Protein AF-0000000085122441 (afdb_homodimer)

Radius of gyration: 23.48 Å; Cα contacts (8 Å, |Δi|>4): 442; chains: 2; bounding box: 76×60×47 Å

Sequence (404 aa):
MKKNRPLNEEKRKAILKAAITEFYEKGFEGSSMDTISNEANVSKATVYNHFKNKEELFMAISKILRDRLFESFKYTYKKDKPIEEQLYEIGKQELDFLSDEENITLIKIATIVMIQKNQIGLKVLDTVKDDCMLMVVQWFEDAKKDGKLEFESSAFVSKQFIGMIKSFVLYQQFYGAPVLPKEEHENLLNQAVEMIRVMYKKMKKNRPLNEEKRKAILKAAITEFYEKGFEGSSMDTISNEANVSKATVYNHFKNKEELFMAISKILRDRLFESFKYTYKKDKPIEEQLYEIGKQELDFLSDEENITLIKIATIVMIQKNQIGLKVLDTVKDDCMLMVVQWFEDAKKDGKLEFESSAFVSKQFIGMIKSFVLYQQFYGAPVLPKEEHENLLNQAVEMIRVMYKK

Structure (mmCIF, N/CA/C/O backbone):
data_AF-0000000085122441-model_v1
#
loop_
_entity.id
_entity.type
_entity.pdbx_description
1 polymer 'Transcriptional regulator, TetR family'
#
loop_
_atom_site.group_PDB
_atom_site.id
_atom_site.type_symbol
_atom_site.label_atom_id
_atom_site.label_alt_id
_atom_site.label_comp_id
_atom_site.label_asym_id
_atom_site.label_entity_id
_atom_site.label_seq_id
_atom_site.pdbx_PDB_ins_code
_atom_site.Cartn_x
_atom_site.Cartn_y
_atom_site.Cartn_z
_atom_site.occupancy
_atom_site.B_iso_or_equiv
_atom_site.auth_seq_id
_atom_site.auth_comp_id
_atom_site.auth_asym_id
_atom_site.auth_atom_id
_atom_site.pdbx_PDB_model_num
ATOM 1 N N . MET A 1 1 ? -39.781 -27.516 -4.719 1 30.42 1 MET A N 1
ATOM 2 C CA . MET A 1 1 ? -38.562 -26.969 -5.32 1 30.42 1 MET A CA 1
ATOM 3 C C . MET A 1 1 ? -38.125 -25.719 -4.562 1 30.42 1 MET A C 1
ATOM 5 O O . MET A 1 1 ? -37.188 -25.031 -4.996 1 30.42 1 MET A O 1
ATOM 9 N N . LYS A 1 2 ? -38.875 -25.172 -3.768 1 42.28 2 LYS A N 1
ATOM 10 C CA . LYS A 1 2 ? -38.719 -23.969 -2.959 1 42.28 2 LYS A CA 1
ATOM 11 C C . LYS A 1 2 ? -37.781 -24.219 -1.778 1 42.28 2 LYS A C 1
ATOM 13 O O . LYS A 1 2 ? -37.281 -23.281 -1.147 1 42.28 2 LYS A O 1
ATOM 18 N N . LYS A 1 3 ? -37.906 -25.141 -1.193 1 46.75 3 LYS A N 1
ATOM 19 C CA . LYS A 1 3 ? -37.469 -25.641 0.111 1 46.75 3 LYS A CA 1
ATOM 20 C C . LYS A 1 3 ? -35.969 -25.781 0.173 1 46.75 3 LYS A C 1
ATOM 22 O O . LYS A 1 3 ? -35.406 -26.016 1.244 1 46.75 3 LYS A O 1
ATOM 27 N N . ASN A 1 4 ? -35.094 -26 -0.957 1 51.22 4 ASN A N 1
ATOM 28 C CA . ASN A 1 4 ? -33.688 -26.391 -1.125 1 51.22 4 ASN A CA 1
ATOM 29 C C . ASN A 1 4 ? -32.781 -25.188 -1.273 1 51.22 4 ASN A C 1
ATOM 31 O O . ASN A 1 4 ? -31.641 -25.312 -1.727 1 51.22 4 ASN A O 1
ATOM 35 N N . ARG A 1 5 ? -33.281 -24.094 -1.209 1 56.84 5 ARG A N 1
ATOM 36 C CA . ARG A 1 5 ? -32.688 -22.766 -1.373 1 56.84 5 ARG A CA 1
ATOM 37 C C . ARG A 1 5 ? -31.688 -22.469 -0.271 1 56.84 5 ARG A C 1
ATOM 39 O O . ARG A 1 5 ? -30.578 -22.016 -0.549 1 56.84 5 ARG A O 1
ATOM 46 N N . PRO A 1 6 ? -32.25 -22.641 1.001 1 57.94 6 PRO A N 1
ATOM 47 C CA . PRO A 1 6 ? -31.312 -22.391 2.082 1 57.94 6 PRO A CA 1
ATOM 48 C C . PRO A 1 6 ? -30.031 -23.219 1.953 1 57.94 6 PRO A C 1
ATOM 50 O O . PRO A 1 6 ? -28.938 -22.719 2.209 1 57.94 6 PRO A O 1
ATOM 53 N N . LEU A 1 7 ? -30.156 -24.375 1.572 1 63.66 7 LEU A N 1
ATOM 54 C CA . LEU A 1 7 ? -29 -25.25 1.4 1 63.66 7 LEU A CA 1
ATOM 55 C C . LEU A 1 7 ? -28.094 -24.75 0.28 1 63.66 7 LEU A C 1
ATOM 57 O O . LEU A 1 7 ? -26.875 -24.797 0.394 1 63.66 7 LEU A O 1
ATOM 61 N N . ASN A 1 8 ? -28.812 -24.156 -0.564 1 80.56 8 ASN A N 1
ATOM 62 C CA . ASN A 1 8 ? -28.078 -23.609 -1.708 1 80.56 8 ASN A CA 1
ATOM 63 C C . ASN A 1 8 ? -27.266 -22.391 -1.323 1 80.56 8 ASN A C 1
ATOM 65 O O . ASN A 1 8 ? -26.109 -22.25 -1.732 1 80.56 8 ASN A O 1
ATOM 69 N N . GLU A 1 9 ? -27.906 -21.719 -0.361 1 87.5 9 GLU A N 1
ATOM 70 C CA . GLU A 1 9 ? -27.203 -20.5 0.068 1 87.5 9 GLU A CA 1
ATOM 71 C C . GLU A 1 9 ? -26.016 -20.844 0.976 1 87.5 9 GLU A C 1
ATOM 73 O O . GLU A 1 9 ? -24.969 -20.188 0.919 1 87.5 9 GLU A O 1
ATOM 78 N N . GLU A 1 10 ? -26.188 -21.828 1.741 1 90.88 10 GLU A N 1
ATOM 79 C CA . GLU A 1 10 ? -25.109 -22.266 2.621 1 90.88 10 GLU A CA 1
ATOM 80 C C . GLU A 1 10 ? -23.938 -22.828 1.818 1 90.88 10 GLU A C 1
ATOM 82 O O . GLU A 1 10 ? -22.781 -22.578 2.162 1 90.88 10 GLU A O 1
ATOM 87 N N . LYS A 1 11 ? -24.281 -23.531 0.834 1 93 11 LYS A N 1
ATOM 88 C CA . LYS A 1 11 ? -23.234 -24.078 -0.029 1 93 11 LYS A CA 1
ATOM 89 C C . LYS A 1 11 ? -22.5 -22.953 -0.764 1 93 11 LYS A C 1
ATOM 91 O O . LYS A 1 11 ? -21.281 -22.984 -0.888 1 93 11 LYS A O 1
ATOM 96 N N . ARG A 1 12 ? -23.25 -22.016 -1.176 1 94.56 12 ARG A N 1
ATOM 97 C CA . ARG A 1 12 ? -22.656 -20.859 -1.854 1 94.56 12 ARG A CA 1
ATOM 98 C C . ARG A 1 12 ? -21.688 -20.141 -0.938 1 94.56 12 ARG A C 1
ATOM 100 O O . ARG A 1 12 ? -20.578 -19.781 -1.353 1 94.56 12 ARG A O 1
ATOM 107 N N . LYS A 1 13 ? -22.109 -19.953 0.287 1 94.5 13 LYS A N 1
ATOM 108 C CA . LYS A 1 13 ? -21.266 -19.281 1.27 1 94.5 13 LYS A CA 1
ATOM 109 C C . LYS A 1 13 ? -20 -20.094 1.556 1 94.5 13 LYS A C 1
ATOM 111 O O . LYS A 1 13 ? -18.906 -19.531 1.692 1 94.5 13 LYS A O 1
ATOM 116 N N . ALA A 1 14 ? -20.172 -21.328 1.626 1 95.44 14 ALA A N 1
ATOM 117 C CA . ALA A 1 14 ? -19.031 -22.219 1.871 1 95.44 14 ALA A CA 1
ATOM 118 C C . ALA A 1 14 ? -18.031 -22.156 0.724 1 95.44 14 ALA A C 1
ATOM 120 O O . ALA A 1 14 ? -16.812 -22.141 0.951 1 95.44 14 ALA A O 1
ATOM 121 N N . ILE A 1 15 ? -18.562 -22.094 -0.441 1 96.56 15 ILE A N 1
ATOM 122 C CA . ILE A 1 15 ? -17.719 -22.016 -1.627 1 96.56 15 ILE A CA 1
ATOM 123 C C . ILE A 1 15 ? -16.953 -20.688 -1.625 1 96.56 15 ILE A C 1
ATOM 125 O O . ILE A 1 15 ? -15.75 -20.672 -1.871 1 96.56 15 ILE A O 1
ATOM 129 N N . LEU A 1 16 ? -17.672 -19.672 -1.277 1 96.12 16 LEU A N 1
ATOM 130 C CA . LEU A 1 16 ? -17.031 -18.359 -1.248 1 96.12 16 LEU A CA 1
ATOM 131 C C . LEU A 1 16 ? -15.953 -18.297 -0.171 1 96.12 16 LEU A C 1
ATOM 133 O O . LEU A 1 16 ? -14.867 -17.766 -0.406 1 96.12 16 LEU A O 1
ATOM 137 N N . LYS A 1 17 ? -16.219 -18.859 0.95 1 95.69 17 LYS A N 1
ATOM 138 C CA . LYS A 1 17 ? -15.242 -18.891 2.031 1 95.69 17 LYS A CA 1
ATOM 139 C C . LYS A 1 17 ? -14 -19.672 1.622 1 95.69 17 LYS A C 1
ATOM 141 O O . LYS A 1 17 ? -12.875 -19.234 1.86 1 95.69 17 LYS A O 1
ATOM 146 N N . ALA A 1 18 ? -14.203 -20.781 1.005 1 96.19 18 ALA A N 1
ATOM 147 C CA . ALA A 1 18 ? -13.102 -21.594 0.515 1 96.19 18 ALA A CA 1
ATOM 148 C C . ALA A 1 18 ? -12.297 -20.859 -0.554 1 96.19 18 ALA A C 1
ATOM 150 O O . ALA A 1 18 ? -11.07 -20.938 -0.584 1 96.19 18 ALA A O 1
ATOM 151 N N . ALA A 1 19 ? -13.039 -20.188 -1.404 1 95.75 19 ALA A N 1
ATOM 152 C CA . ALA A 1 19 ? -12.391 -19.422 -2.475 1 95.75 19 ALA A CA 1
ATOM 153 C C . ALA A 1 19 ? -11.523 -18.312 -1.91 1 95.75 19 ALA A C 1
ATOM 155 O O . ALA A 1 19 ? -10.4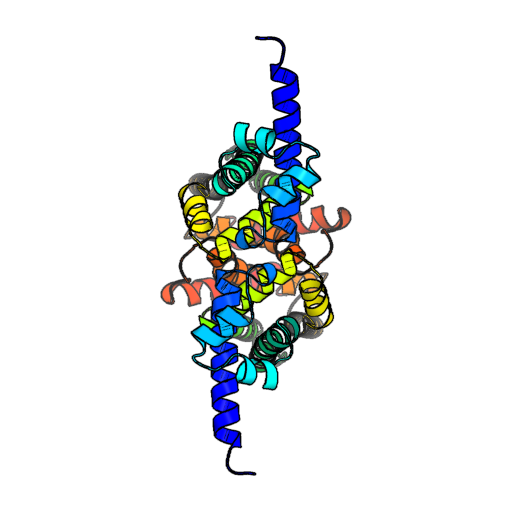14 -18.078 -2.389 1 95.75 19 ALA A O 1
ATOM 156 N N . ILE A 1 20 ? -12.039 -17.625 -0.897 1 94.31 20 ILE A N 1
ATOM 157 C CA . ILE A 1 20 ? -11.297 -16.547 -0.261 1 94.31 20 ILE A CA 1
ATOM 158 C C . ILE A 1 20 ? -9.977 -17.078 0.294 1 94.31 20 ILE A C 1
ATOM 160 O O . ILE A 1 20 ? -8.914 -16.5 0.055 1 94.31 20 ILE A O 1
ATOM 164 N N . THR A 1 21 ? -10.016 -18.172 0.921 1 91.81 21 THR A N 1
ATOM 165 C CA . THR A 1 21 ? -8.812 -18.781 1.48 1 91.81 21 THR A CA 1
ATOM 166 C C . THR A 1 21 ? -7.855 -19.203 0.371 1 91.81 21 THR A C 1
ATOM 168 O O . THR A 1 21 ? -6.656 -18.922 0.443 1 91.81 21 THR A O 1
ATOM 171 N N . GLU A 1 22 ? -8.391 -19.828 -0.613 1 92.06 22 GLU A N 1
ATOM 172 C CA . GLU A 1 22 ? -7.594 -20.328 -1.731 1 92.06 22 GLU A CA 1
ATOM 173 C C . GLU A 1 22 ? -6.926 -19.172 -2.486 1 92.06 22 GLU A C 1
ATOM 175 O O . GLU A 1 22 ? -5.73 -19.234 -2.777 1 92.06 22 GLU A O 1
ATOM 180 N N . PHE A 1 23 ? -7.707 -18.172 -2.789 1 90.12 23 PHE A N 1
ATOM 181 C CA . PHE A 1 23 ? -7.18 -17.016 -3.518 1 90.12 23 PHE A CA 1
ATOM 182 C C . PHE A 1 23 ? -6.141 -16.281 -2.684 1 90.12 23 PHE A C 1
ATOM 184 O O . PHE A 1 23 ? -5.176 -15.734 -3.223 1 90.12 23 PHE A O 1
ATOM 191 N N . TYR A 1 24 ? -6.348 -16.234 -1.44 1 88.19 24 TYR A N 1
ATOM 192 C CA . TYR A 1 24 ? -5.402 -15.57 -0.544 1 88.19 24 TYR A CA 1
ATOM 193 C C . TYR A 1 24 ? -4.074 -16.312 -0.504 1 88.19 24 TYR A C 1
ATOM 195 O O . TYR A 1 24 ? -3.01 -15.703 -0.601 1 88.19 24 TYR A O 1
ATOM 203 N N . GLU A 1 25 ? -4.09 -17.594 -0.476 1 84.56 25 GLU A N 1
ATOM 204 C CA . GLU A 1 25 ? -2.896 -18.406 -0.27 1 84.56 25 GLU A CA 1
ATOM 205 C C . GLU A 1 25 ? -2.164 -18.656 -1.584 1 84.56 25 GLU A C 1
ATOM 207 O O . GLU A 1 25 ? -0.932 -18.641 -1.628 1 84.56 25 GLU A O 1
ATOM 212 N N . LYS A 1 26 ? -2.955 -18.859 -2.65 1 85 26 LYS A N 1
ATOM 213 C CA . LYS A 1 26 ? -2.34 -19.359 -3.877 1 85 26 LYS A CA 1
ATOM 214 C C . LYS A 1 26 ? -2.377 -18.312 -4.98 1 85 26 LYS A C 1
ATOM 216 O O . LYS A 1 26 ? -1.73 -18.469 -6.016 1 85 26 LYS A O 1
ATOM 221 N N . GLY A 1 27 ? -3.084 -17.234 -4.688 1 84.62 27 GLY A N 1
ATOM 222 C CA . GLY A 1 27 ? -3.318 -16.297 -5.762 1 84.62 27 GLY A CA 1
ATOM 223 C C . GLY A 1 27 ? -4.352 -16.766 -6.766 1 84.62 27 GLY A C 1
ATOM 224 O O . GLY A 1 27 ? -4.773 -17.922 -6.727 1 84.62 27 GLY A O 1
ATOM 225 N N . PHE A 1 28 ? -4.766 -15.875 -7.652 1 86 28 PHE A N 1
ATOM 226 C CA . PHE A 1 28 ? -5.801 -16.188 -8.633 1 86 28 PHE A CA 1
ATOM 227 C C . PHE A 1 28 ? -5.309 -17.234 -9.625 1 86 28 PHE A C 1
ATOM 229 O O . PHE A 1 28 ? -6.012 -18.203 -9.898 1 86 28 PHE A O 1
ATOM 236 N N . GLU A 1 29 ? -4.102 -17.047 -10.117 1 83.75 29 GLU A N 1
ATOM 237 C CA . GLU A 1 29 ? -3.568 -17.938 -11.133 1 83.75 29 GLU A CA 1
ATOM 238 C C . GLU A 1 29 ? -3.254 -19.312 -10.539 1 83.75 29 GLU A C 1
ATOM 240 O O . GLU A 1 29 ? -3.447 -20.344 -11.195 1 83.75 29 GLU A O 1
ATOM 245 N N . GLY A 1 30 ? -2.852 -19.359 -9.344 1 84.19 30 GLY A N 1
ATOM 246 C CA . GLY A 1 30 ? -2.447 -20.609 -8.711 1 84.19 30 GLY A CA 1
ATOM 247 C C . GLY A 1 30 ? -3.607 -21.391 -8.117 1 84.19 30 GLY A C 1
ATOM 248 O O . GLY A 1 30 ? -3.447 -22.531 -7.703 1 84.19 30 GLY A O 1
ATOM 249 N N . SER A 1 31 ? -4.762 -20.781 -8.125 1 89.5 31 SER A N 1
ATOM 250 C CA . SER A 1 31 ? -5.938 -21.406 -7.535 1 89.5 31 SER A CA 1
ATOM 251 C C . SER A 1 31 ? -6.66 -22.281 -8.547 1 89.5 31 SER A C 1
ATOM 253 O O . SER A 1 31 ? -6.391 -22.219 -9.75 1 89.5 31 SER A O 1
ATOM 255 N N . SER A 1 32 ? -7.547 -23.203 -7.996 1 92.44 32 SER A N 1
ATOM 256 C CA . SER A 1 32 ? -8.336 -24.047 -8.875 1 92.44 32 SER A CA 1
ATOM 257 C C . SER A 1 32 ? -9.711 -24.328 -8.281 1 92.44 32 SER A C 1
ATOM 259 O O . SER A 1 32 ? -9.875 -24.359 -7.059 1 92.44 32 SER A O 1
ATOM 261 N N . MET A 1 33 ? -10.602 -24.609 -9.211 1 94.88 33 MET A N 1
ATOM 262 C CA . MET A 1 33 ? -11.961 -24.953 -8.805 1 94.88 33 MET A CA 1
ATOM 263 C C . MET A 1 33 ? -11.977 -26.266 -8.031 1 94.88 33 MET A C 1
ATOM 265 O O . MET A 1 33 ? -12.781 -26.438 -7.109 1 94.88 33 MET A O 1
ATOM 269 N N . ASP A 1 34 ? -11.047 -27.109 -8.352 1 95.31 34 ASP A N 1
ATOM 270 C CA . ASP A 1 34 ? -10.961 -28.391 -7.68 1 95.31 34 ASP A CA 1
ATOM 271 C C . ASP A 1 34 ? -10.57 -28.234 -6.215 1 95.31 34 ASP A C 1
ATOM 273 O O . ASP A 1 34 ? -11.203 -28.812 -5.328 1 95.31 34 ASP A O 1
ATOM 277 N N . THR A 1 35 ? -9.648 -27.5 -5.969 1 94.88 35 THR A N 1
ATOM 278 C CA . THR A 1 35 ? -9.203 -27.25 -4.602 1 94.88 35 THR A CA 1
ATOM 279 C C . THR A 1 35 ? -10.289 -26.562 -3.793 1 94.88 35 THR A C 1
ATOM 281 O O . THR A 1 35 ? -10.516 -26.891 -2.629 1 94.88 35 THR A O 1
ATOM 284 N N . ILE A 1 36 ? -10.938 -25.609 -4.41 1 96.56 36 ILE A N 1
ATOM 285 C CA . ILE A 1 36 ? -12 -24.859 -3.748 1 96.56 36 ILE A CA 1
ATOM 286 C C . ILE A 1 36 ? -13.141 -25.797 -3.373 1 96.56 36 ILE A C 1
ATOM 288 O O . ILE A 1 36 ? -13.68 -25.719 -2.268 1 96.56 36 ILE A O 1
ATOM 292 N N . SER A 1 37 ? -13.461 -26.703 -4.309 1 96.88 37 SER A N 1
ATOM 293 C CA . SER A 1 37 ? -14.516 -27.672 -4.023 1 96.88 37 SER A CA 1
ATOM 294 C C . SER A 1 37 ? -14.148 -28.531 -2.816 1 96.88 37 SER A C 1
ATOM 296 O O . SER A 1 37 ? -14.992 -28.766 -1.944 1 96.88 37 SER A O 1
ATOM 298 N N . ASN A 1 38 ? -12.953 -28.969 -2.793 1 96.62 38 ASN A N 1
ATOM 299 C CA . ASN A 1 38 ? -12.469 -29.812 -1.698 1 96.62 38 ASN A CA 1
ATOM 300 C C . ASN A 1 38 ? -12.508 -29.062 -0.367 1 96.62 38 ASN A C 1
ATOM 302 O O . ASN A 1 38 ? -13 -29.594 0.631 1 96.62 38 ASN A O 1
ATOM 306 N N . GLU A 1 39 ? -12.062 -27.891 -0.357 1 94.62 39 GLU A N 1
ATOM 307 C CA . GLU A 1 39 ? -12.008 -27.078 0.86 1 94.62 39 GLU A CA 1
ATOM 308 C C . GLU A 1 39 ? -13.406 -26.734 1.358 1 94.62 39 GLU A C 1
ATOM 310 O O . GLU A 1 39 ? -13.633 -26.625 2.566 1 94.62 39 GLU A O 1
ATOM 315 N N . ALA A 1 40 ? -14.281 -26.516 0.445 1 95.88 40 ALA A N 1
ATOM 316 C CA . ALA A 1 40 ? -15.664 -26.156 0.779 1 95.88 40 ALA A CA 1
ATOM 317 C C . ALA A 1 40 ? -16.469 -27.391 1.172 1 95.88 40 ALA A C 1
ATOM 319 O O . ALA A 1 40 ? -17.609 -27.281 1.629 1 95.88 40 ALA A O 1
ATOM 320 N N . ASN A 1 41 ? -15.883 -28.531 0.958 1 96.31 41 ASN A N 1
ATOM 321 C CA . ASN A 1 41 ? -16.531 -29.812 1.249 1 96.31 41 ASN A CA 1
ATOM 322 C C . ASN A 1 41 ? -17.828 -29.969 0.454 1 96.31 41 ASN A C 1
ATOM 324 O O . ASN A 1 41 ? -18.875 -30.297 1.018 1 96.31 41 ASN A O 1
ATOM 328 N N . VAL A 1 42 ? -17.781 -29.656 -0.796 1 96.06 42 VAL A N 1
ATOM 329 C CA . VAL A 1 42 ? -18.859 -29.875 -1.751 1 96.06 42 VAL A CA 1
ATOM 330 C C . VAL A 1 42 ? -18.312 -30.516 -3.021 1 96.06 42 VAL A C 1
ATOM 332 O O . VAL A 1 42 ? -17.109 -30.484 -3.271 1 96.06 42 VAL A O 1
ATOM 335 N N . SER A 1 43 ? -19.219 -31.094 -3.695 1 94.31 43 SER A N 1
ATOM 336 C CA . SER A 1 43 ? -18.781 -31.719 -4.941 1 94.31 43 SER A CA 1
ATOM 337 C C . SER A 1 43 ? -18.391 -30.672 -5.98 1 94.31 43 SER A C 1
ATOM 339 O O . SER A 1 43 ? -18.828 -29.516 -5.906 1 94.31 43 SER A O 1
ATOM 341 N N . LYS A 1 44 ? -17.578 -31.078 -6.938 1 94.69 44 LYS A N 1
ATOM 342 C CA . LYS A 1 44 ? -17.219 -30.219 -8.062 1 94.69 44 LYS A CA 1
ATOM 343 C C . LYS A 1 44 ? -18.469 -29.75 -8.805 1 94.69 44 LYS A C 1
ATOM 345 O O . LYS A 1 44 ? -18.562 -28.578 -9.18 1 94.69 44 LYS A O 1
ATOM 350 N N . ALA A 1 45 ? -19.375 -30.641 -8.984 1 94.5 45 ALA A N 1
ATOM 351 C CA . ALA A 1 45 ? -20.625 -30.297 -9.68 1 94.5 45 ALA A CA 1
ATOM 352 C C . ALA A 1 45 ? -21.375 -29.188 -8.961 1 94.5 45 ALA A C 1
ATOM 354 O O . ALA A 1 45 ? -21.922 -28.281 -9.594 1 94.5 45 ALA A O 1
ATOM 355 N N . THR A 1 46 ? -21.375 -29.297 -7.68 1 94.31 46 THR A N 1
ATOM 356 C CA . THR A 1 46 ? -22.047 -28.297 -6.875 1 94.31 46 THR A CA 1
ATOM 357 C C . THR A 1 46 ? -21.391 -26.922 -7.051 1 94.31 46 THR A C 1
ATOM 359 O O . THR A 1 46 ? -22.078 -25.906 -7.207 1 94.31 46 THR A O 1
ATOM 362 N N . VAL A 1 47 ? -20 -26.859 -7.004 1 95.62 47 VAL A N 1
ATOM 363 C CA . VAL A 1 47 ? -19.266 -25.609 -7.18 1 95.62 47 VAL A CA 1
ATOM 364 C C . VAL A 1 47 ? -19.609 -25 -8.547 1 95.62 47 VAL A C 1
ATOM 366 O O . VAL A 1 47 ? -19.938 -23.812 -8.641 1 95.62 47 VAL A O 1
ATOM 369 N N . TYR A 1 48 ? -19.672 -25.844 -9.539 1 94.62 48 TYR A N 1
ATOM 370 C CA . TYR A 1 48 ? -19.875 -25.375 -10.906 1 94.62 48 TYR A CA 1
ATOM 371 C C . TYR A 1 48 ? -21.312 -24.953 -11.141 1 94.62 48 TYR A C 1
ATOM 373 O O . TYR A 1 48 ? -21.594 -24.141 -12.023 1 94.62 48 TYR A O 1
ATOM 381 N N . ASN A 1 49 ? -22.203 -25.5 -10.383 1 94.62 49 ASN A N 1
ATOM 382 C CA . ASN A 1 49 ? -23.594 -25.078 -10.438 1 94.62 49 ASN A CA 1
ATOM 383 C C . ASN A 1 49 ? -23.75 -23.641 -9.93 1 94.62 49 ASN A C 1
ATOM 385 O O . ASN A 1 49 ? -24.625 -22.906 -10.398 1 94.62 49 ASN A O 1
ATOM 389 N N . HIS A 1 50 ? -22.922 -23.312 -9.047 1 95.19 50 HIS A N 1
ATOM 390 C CA . HIS A 1 50 ? -23 -21.984 -8.469 1 95.19 50 HIS A CA 1
ATOM 391 C C . HIS A 1 50 ? -22.125 -20.984 -9.227 1 95.19 50 HIS A C 1
ATOM 393 O O . HIS A 1 50 ? -22.516 -19.828 -9.414 1 95.19 50 HIS A O 1
ATOM 399 N N . PHE A 1 51 ? -20.906 -21.406 -9.57 1 96.06 51 PHE A N 1
ATOM 400 C CA . PHE A 1 51 ? -19.922 -20.562 -10.258 1 96.06 51 PHE A CA 1
ATOM 401 C C . PHE A 1 51 ? -19.281 -21.328 -11.414 1 96.06 51 PHE A C 1
ATOM 403 O O . PHE A 1 51 ? -18.578 -22.312 -11.195 1 96.06 51 PHE A O 1
ATOM 410 N N . LYS A 1 52 ? -19.344 -20.734 -12.555 1 94.69 52 LYS A N 1
ATOM 411 C CA . LYS A 1 52 ? -18.938 -21.438 -13.766 1 94.69 52 LYS A CA 1
ATOM 412 C C . LYS A 1 52 ? -17.406 -21.547 -13.844 1 94.69 52 LYS A C 1
ATOM 414 O O . LYS A 1 52 ? -16.875 -22.469 -14.461 1 94.69 52 LYS A O 1
ATOM 419 N N . ASN A 1 53 ? -16.766 -20.531 -13.273 1 92.81 53 ASN A N 1
ATOM 420 C CA . ASN A 1 53 ? -15.312 -20.5 -13.328 1 92.81 53 ASN A CA 1
ATOM 421 C C . ASN A 1 53 ? -14.734 -19.641 -12.219 1 92.81 53 ASN A C 1
ATOM 423 O O . ASN A 1 53 ? -15.477 -19.031 -11.445 1 92.81 53 ASN A O 1
ATOM 427 N N . LYS A 1 54 ? -13.445 -19.609 -12.133 1 90.94 54 LYS A N 1
ATOM 428 C CA . LYS A 1 54 ? -12.734 -18.844 -11.109 1 90.94 54 LYS A CA 1
ATOM 429 C C . LYS A 1 54 ? -13.016 -17.359 -11.227 1 90.94 54 LYS A C 1
ATOM 431 O O . LYS A 1 54 ? -13.086 -16.656 -10.219 1 90.94 54 LYS A O 1
ATOM 436 N N . GLU A 1 55 ? -13.211 -16.953 -12.469 1 89.94 55 GLU A N 1
ATOM 437 C CA . GLU A 1 55 ? -13.477 -15.539 -12.688 1 89.94 55 GLU A CA 1
ATOM 438 C C . GLU A 1 55 ? -14.789 -15.109 -12.039 1 89.94 55 GLU A C 1
ATOM 440 O O . GLU A 1 55 ? -14.852 -14.07 -11.383 1 89.94 55 GLU A O 1
ATOM 445 N N . GLU A 1 56 ? -15.758 -15.852 -12.219 1 91.75 56 GLU A N 1
ATOM 446 C CA . GLU A 1 56 ? -17.047 -15.555 -11.594 1 91.75 56 GLU A CA 1
ATOM 447 C C . GLU A 1 56 ? -16.938 -15.562 -10.07 1 91.75 56 GLU A C 1
ATOM 449 O O . GLU A 1 56 ? -17.562 -14.742 -9.398 1 91.75 56 GLU A O 1
ATOM 454 N N . LEU A 1 57 ? -16.234 -16.547 -9.617 1 92.62 57 LEU A N 1
ATOM 455 C CA . LEU A 1 57 ? -16.016 -16.625 -8.18 1 92.62 57 LEU A CA 1
ATOM 456 C C . LEU A 1 57 ? -15.305 -15.383 -7.664 1 92.62 57 LEU A C 1
ATOM 458 O O . LEU A 1 57 ? -15.711 -14.812 -6.648 1 92.62 57 LEU A O 1
ATOM 462 N N . PHE A 1 58 ? -14.336 -14.969 -8.32 1 90.62 58 PHE A N 1
ATOM 463 C CA . PHE A 1 58 ? -13.578 -13.797 -7.918 1 90.62 58 PHE A CA 1
ATOM 464 C C . PHE A 1 58 ? -14.445 -12.547 -7.965 1 90.62 58 PHE A C 1
ATOM 466 O O . PHE A 1 58 ? -14.375 -11.695 -7.074 1 90.62 58 PHE A O 1
ATOM 473 N N . MET A 1 59 ? -15.203 -12.43 -8.992 1 89.88 59 MET A N 1
ATOM 474 C CA . MET A 1 59 ? -16.094 -11.273 -9.117 1 89.88 59 MET A CA 1
ATOM 475 C C . MET A 1 59 ? -17.094 -11.242 -7.977 1 89.88 59 MET A C 1
ATOM 477 O O . MET A 1 59 ? -17.469 -10.164 -7.5 1 89.88 59 MET A O 1
ATOM 481 N N . ALA A 1 60 ? -17.531 -12.383 -7.586 1 92.19 60 ALA A N 1
ATOM 482 C CA . ALA A 1 60 ? -18.453 -12.453 -6.449 1 92.19 60 ALA A CA 1
ATOM 483 C C . ALA A 1 60 ? -17.766 -11.984 -5.168 1 92.19 60 ALA A C 1
ATOM 485 O O . ALA A 1 60 ? -18.359 -11.258 -4.367 1 92.19 60 ALA A O 1
ATOM 486 N N . ILE A 1 61 ? -16.562 -12.398 -4.961 1 92.56 61 ILE A N 1
ATOM 487 C CA . ILE A 1 61 ? -15.773 -11.984 -3.807 1 92.56 61 ILE A CA 1
ATOM 488 C C . ILE A 1 61 ? -15.516 -10.477 -3.863 1 92.56 61 ILE A C 1
ATOM 490 O O . ILE A 1 61 ? -15.641 -9.789 -2.852 1 92.56 61 ILE A O 1
ATOM 494 N N . SER A 1 62 ? -15.188 -9.977 -5.031 1 89.75 62 SER A N 1
ATOM 495 C CA . SER A 1 62 ? -14.984 -8.547 -5.23 1 89.75 62 SER A CA 1
ATOM 496 C C . SER A 1 62 ? -16.234 -7.754 -4.883 1 89.75 62 SER A C 1
ATOM 498 O O . SER A 1 62 ? -16.156 -6.664 -4.309 1 89.75 62 SER A O 1
ATOM 500 N N . LYS A 1 63 ? -17.328 -8.281 -5.254 1 89.44 63 LYS A N 1
ATOM 501 C CA . LYS A 1 63 ? -18.594 -7.629 -4.941 1 89.44 63 LYS A CA 1
ATOM 502 C C . LYS A 1 63 ? -18.828 -7.57 -3.436 1 89.44 63 LYS A C 1
ATOM 504 O O . LYS A 1 63 ? -19.344 -6.574 -2.922 1 89.44 63 LYS A O 1
ATOM 509 N N . ILE A 1 64 ? -18.484 -8.617 -2.746 1 90.69 64 ILE A N 1
ATOM 510 C CA . ILE A 1 64 ? -18.594 -8.625 -1.291 1 90.69 64 ILE A CA 1
ATOM 511 C C . ILE A 1 64 ? -17.797 -7.473 -0.7 1 90.69 64 ILE A C 1
ATOM 513 O O . ILE A 1 64 ? -18.297 -6.727 0.145 1 90.69 64 ILE A O 1
ATOM 517 N N . LEU A 1 65 ? -16.547 -7.324 -1.142 1 89.94 65 LEU A N 1
ATOM 518 C CA . LEU A 1 65 ? -15.695 -6.242 -0.663 1 89.94 65 LEU A CA 1
ATOM 519 C C . LEU A 1 65 ? -16.312 -4.883 -0.991 1 89.94 65 LEU A C 1
ATOM 521 O O . LEU A 1 65 ? -16.359 -4 -0.132 1 89.94 65 LEU A O 1
ATOM 525 N N . ARG A 1 66 ? -16.75 -4.723 -2.186 1 86.94 66 ARG A N 1
ATOM 526 C CA . ARG A 1 66 ? -17.344 -3.463 -2.617 1 86.94 66 ARG A CA 1
ATOM 527 C C . ARG A 1 66 ? -18.562 -3.111 -1.766 1 86.94 66 ARG A C 1
ATOM 529 O O . ARG A 1 66 ? -18.734 -1.957 -1.37 1 86.94 66 ARG A O 1
ATOM 536 N N . ASP A 1 67 ? -19.359 -4.109 -1.528 1 88.25 67 ASP A N 1
ATOM 537 C CA . ASP A 1 67 ? -20.547 -3.889 -0.719 1 88.25 67 ASP A CA 1
ATOM 538 C C . ASP A 1 67 ? -20.188 -3.475 0.703 1 88.25 67 ASP A C 1
ATOM 540 O O . ASP A 1 67 ? -20.797 -2.58 1.276 1 88.25 67 ASP A O 1
ATOM 544 N N . ARG A 1 68 ? -19.219 -4.113 1.24 1 89.25 68 ARG A N 1
ATOM 545 C CA . ARG A 1 68 ? -18.75 -3.766 2.582 1 89.25 68 ARG A CA 1
ATOM 546 C C . ARG A 1 68 ? -18.203 -2.346 2.621 1 89.25 68 ARG A C 1
ATOM 548 O O . ARG A 1 68 ? -18.453 -1.604 3.574 1 89.25 68 ARG A O 1
ATOM 555 N N . LEU A 1 69 ? -17.484 -1.969 1.58 1 86.44 69 LEU A N 1
ATOM 556 C CA . LEU A 1 69 ? -16.938 -0.618 1.478 1 86.44 69 LEU A CA 1
ATOM 557 C C . LEU A 1 69 ? -18.062 0.413 1.398 1 86.44 69 LEU A C 1
ATOM 559 O O . LEU A 1 69 ? -18.047 1.402 2.135 1 86.44 69 LEU A O 1
ATOM 563 N N . PHE A 1 70 ? -19 0.181 0.583 1 82.56 70 PHE A N 1
ATOM 564 C CA . PHE A 1 70 ? -20.109 1.102 0.355 1 82.56 70 PHE A CA 1
ATOM 565 C C . PHE A 1 70 ? -20.938 1.279 1.624 1 82.56 70 PHE A C 1
ATOM 567 O O . PHE A 1 70 ? -21.438 2.371 1.895 1 82.56 70 PHE A O 1
ATOM 574 N N . GLU A 1 71 ? -21.016 0.225 2.344 1 85.69 71 GLU A N 1
ATOM 575 C CA . GLU A 1 71 ? -21.828 0.256 3.561 1 85.69 71 GLU A CA 1
ATOM 576 C C . GLU A 1 71 ? -21.109 0.986 4.688 1 85.69 71 GLU A C 1
ATOM 578 O O . GLU A 1 71 ? -21.734 1.525 5.594 1 85.69 71 GLU A O 1
ATOM 583 N N . SER A 1 72 ? -19.859 1.015 4.566 1 84.75 72 SER A N 1
ATOM 584 C CA . SER A 1 72 ? -19.062 1.479 5.707 1 84.75 72 SER A CA 1
ATOM 585 C C . SER A 1 72 ? -18.766 2.973 5.605 1 84.75 72 SER A C 1
ATOM 587 O O . SER A 1 72 ? -18.562 3.641 6.617 1 84.75 72 SER A O 1
ATOM 589 N N . PHE A 1 73 ? -18.766 3.469 4.398 1 81 73 PHE A N 1
ATOM 590 C CA . PHE A 1 73 ? -18.297 4.84 4.223 1 81 73 PHE A CA 1
ATOM 591 C C . PHE A 1 73 ? -19.438 5.754 3.803 1 81 73 PHE A C 1
ATOM 593 O O . PHE A 1 73 ? -20.031 5.555 2.748 1 81 73 PHE A O 1
ATOM 600 N N . LYS A 1 74 ? -19.969 6.531 4.617 1 79.62 74 LYS A N 1
ATOM 601 C CA . LYS A 1 74 ? -20.938 7.59 4.352 1 79.62 74 LYS A CA 1
ATOM 602 C C . LYS A 1 74 ? -20.5 8.906 4.98 1 79.62 74 LYS A C 1
ATOM 604 O O . LYS A 1 74 ? -20.703 9.133 6.176 1 79.62 74 LYS A O 1
ATOM 609 N N . TYR A 1 75 ? -19.859 9.672 4.031 1 83.56 75 TYR A N 1
ATOM 610 C CA . TYR A 1 75 ? -19.375 10.938 4.566 1 83.56 75 TYR A CA 1
ATOM 611 C C . TYR A 1 75 ? -20.188 12.109 4.023 1 83.56 75 TYR A C 1
ATOM 613 O O . TYR A 1 75 ? -20.297 12.289 2.809 1 83.56 75 TYR A O 1
ATOM 621 N N . THR A 1 76 ? -20.922 12.734 4.871 1 90.44 76 THR A N 1
ATOM 622 C CA . THR A 1 76 ? -21.594 13.977 4.496 1 90.44 76 THR A CA 1
ATOM 623 C C . THR A 1 76 ? -21.109 15.133 5.371 1 90.44 76 THR A C 1
ATOM 625 O O . THR A 1 76 ? -21.141 15.039 6.598 1 90.44 76 THR A O 1
ATOM 628 N N . TYR A 1 77 ? -20.578 16.094 4.645 1 97 77 TYR A N 1
ATOM 629 C CA . TYR A 1 77 ? -20.094 17.266 5.359 1 97 77 TYR A CA 1
ATOM 630 C C . TYR A 1 77 ? -21.234 17.969 6.09 1 97 77 TYR A C 1
ATOM 632 O O . TYR A 1 77 ? -22.312 18.172 5.527 1 97 77 TYR A O 1
ATOM 640 N N . LYS A 1 78 ? -21.047 18.25 7.309 1 97.31 78 LYS A N 1
ATOM 641 C CA . LYS A 1 78 ? -22.016 18.969 8.133 1 97.31 78 LYS A CA 1
ATOM 642 C C . LYS A 1 78 ? -21.484 20.344 8.547 1 97.31 78 LYS A C 1
ATOM 644 O O . LYS A 1 78 ? -20.594 20.438 9.391 1 97.31 78 LYS A O 1
ATOM 649 N N . LYS A 1 79 ? -22.141 21.391 8.133 1 96.75 79 LYS A N 1
ATOM 650 C CA . LYS A 1 79 ? -21.688 22.75 8.359 1 96.75 79 LYS A CA 1
ATOM 651 C C . LYS A 1 79 ? -21.781 23.125 9.836 1 96.75 79 LYS A C 1
ATOM 653 O O . LYS A 1 79 ? -21.078 24.031 10.305 1 96.75 79 LYS A O 1
ATOM 658 N N . ASP A 1 80 ? -22.594 22.438 10.523 1 96.5 80 ASP A N 1
ATOM 659 C CA . ASP A 1 80 ? -22.891 22.812 11.906 1 96.5 80 ASP A CA 1
ATOM 660 C C . ASP A 1 80 ? -22 22.062 12.883 1 96.5 80 ASP A C 1
ATOM 662 O O . ASP A 1 80 ? -22.172 22.172 14.102 1 96.5 80 ASP A O 1
ATOM 666 N N . LYS A 1 81 ? -21 21.266 12.438 1 97.31 81 LYS A N 1
ATOM 667 C CA . LYS A 1 81 ? -20.078 20.531 13.281 1 97.31 81 LYS A CA 1
ATOM 668 C C . LYS A 1 81 ? -18.625 20.953 13.031 1 97.31 81 LYS A C 1
ATOM 670 O O . LYS A 1 81 ? -18.266 21.297 11.898 1 97.31 81 LYS A O 1
ATOM 675 N N . PRO A 1 82 ? -17.844 20.953 14.102 1 97.44 82 PRO A N 1
ATOM 676 C CA . PRO A 1 82 ? -16.438 21.266 13.898 1 97.44 82 PRO A CA 1
ATOM 677 C C . PRO A 1 82 ? -15.75 20.312 12.906 1 97.44 82 PRO A C 1
ATOM 679 O O . PRO A 1 82 ? -16.047 19.125 12.898 1 97.44 82 PRO A O 1
ATOM 682 N N . ILE A 1 83 ? -14.891 20.828 12.078 1 97 83 ILE A N 1
ATOM 683 C CA . ILE A 1 83 ? -14.227 20.047 11.039 1 97 83 ILE A CA 1
ATOM 684 C C . ILE A 1 83 ? -13.398 18.938 11.672 1 97 83 ILE A C 1
ATOM 686 O O . ILE A 1 83 ? -13.336 17.812 11.148 1 97 83 ILE A O 1
ATOM 690 N N . GLU A 1 84 ? -12.781 19.234 12.867 1 98 84 GLU A N 1
ATOM 691 C CA . GLU A 1 84 ? -11.938 18.25 13.539 1 98 84 GLU A CA 1
ATOM 692 C C . GLU A 1 84 ? -12.734 17.016 13.93 1 98 84 GLU A C 1
ATOM 694 O O . GLU A 1 84 ? -12.258 15.883 13.789 1 98 84 GLU A O 1
ATOM 699 N N . GLU A 1 85 ? -13.945 17.25 14.406 1 98 85 GLU A N 1
ATOM 700 C CA . GLU A 1 85 ? -14.812 16.141 14.797 1 98 85 GLU A CA 1
ATOM 701 C C . GLU A 1 85 ? -15.195 15.281 13.586 1 98 85 GLU A C 1
ATOM 703 O O . GLU A 1 85 ? -15.227 14.055 13.672 1 98 85 GLU A O 1
ATOM 708 N N . GLN A 1 86 ? -15.477 15.914 12.508 1 97.81 86 GLN A N 1
ATOM 709 C CA . GLN A 1 86 ? -15.883 15.203 11.305 1 97.81 86 GLN A CA 1
ATOM 710 C C . GLN A 1 86 ? -14.711 14.438 10.688 1 97.81 86 GLN A C 1
ATOM 712 O O . GLN A 1 86 ? -14.875 13.305 10.234 1 97.81 86 GLN A O 1
ATOM 717 N N . LEU A 1 87 ? -13.508 15.047 10.711 1 98.19 87 LEU A N 1
ATOM 718 C CA . LEU A 1 87 ? -12.305 14.367 10.242 1 98.19 87 LEU A CA 1
ATOM 719 C C . LEU A 1 87 ? -12.008 13.141 11.094 1 98.19 87 LEU A C 1
ATOM 721 O O . LEU A 1 87 ? -11.648 12.086 10.562 1 98.19 87 LEU A O 1
ATOM 725 N N . TYR A 1 88 ? -12.156 13.312 12.391 1 98.25 88 TYR A N 1
ATOM 726 C CA . TYR A 1 88 ? -11.953 12.188 13.297 1 98.25 88 TYR A CA 1
ATOM 727 C C . TYR A 1 88 ? -12.898 11.039 12.961 1 98.25 88 TYR A C 1
ATOM 729 O O . TYR A 1 88 ? -12.477 9.883 12.906 1 98.25 88 TYR A O 1
ATOM 737 N N . GLU A 1 89 ? -14.117 11.344 12.68 1 97.06 89 GLU A N 1
ATOM 738 C CA . GLU A 1 89 ? -15.109 10.328 12.367 1 97.06 89 GLU A CA 1
ATOM 739 C C . GLU A 1 89 ? -14.789 9.625 11.047 1 97.06 89 GLU A C 1
ATOM 741 O O . GLU A 1 89 ? -14.938 8.406 10.93 1 97.06 89 GLU A O 1
ATOM 746 N N . ILE A 1 90 ? -14.414 10.414 10.062 1 96.69 90 ILE A N 1
ATOM 747 C CA . ILE A 1 90 ? -14.008 9.828 8.789 1 96.69 90 ILE A CA 1
ATOM 748 C C . ILE A 1 90 ? -12.836 8.875 9.008 1 96.69 90 ILE A C 1
ATOM 750 O O . ILE A 1 90 ? -12.867 7.734 8.547 1 96.69 90 ILE A O 1
ATOM 754 N N . GLY A 1 91 ? -11.805 9.367 9.711 1 97.12 91 GLY A N 1
ATOM 755 C CA . GLY A 1 91 ? -10.648 8.539 10.016 1 97.12 91 GLY A CA 1
ATOM 756 C C . GLY A 1 91 ? -11 7.285 10.789 1 97.12 91 GLY A C 1
ATOM 757 O O . GLY A 1 91 ? -10.469 6.207 10.516 1 97.12 91 GLY A O 1
ATOM 758 N N . LYS A 1 92 ? -11.898 7.41 11.742 1 96.81 92 LYS A N 1
ATOM 759 C CA . LYS A 1 92 ? -12.312 6.281 12.57 1 96.81 92 LYS A CA 1
ATOM 760 C C . LYS A 1 92 ? -13.016 5.215 11.742 1 96.81 92 LYS A C 1
ATOM 762 O O . LYS A 1 92 ? -12.781 4.02 11.922 1 96.81 92 LYS A O 1
ATOM 767 N N . GLN A 1 93 ? -13.844 5.621 10.859 1 95.06 93 GLN A N 1
ATOM 768 C CA . GLN A 1 93 ? -14.516 4.676 9.977 1 95.06 93 GLN A CA 1
ATOM 769 C C . GLN A 1 93 ? -13.508 3.916 9.117 1 95.06 93 GLN A C 1
ATOM 771 O O . GLN A 1 93 ? -13.609 2.697 8.961 1 95.06 93 GLN A O 1
ATOM 776 N N . GLU A 1 94 ? -12.57 4.641 8.555 1 94.69 94 GLU A N 1
ATOM 777 C CA . GLU A 1 94 ? -11.5 4.016 7.773 1 94.69 94 GLU A CA 1
ATOM 778 C C . GLU A 1 94 ? -10.711 3.021 8.617 1 94.69 94 GLU A C 1
ATOM 780 O O . GLU A 1 94 ? -10.484 1.886 8.203 1 94.69 94 GLU A O 1
ATOM 785 N N . LEU A 1 95 ? -10.344 3.498 9.781 1 96.38 95 LEU A N 1
ATOM 786 C CA . LEU A 1 95 ? -9.555 2.682 10.695 1 96.38 95 LEU A CA 1
ATOM 787 C C . LEU A 1 95 ? -10.312 1.42 11.094 1 96.38 95 LEU A C 1
ATOM 789 O O . LEU A 1 95 ? -9.75 0.323 11.086 1 96.38 95 LEU A O 1
ATOM 793 N N . ASP A 1 96 ? -11.562 1.556 11.414 1 94.5 96 ASP A N 1
ATOM 794 C CA . ASP A 1 96 ? -12.383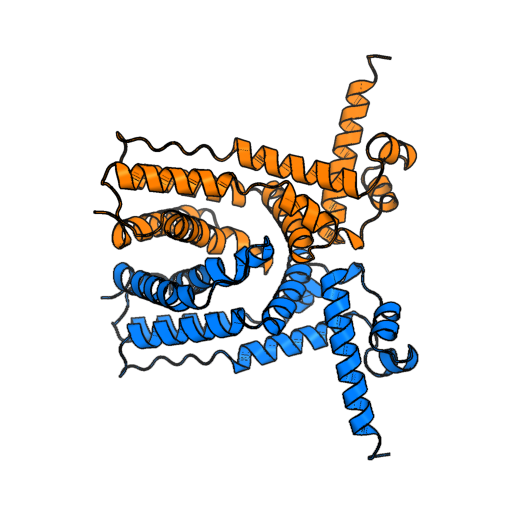 0.417 11.812 1 94.5 96 ASP A CA 1
ATOM 795 C C . ASP A 1 96 ? -12.516 -0.59 10.672 1 94.5 96 ASP A C 1
ATOM 797 O O . ASP A 1 96 ? -12.414 -1.8 10.891 1 94.5 96 ASP A O 1
ATOM 801 N N . PHE A 1 97 ? -12.734 -0.083 9.555 1 94.38 97 PHE A N 1
ATOM 802 C CA . PHE A 1 97 ? -12.852 -0.948 8.383 1 94.38 97 PHE A CA 1
ATOM 803 C C . PHE A 1 97 ? -11.562 -1.731 8.164 1 94.38 97 PHE A C 1
ATOM 805 O O . PHE A 1 97 ? -11.594 -2.943 7.941 1 94.38 97 PHE A O 1
ATOM 812 N N . LEU A 1 98 ? -10.438 -1.062 8.32 1 95.19 98 LEU A N 1
ATOM 813 C CA . LEU A 1 98 ? -9.133 -1.644 8.039 1 95.19 98 LEU A CA 1
ATOM 814 C C . LEU A 1 98 ? -8.641 -2.488 9.211 1 95.19 98 LEU A C 1
ATOM 816 O O . LEU A 1 98 ? -7.629 -3.184 9.102 1 95.19 98 LEU A O 1
ATOM 820 N N . SER A 1 99 ? -9.289 -2.434 10.312 1 93.88 99 SER A N 1
ATOM 821 C CA . SER A 1 99 ? -8.914 -3.232 11.477 1 93.88 99 SER A CA 1
ATOM 822 C C . SER A 1 99 ? -9.68 -4.551 11.516 1 93.88 99 SER A C 1
ATOM 824 O O . SER A 1 99 ? -9.438 -5.391 12.383 1 93.88 99 SER A O 1
ATOM 826 N N . ASP A 1 100 ? -10.625 -4.684 10.578 1 93.31 100 ASP A N 1
ATOM 827 C CA . ASP A 1 100 ? -11.375 -5.93 10.445 1 93.31 100 ASP A CA 1
ATOM 828 C C . ASP A 1 100 ? -10.594 -6.957 9.625 1 93.31 100 ASP A C 1
ATOM 830 O O . ASP A 1 100 ? -10.242 -6.699 8.469 1 93.31 100 ASP A O 1
ATOM 834 N N . GLU A 1 101 ? -10.414 -8.102 10.195 1 91.69 101 GLU A N 1
ATOM 835 C CA . GLU A 1 101 ? -9.555 -9.109 9.594 1 91.69 101 GLU A CA 1
ATOM 836 C C . GLU A 1 101 ? -10.125 -9.602 8.266 1 91.69 101 GLU A C 1
ATOM 838 O O . GLU A 1 101 ? -9.383 -9.852 7.316 1 91.69 101 GLU A O 1
ATOM 843 N N . GLU A 1 102 ? -11.375 -9.828 8.227 1 92.44 102 GLU A N 1
ATOM 844 C CA . GLU A 1 102 ? -12 -10.281 6.988 1 92.44 102 GLU A CA 1
ATOM 845 C C . GLU A 1 102 ? -11.852 -9.234 5.883 1 92.44 102 GLU A C 1
ATOM 847 O O . GLU A 1 102 ? -11.562 -9.578 4.734 1 92.44 102 GLU A O 1
ATOM 852 N N . ASN A 1 103 ? -12.07 -7.98 6.246 1 93.44 103 ASN A N 1
ATOM 853 C CA . ASN A 1 103 ? -11.922 -6.91 5.266 1 93.44 103 ASN A CA 1
ATOM 854 C C . ASN A 1 103 ? -10.492 -6.844 4.73 1 93.44 103 ASN A C 1
ATOM 856 O O . ASN A 1 103 ? -10.281 -6.719 3.521 1 93.44 103 ASN A O 1
ATOM 860 N N . ILE A 1 104 ? -9.539 -6.992 5.594 1 93.75 104 ILE A N 1
ATOM 861 C CA . ILE A 1 104 ? -8.141 -6.898 5.195 1 93.75 104 ILE A CA 1
ATOM 862 C C . ILE A 1 104 ? -7.789 -8.062 4.27 1 93.75 104 ILE A C 1
ATOM 864 O O . ILE A 1 104 ? -7.074 -7.879 3.281 1 93.75 104 ILE A O 1
ATOM 868 N N . THR A 1 105 ? -8.32 -9.203 4.613 1 93.06 105 THR A N 1
ATOM 869 C CA . THR A 1 105 ? -8.078 -10.367 3.768 1 93.06 105 THR A CA 1
ATOM 870 C C . THR A 1 105 ? -8.609 -10.125 2.355 1 93.06 105 THR A C 1
ATOM 872 O O . THR A 1 105 ? -7.914 -10.391 1.373 1 93.06 105 THR A O 1
ATOM 875 N N . LEU A 1 106 ? -9.789 -9.625 2.295 1 92.75 106 LEU A N 1
ATOM 876 C CA . LEU A 1 106 ? -10.383 -9.336 0.995 1 92.75 106 LEU A CA 1
ATOM 877 C C . LEU A 1 106 ? -9.578 -8.281 0.248 1 92.75 106 LEU A C 1
ATOM 879 O O . LEU A 1 106 ? -9.359 -8.398 -0.96 1 92.75 106 LEU A O 1
ATOM 883 N N . ILE A 1 107 ? -9.102 -7.277 0.939 1 92.56 107 ILE A N 1
ATOM 884 C CA . ILE A 1 107 ? -8.305 -6.215 0.332 1 92.56 107 ILE A CA 1
ATOM 885 C C . ILE A 1 107 ? -6.984 -6.781 -0.176 1 92.56 107 ILE A C 1
ATOM 887 O O . ILE A 1 107 ? -6.531 -6.434 -1.268 1 92.56 107 ILE A O 1
ATOM 891 N N . LYS A 1 108 ? -6.379 -7.594 0.609 1 92.62 108 LYS A N 1
ATOM 892 C CA . LYS A 1 108 ? -5.125 -8.234 0.215 1 92.62 108 LYS A CA 1
ATOM 893 C C . LYS A 1 108 ? -5.297 -9.031 -1.074 1 92.62 108 LYS A C 1
ATOM 895 O O . LYS A 1 108 ? -4.488 -8.906 -1.998 1 92.62 108 LYS A O 1
ATOM 900 N N . ILE A 1 109 ? -6.348 -9.805 -1.182 1 90.94 109 ILE A N 1
ATOM 901 C CA . ILE A 1 109 ? -6.637 -10.594 -2.377 1 90.94 109 ILE A CA 1
ATOM 902 C C . ILE A 1 109 ? -6.828 -9.664 -3.572 1 90.94 109 ILE A C 1
ATOM 904 O O . ILE A 1 109 ? -6.25 -9.883 -4.641 1 90.94 109 ILE A O 1
ATOM 908 N N . ALA A 1 110 ? -7.645 -8.656 -3.336 1 89.44 110 ALA A N 1
ATOM 909 C CA . ALA A 1 110 ? -7.906 -7.695 -4.406 1 89.44 110 ALA A CA 1
ATOM 910 C C . ALA A 1 110 ? -6.625 -6.996 -4.84 1 89.44 110 ALA A C 1
ATOM 912 O O . ALA A 1 110 ? -6.402 -6.777 -6.035 1 89.44 110 ALA A O 1
ATOM 913 N N . THR A 1 111 ? -5.785 -6.637 -3.896 1 90.94 111 THR A N 1
ATOM 914 C CA . THR A 1 111 ? -4.535 -5.945 -4.18 1 90.94 111 THR A CA 1
ATOM 915 C C . THR A 1 111 ? -3.627 -6.805 -5.055 1 90.94 111 THR A C 1
ATOM 917 O O . THR A 1 111 ? -3.055 -6.32 -6.031 1 90.94 111 THR A O 1
ATOM 920 N N . ILE A 1 112 ? -3.584 -8.039 -4.781 1 89.44 112 ILE A N 1
ATOM 921 C CA . ILE A 1 112 ? -2.738 -8.953 -5.543 1 89.44 112 ILE A CA 1
ATOM 922 C C . ILE A 1 112 ? -3.174 -8.961 -7.008 1 89.44 112 ILE A C 1
ATOM 924 O O . ILE A 1 112 ? -2.35 -8.797 -7.906 1 89.44 112 ILE A O 1
ATOM 928 N N . VAL A 1 113 ? -4.441 -9.086 -7.238 1 86.19 113 VAL A N 1
ATOM 929 C CA . VAL A 1 113 ? -4.934 -9.219 -8.602 1 86.19 113 VAL A CA 1
ATOM 930 C C . VAL A 1 113 ? -4.785 -7.887 -9.336 1 86.19 113 VAL A C 1
ATOM 932 O O . VAL A 1 113 ? -4.527 -7.859 -10.539 1 86.19 113 VAL A O 1
ATOM 935 N N . MET A 1 114 ? -4.934 -6.848 -8.594 1 86.5 114 MET A N 1
ATOM 936 C CA . MET A 1 114 ? -4.812 -5.527 -9.195 1 86.5 114 MET A CA 1
ATOM 937 C C . MET A 1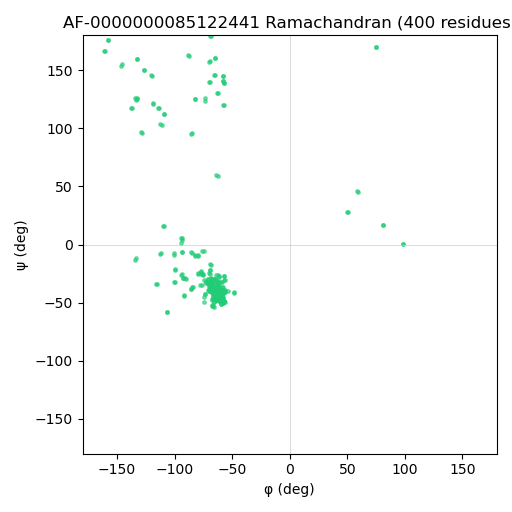 114 ? -3.365 -5.23 -9.578 1 86.5 114 MET A C 1
ATOM 939 O O . MET A 1 114 ? -3.105 -4.582 -10.594 1 86.5 114 MET A O 1
ATOM 943 N N . ILE A 1 115 ? -2.463 -5.672 -8.773 1 88.62 115 ILE A N 1
ATOM 944 C CA . ILE A 1 115 ? -1.047 -5.5 -9.078 1 88.62 115 ILE A CA 1
ATOM 945 C C . ILE A 1 115 ? -0.693 -6.285 -10.336 1 88.62 115 ILE A C 1
ATOM 947 O O . ILE A 1 115 ? 0.006 -5.777 -11.219 1 88.62 115 ILE A O 1
ATOM 951 N N . GLN A 1 116 ? -1.128 -7.438 -10.453 1 83.38 116 GLN A N 1
ATOM 952 C CA . GLN A 1 116 ? -0.776 -8.312 -11.57 1 83.38 116 GLN A CA 1
ATOM 953 C C . GLN A 1 116 ? -1.407 -7.832 -12.867 1 83.38 116 GLN A C 1
ATOM 955 O O . GLN A 1 116 ? -0.87 -8.078 -13.953 1 83.38 116 GLN A O 1
ATOM 960 N N . LYS A 1 117 ? -2.529 -7.07 -12.766 1 75.56 117 LYS A N 1
ATOM 961 C CA . LYS A 1 117 ? -3.232 -6.48 -13.898 1 75.56 117 LYS A CA 1
ATOM 962 C C . LYS A 1 117 ? -3.488 -7.516 -14.992 1 75.56 117 LYS A C 1
ATOM 964 O O . LYS A 1 117 ? -3.361 -7.219 -16.172 1 75.56 117 LYS A O 1
ATOM 969 N N . ASN A 1 118 ? -3.584 -8.656 -14.609 1 73.81 118 ASN A N 1
ATOM 970 C CA . ASN A 1 118 ? -4.047 -9.664 -15.555 1 73.81 118 ASN A CA 1
ATOM 971 C C . ASN A 1 118 ? -5.516 -9.461 -15.914 1 73.81 118 ASN A C 1
ATOM 973 O O . ASN A 1 118 ? -6.113 -8.445 -15.562 1 73.81 118 ASN A O 1
ATOM 977 N N . GLN A 1 119 ? -6.051 -10.234 -16.719 1 76.44 119 GLN A N 1
ATOM 978 C CA . GLN A 1 119 ? -7.406 -10.047 -17.234 1 76.44 119 GLN A CA 1
ATOM 979 C C . GLN A 1 119 ? -8.383 -9.766 -16.094 1 76.44 119 GLN A C 1
ATOM 981 O O . GLN A 1 119 ? -9.219 -8.867 -16.188 1 76.44 119 GLN A O 1
ATOM 986 N N . ILE A 1 120 ? -8.25 -10.461 -15 1 78.38 120 ILE A N 1
ATOM 987 C CA . ILE A 1 120 ? -9.164 -10.289 -13.875 1 78.38 120 ILE A CA 1
ATOM 988 C C . ILE A 1 120 ? -8.867 -8.969 -13.172 1 78.38 120 ILE A C 1
ATOM 990 O O . ILE A 1 120 ? -9.789 -8.258 -12.758 1 78.38 120 ILE A O 1
ATOM 994 N N . GLY A 1 121 ? -7.582 -8.695 -13 1 78.5 121 GLY A N 1
ATOM 995 C CA . GLY A 1 121 ? -7.195 -7.426 -12.406 1 78.5 121 GLY A CA 1
ATOM 996 C C . GLY A 1 121 ? -7.746 -6.227 -13.148 1 78.5 121 GLY A C 1
ATOM 997 O O . GLY A 1 121 ? -8.258 -5.285 -12.539 1 78.5 121 GLY A O 1
ATOM 998 N N . LEU A 1 122 ? -7.707 -6.332 -14.391 1 77.62 122 LEU A N 1
ATOM 999 C CA . LEU A 1 122 ? -8.219 -5.258 -15.234 1 77.62 122 LEU A CA 1
ATOM 1000 C C . LEU A 1 122 ? -9.734 -5.152 -15.125 1 77.62 122 LEU A C 1
ATOM 1002 O O . LEU A 1 122 ? -10.281 -4.047 -15.117 1 77.62 122 LEU A O 1
ATOM 1006 N N . LYS A 1 123 ? -10.336 -6.211 -15 1 78.5 123 LYS A N 1
ATOM 1007 C CA . LYS A 1 123 ? -11.789 -6.223 -14.836 1 78.5 123 LYS A CA 1
ATOM 1008 C C . LYS A 1 123 ? -12.195 -5.59 -13.508 1 78.5 123 LYS A C 1
ATOM 1010 O O . LYS A 1 123 ? -13.164 -4.828 -13.445 1 78.5 123 LYS A O 1
ATOM 1015 N N . VAL A 1 124 ? -11.469 -5.945 -12.508 1 76.88 124 VAL A N 1
ATOM 1016 C CA . VAL A 1 124 ? -11.734 -5.375 -11.188 1 76.88 124 VAL A CA 1
ATOM 1017 C C . VAL A 1 124 ? -11.508 -3.865 -11.219 1 76.88 124 VAL A C 1
ATOM 1019 O O . VAL A 1 124 ? -12.328 -3.096 -10.719 1 76.88 124 VAL A O 1
ATOM 1022 N N . LEU A 1 125 ? -10.461 -3.516 -11.836 1 73.06 125 LEU A N 1
ATOM 1023 C CA . LEU A 1 125 ? -10.141 -2.098 -11.961 1 73.06 125 LEU A CA 1
ATOM 1024 C C . LEU A 1 125 ? -11.25 -1.35 -12.688 1 73.06 125 LEU A C 1
ATOM 1026 O O . LEU A 1 125 ? -11.562 -0.204 -12.344 1 73.06 125 LEU A O 1
ATOM 1030 N N . ASP A 1 126 ? -11.867 -1.974 -13.539 1 72.62 126 ASP A N 1
ATOM 1031 C CA . ASP A 1 126 ? -12.922 -1.366 -14.352 1 72.62 126 ASP A CA 1
ATOM 1032 C C . ASP A 1 126 ? -14.234 -1.287 -13.578 1 72.62 126 ASP A C 1
ATOM 1034 O O . ASP A 1 126 ? -15.094 -0.452 -13.875 1 72.62 126 ASP A O 1
ATOM 1038 N N . THR A 1 127 ? -14.336 -2.168 -12.648 1 69.19 127 THR A N 1
ATOM 1039 C CA . THR A 1 127 ? -15.617 -2.277 -11.961 1 69.19 127 THR A CA 1
ATOM 1040 C C . THR A 1 127 ? -15.578 -1.548 -10.625 1 69.19 127 THR A C 1
ATOM 1042 O O . THR A 1 127 ? -16.625 -1.15 -10.094 1 69.19 127 THR A O 1
ATOM 1045 N N . VAL A 1 128 ? -14.43 -1.568 -10.062 1 62.5 128 VAL A N 1
ATOM 1046 C CA . VAL A 1 128 ? -14.312 -0.945 -8.75 1 62.5 128 VAL A CA 1
ATOM 1047 C C . VAL A 1 128 ? -14.07 0.555 -8.906 1 62.5 128 VAL A C 1
ATOM 1049 O O . VAL A 1 128 ? -13.07 0.971 -9.5 1 62.5 128 VAL A O 1
ATOM 1052 N N . LYS A 1 129 ? -15.133 1.286 -8.82 1 60.34 129 LYS A N 1
ATOM 1053 C CA . LYS A 1 129 ? -15.016 2.738 -8.734 1 60.34 129 LYS A CA 1
ATOM 1054 C C . LYS A 1 129 ? -14.523 3.174 -7.359 1 60.34 129 LYS A C 1
ATOM 1056 O O . LYS A 1 129 ? -14.891 2.57 -6.348 1 60.34 129 LYS A O 1
ATOM 1061 N N . ASP A 1 130 ? -13.43 3.91 -7.375 1 63.28 130 ASP A N 1
ATOM 1062 C CA . ASP A 1 130 ? -12.961 4.422 -6.09 1 63.28 130 ASP A CA 1
ATOM 1063 C C . ASP A 1 130 ? -14 5.348 -5.457 1 63.28 130 ASP A C 1
ATOM 1065 O O . ASP A 1 130 ? -13.719 6.516 -5.188 1 63.28 130 ASP A O 1
ATOM 1069 N N . ASP A 1 131 ? -15.125 4.832 -5.246 1 68.31 131 ASP A N 1
ATOM 1070 C CA . ASP A 1 131 ? -16.25 5.605 -4.727 1 68.31 131 ASP A CA 1
ATOM 1071 C C . ASP A 1 131 ? -15.945 6.129 -3.324 1 68.31 131 ASP A C 1
ATOM 1073 O O . ASP A 1 131 ? -16.328 7.246 -2.979 1 68.31 131 ASP A O 1
ATOM 1077 N N . CYS A 1 132 ? -15.164 5.367 -2.623 1 76.81 132 CYS A N 1
ATOM 1078 C CA . CYS A 1 132 ? -14.867 5.82 -1.268 1 76.81 132 CYS A CA 1
ATOM 1079 C C . CYS A 1 132 ? -14.008 7.074 -1.287 1 76.81 132 CYS A C 1
ATOM 1081 O O . CYS A 1 132 ? -14.297 8.039 -0.577 1 76.81 132 CYS A O 1
ATOM 1083 N N . MET A 1 133 ? -13.102 7.078 -2.145 1 84.5 133 MET A N 1
ATOM 1084 C CA . MET A 1 133 ? -12.227 8.25 -2.244 1 84.5 133 MET A CA 1
ATOM 1085 C C . MET A 1 133 ? -13 9.453 -2.766 1 84.5 133 MET A C 1
ATOM 1087 O O . MET A 1 133 ? -12.781 10.578 -2.309 1 84.5 133 MET A O 1
ATOM 1091 N N . LEU A 1 134 ? -13.938 9.203 -3.578 1 87.88 134 LEU A N 1
ATOM 1092 C CA . LEU A 1 134 ? -14.734 10.289 -4.129 1 87.88 134 LEU A CA 1
ATOM 1093 C C . LEU A 1 134 ? -15.586 10.945 -3.045 1 87.88 134 LEU A C 1
ATOM 1095 O O . LEU A 1 134 ? -15.789 12.164 -3.062 1 87.88 134 LEU A O 1
ATOM 1099 N N . MET A 1 135 ? -16.016 10.164 -2.146 1 90.06 135 MET A N 1
ATOM 1100 C CA . MET A 1 135 ? -16.797 10.711 -1.038 1 90.06 135 MET A CA 1
ATOM 1101 C C . MET A 1 135 ? -15.938 11.609 -0.157 1 90.06 135 MET A C 1
ATOM 1103 O O . MET A 1 135 ? -16.391 12.672 0.278 1 90.06 135 MET A O 1
ATOM 1107 N N . VAL A 1 136 ? -14.727 11.219 0.067 1 94.38 136 VAL A N 1
ATOM 1108 C CA . VAL A 1 136 ? -13.812 12.016 0.88 1 94.38 136 VAL A CA 1
ATOM 1109 C C . VAL A 1 136 ? -13.453 13.297 0.141 1 94.38 136 VAL A C 1
ATOM 1111 O O . VAL A 1 136 ? -13.43 14.383 0.737 1 94.38 136 VAL A O 1
ATOM 1114 N N . VAL A 1 137 ? -13.266 13.188 -1.128 1 95.5 137 VAL A N 1
ATOM 1115 C CA . VAL A 1 137 ? -12.953 14.352 -1.956 1 95.5 137 VAL A CA 1
ATOM 1116 C C . VAL A 1 137 ? -14.094 15.359 -1.884 1 95.5 137 VAL A C 1
ATOM 1118 O O . VAL A 1 137 ? -13.859 16.562 -1.678 1 95.5 137 VAL A O 1
ATOM 1121 N N . GLN A 1 138 ? -15.273 14.828 -2.002 1 95.62 138 GLN A N 1
ATOM 1122 C CA . GLN A 1 138 ? -16.438 15.711 -1.941 1 95.62 138 GLN A CA 1
ATOM 1123 C C . GLN A 1 138 ? -16.562 16.359 -0.568 1 95.62 138 GLN A C 1
ATOM 1125 O O . GLN A 1 138 ? -16.906 17.547 -0.464 1 95.62 138 GLN A O 1
ATOM 1130 N N . TRP A 1 139 ? -16.266 15.594 0.442 1 97 139 TRP A N 1
ATOM 1131 C CA . TRP A 1 139 ? -16.297 16.141 1.794 1 97 139 TRP A CA 1
ATOM 1132 C C . TRP A 1 139 ? -15.344 17.312 1.927 1 97 139 TRP A C 1
ATOM 1134 O O . TRP A 1 139 ? -15.719 18.375 2.443 1 97 139 TRP A O 1
ATOM 1144 N N . PHE A 1 140 ? -14.141 17.203 1.411 1 97.88 140 PHE A N 1
ATOM 1145 C CA . PHE A 1 140 ? -13.133 18.266 1.487 1 97.88 140 PHE A CA 1
ATOM 1146 C C . PHE A 1 140 ? -13.547 19.453 0.636 1 97.88 140 PHE A C 1
ATOM 1148 O O . PHE A 1 140 ? -13.312 20.609 1.017 1 97.88 140 PHE A O 1
ATOM 1155 N N . GLU A 1 141 ? -14.164 19.188 -0.507 1 97.81 141 GLU A N 1
ATOM 1156 C CA . GLU A 1 141 ? -14.664 20.266 -1.343 1 97.81 141 GLU A CA 1
ATOM 1157 C C . GLU A 1 141 ? -15.719 21.094 -0.603 1 97.81 141 GLU A C 1
ATOM 1159 O O . GLU A 1 141 ? -15.695 22.328 -0.646 1 97.81 141 GLU A O 1
ATOM 1164 N N . ASP A 1 142 ? -16.594 20.406 0.055 1 98 142 ASP A N 1
ATOM 1165 C CA . ASP A 1 142 ? -17.656 21.078 0.804 1 98 142 ASP A CA 1
ATOM 1166 C C . ASP A 1 142 ? -17.078 21.891 1.969 1 98 142 ASP A C 1
ATOM 1168 O O . ASP A 1 142 ? -17.531 23 2.25 1 98 142 ASP A O 1
ATOM 1172 N N . ALA A 1 143 ? -16.125 21.297 2.662 1 98.12 143 ALA A N 1
ATOM 1173 C CA . ALA A 1 143 ? -15.461 22 3.762 1 98.12 143 ALA A CA 1
ATOM 1174 C C . ALA A 1 143 ? -14.773 23.266 3.273 1 98.12 143 ALA A C 1
ATOM 1176 O O . ALA A 1 143 ? -14.781 24.281 3.963 1 98.12 143 ALA A O 1
ATOM 1177 N N . LYS A 1 144 ? -14.141 23.234 2.092 1 98.19 144 LYS A N 1
ATOM 1178 C CA . LYS A 1 144 ? -13.508 24.406 1.483 1 98.19 144 LYS A CA 1
ATOM 1179 C C . LYS A 1 144 ? -14.547 25.469 1.108 1 98.19 144 LYS A C 1
ATOM 1181 O O . LYS A 1 144 ? -14.367 26.641 1.389 1 98.19 144 LYS A O 1
ATOM 1186 N N . LYS A 1 145 ? -15.602 25.016 0.482 1 97.75 145 LYS A N 1
ATOM 1187 C CA . LYS A 1 145 ? -16.688 25.906 0.099 1 97.75 145 LYS A CA 1
ATOM 1188 C C . LYS A 1 145 ? -17.266 26.625 1.317 1 97.75 145 LYS A C 1
ATOM 1190 O O . LYS A 1 145 ? -17.656 27.797 1.228 1 97.75 145 LYS A O 1
ATOM 1195 N N . ASP A 1 146 ? -17.312 25.891 2.418 1 97.69 146 ASP A N 1
ATOM 1196 C CA . ASP A 1 146 ? -17.812 26.438 3.672 1 97.69 146 ASP A CA 1
ATOM 1197 C C . ASP A 1 146 ? -16.781 27.359 4.316 1 97.69 146 ASP A C 1
ATOM 1199 O O . ASP A 1 146 ? -17 27.875 5.414 1 97.69 146 ASP A O 1
ATOM 1203 N N . GLY A 1 147 ? -15.602 27.484 3.811 1 97.56 147 GLY A N 1
ATOM 1204 C CA . GLY A 1 147 ? -14.57 28.406 4.262 1 97.56 147 GLY A CA 1
ATOM 1205 C C . GLY A 1 147 ? -13.797 27.906 5.465 1 97.56 147 GLY A C 1
ATOM 1206 O O . GLY A 1 147 ? -13.117 28.672 6.145 1 97.56 147 GLY A O 1
ATOM 1207 N N . LYS A 1 148 ? -13.875 26.594 5.773 1 97.88 148 LYS A N 1
ATOM 1208 C CA . LYS A 1 148 ? -13.227 26.047 6.961 1 97.88 148 LYS A CA 1
ATOM 1209 C C . LYS A 1 148 ? -11.82 25.531 6.637 1 97.88 148 LYS A C 1
ATOM 1211 O O . LYS A 1 148 ? -10.961 25.484 7.516 1 97.88 148 LYS A O 1
ATOM 1216 N N . LEU A 1 149 ? -11.648 25.094 5.387 1 98.19 149 LEU A N 1
ATOM 1217 C CA . LEU A 1 149 ? -10.359 24.609 4.91 1 98.19 149 LEU A CA 1
ATOM 1218 C C . LEU A 1 149 ? -9.938 25.344 3.637 1 98.19 149 LEU A C 1
ATOM 1220 O O . LEU A 1 149 ? -10.789 25.812 2.877 1 98.19 149 LEU A O 1
ATOM 1224 N N . GLU A 1 150 ? -8.664 25.484 3.43 1 98.25 150 GLU A N 1
ATOM 1225 C CA . GLU A 1 150 ? -8.102 26.078 2.221 1 98.25 150 GLU A CA 1
ATOM 1226 C C . GLU A 1 150 ? -6.977 25.219 1.655 1 98.25 150 GLU A C 1
ATOM 1228 O O . GLU A 1 150 ? -6.027 24.875 2.367 1 98.25 150 GLU A O 1
ATOM 1233 N N . PHE A 1 151 ? -7.074 24.859 0.473 1 97.38 151 PHE A N 1
ATOM 1234 C CA . PHE A 1 151 ? -6.102 24.047 -0.246 1 97.38 151 PHE A CA 1
ATOM 1235 C C . PHE A 1 151 ? -6.281 24.188 -1.752 1 97.38 151 PHE A C 1
ATOM 1237 O O . PHE A 1 151 ? -7.297 24.719 -2.213 1 97.38 151 PHE A O 1
ATOM 1244 N N . GLU A 1 152 ? -5.332 23.75 -2.475 1 96.31 152 GLU A N 1
ATOM 1245 C CA . GLU A 1 152 ? -5.383 23.875 -3.928 1 96.31 152 GLU A CA 1
ATOM 1246 C C . GLU A 1 152 ? -6.168 22.734 -4.551 1 96.31 152 GLU A C 1
ATOM 1248 O O . GLU A 1 152 ? -6.93 22.938 -5.5 1 96.31 152 GLU A O 1
ATOM 1253 N N . SER A 1 153 ? -6.086 21.484 -4.02 1 97 153 SER A N 1
ATOM 1254 C CA . SER A 1 153 ? -6.691 20.297 -4.613 1 97 153 SER A CA 1
ATOM 1255 C C . SER A 1 153 ? -7.348 19.438 -3.547 1 97 153 SER A C 1
ATOM 1257 O O . SER A 1 153 ? -6.664 18.859 -2.693 1 97 153 SER A O 1
ATOM 1259 N N . SER A 1 154 ? -8.688 19.281 -3.664 1 97.38 154 SER A N 1
ATOM 1260 C CA . SER A 1 154 ? -9.406 18.406 -2.74 1 97.38 154 SER A CA 1
ATOM 1261 C C . SER A 1 154 ? -8.977 16.953 -2.906 1 97.38 154 SER A C 1
ATOM 1263 O O . SER A 1 154 ? -8.938 16.203 -1.933 1 97.38 154 SER A O 1
ATOM 1265 N N . ALA A 1 155 ? -8.602 16.594 -4.113 1 94.94 155 ALA A N 1
ATOM 1266 C CA . ALA A 1 155 ? -8.109 15.242 -4.375 1 94.94 155 ALA A CA 1
ATOM 1267 C C . ALA A 1 155 ? -6.801 14.977 -3.641 1 94.94 155 ALA A C 1
ATOM 1269 O O . ALA A 1 155 ? -6.621 13.922 -3.033 1 94.94 155 ALA A O 1
ATOM 1270 N N . PHE A 1 156 ? -5.93 15.984 -3.66 1 96.31 156 PHE A N 1
ATOM 1271 C CA . PHE A 1 156 ? -4.637 15.844 -3.002 1 96.31 156 PHE A CA 1
ATOM 1272 C C . PHE A 1 156 ? -4.809 15.711 -1.493 1 96.31 156 PHE A C 1
ATOM 1274 O O . PHE A 1 156 ? -4.273 14.781 -0.882 1 96.31 156 PHE A O 1
ATOM 1281 N N . VAL A 1 157 ? -5.578 16.594 -0.903 1 97.62 157 VAL A N 1
ATOM 1282 C CA . VAL A 1 157 ? -5.715 16.625 0.549 1 97.62 157 VAL A CA 1
ATOM 1283 C C . VAL A 1 157 ? -6.441 15.367 1.028 1 97.62 157 VAL A C 1
ATOM 1285 O O . VAL A 1 157 ? -6.129 14.836 2.096 1 97.62 157 VAL A O 1
ATOM 1288 N N . SER A 1 158 ? -7.434 14.883 0.229 1 96.44 158 SER A N 1
ATOM 1289 C CA . SER A 1 158 ? -8.133 13.648 0.559 1 96.44 158 SER A CA 1
ATOM 1290 C C . SER A 1 158 ? -7.18 12.461 0.584 1 96.44 158 SER A C 1
ATOM 1292 O O . SER A 1 158 ? -7.184 11.672 1.531 1 96.44 158 SER A O 1
ATOM 1294 N N . LYS A 1 159 ? -6.355 12.383 -0.428 1 95.12 159 LYS A N 1
ATOM 1295 C CA . LYS A 1 159 ? -5.371 11.312 -0.52 1 95.12 159 LYS A CA 1
ATOM 1296 C C . LYS A 1 159 ? -4.348 11.398 0.609 1 95.12 159 LYS A C 1
ATOM 1298 O O . LYS A 1 159 ? -3.938 10.383 1.165 1 95.12 159 LYS A O 1
ATOM 1303 N N . GLN A 1 160 ? -3.945 12.57 0.902 1 96.81 160 GLN A N 1
ATOM 1304 C CA . GLN A 1 160 ? -3.008 12.789 1.998 1 96.81 160 GLN A CA 1
ATOM 1305 C C . GLN A 1 160 ? -3.58 12.289 3.32 1 96.81 160 GLN A C 1
ATOM 1307 O O . GLN A 1 160 ? -2.904 11.57 4.062 1 96.81 160 GLN A O 1
ATOM 1312 N N . PHE A 1 161 ? -4.844 12.633 3.588 1 97.75 161 PHE A N 1
ATOM 1313 C CA . PHE A 1 161 ? -5.512 12.281 4.836 1 97.75 161 PHE A CA 1
ATOM 1314 C C . PHE A 1 161 ? -5.727 10.781 4.938 1 97.75 161 PHE A C 1
ATOM 1316 O O . PHE A 1 161 ? -5.262 10.141 5.887 1 97.75 161 PHE A O 1
ATOM 1323 N N . ILE A 1 162 ? -6.305 10.219 3.963 1 96.06 162 ILE A N 1
ATOM 1324 C CA . ILE A 1 162 ? -6.605 8.789 3.957 1 96.06 162 ILE A CA 1
ATOM 1325 C C . ILE A 1 162 ? -5.312 7.988 3.826 1 96.06 162 ILE A C 1
ATOM 1327 O O . ILE A 1 162 ? -5.152 6.945 4.465 1 96.06 162 ILE A O 1
ATOM 1331 N N . GLY A 1 163 ? -4.41 8.508 2.961 1 96 163 GLY A N 1
ATOM 1332 C CA . GLY A 1 163 ? -3.123 7.852 2.773 1 96 163 GLY A CA 1
ATOM 1333 C C . GLY A 1 163 ? -2.328 7.719 4.059 1 96 163 GLY A C 1
ATOM 1334 O O . GLY A 1 163 ? -1.668 6.703 4.281 1 96 163 GLY A O 1
ATOM 1335 N N . MET A 1 164 ? -2.391 8.734 4.867 1 96.44 164 MET A N 1
ATOM 1336 C CA . MET A 1 164 ? -1.704 8.656 6.152 1 96.44 164 MET A CA 1
ATOM 1337 C C . MET A 1 164 ? -2.268 7.516 6.996 1 96.44 164 MET A C 1
ATOM 1339 O O . MET A 1 164 ? -1.514 6.707 7.535 1 96.44 164 MET A O 1
ATOM 1343 N N . ILE A 1 165 ? -3.535 7.426 7.09 1 97 165 ILE A N 1
ATOM 1344 C CA . ILE A 1 165 ? -4.168 6.391 7.891 1 97 165 ILE A CA 1
ATOM 1345 C C . ILE A 1 165 ? -3.809 5.012 7.336 1 97 165 ILE A C 1
ATOM 1347 O O . ILE A 1 165 ? -3.395 4.125 8.086 1 97 165 ILE A O 1
ATOM 1351 N N . LYS A 1 166 ? -3.854 4.867 6.059 1 96.44 166 LYS A N 1
ATOM 1352 C CA . LYS A 1 166 ? -3.559 3.584 5.426 1 96.44 166 LYS A CA 1
ATOM 1353 C C . LYS A 1 166 ? -2.09 3.207 5.605 1 96.44 166 LYS A C 1
ATOM 1355 O O . LYS A 1 166 ? -1.757 2.027 5.715 1 96.44 166 LYS A O 1
ATOM 1360 N N . SER A 1 167 ? -1.26 4.16 5.648 1 95.5 167 SER A N 1
ATOM 1361 C CA . SER A 1 167 ? 0.163 3.896 5.836 1 95.5 167 SER A CA 1
ATOM 1362 C C . SER A 1 167 ? 0.424 3.195 7.168 1 95.5 167 SER A C 1
ATOM 1364 O O . SER A 1 167 ? 1.354 2.395 7.281 1 95.5 167 SER A O 1
ATOM 1366 N N . PHE A 1 168 ? -0.422 3.404 8.164 1 96.12 168 PHE A N 1
ATOM 1367 C CA . PHE A 1 168 ? -0.195 2.848 9.492 1 96.12 168 PHE A CA 1
ATOM 1368 C C . PHE A 1 168 ? -1.027 1.587 9.703 1 96.12 168 PHE A C 1
ATOM 1370 O O . PHE A 1 168 ? -0.689 0.745 10.531 1 96.12 168 PHE A O 1
ATOM 1377 N N . VAL A 1 169 ? -2.064 1.457 8.938 1 96.19 169 VAL A N 1
ATOM 1378 C CA . VAL A 1 169 ? -3.018 0.418 9.312 1 96.19 169 VAL A CA 1
ATOM 1379 C C . VAL A 1 169 ? -3.057 -0.662 8.234 1 96.19 169 VAL A C 1
ATOM 1381 O O . VAL A 1 169 ? -3.195 -1.849 8.539 1 96.19 169 VAL A O 1
ATOM 1384 N N . LEU A 1 170 ? -2.875 -0.258 6.945 1 96 170 LEU A N 1
ATOM 1385 C CA . LEU A 1 170 ? -3.078 -1.2 5.852 1 96 170 LEU A CA 1
ATOM 1386 C C . LEU A 1 170 ? -1.744 -1.63 5.25 1 96 170 LEU A C 1
ATOM 1388 O O . LEU A 1 170 ? -1.37 -2.803 5.332 1 96 170 LEU A O 1
ATOM 1392 N N . TYR A 1 171 ? -0.962 -0.696 4.777 1 93.62 171 TYR A N 1
ATOM 1393 C CA . TYR A 1 171 ? 0.165 -1.009 3.906 1 93.62 171 TYR A CA 1
ATOM 1394 C C . TYR A 1 171 ? 1.279 -1.699 4.684 1 93.62 171 TYR A C 1
ATOM 1396 O O . TYR A 1 171 ? 1.981 -2.559 4.145 1 93.62 171 TYR A O 1
ATOM 1404 N N . GLN A 1 172 ? 1.36 -1.381 5.93 1 88.44 172 GLN A N 1
ATOM 1405 C CA . GLN A 1 172 ? 2.381 -2.045 6.734 1 88.44 172 GLN A CA 1
ATOM 1406 C C . GLN A 1 172 ? 2.057 -3.523 6.926 1 88.44 172 GLN A C 1
ATOM 1408 O O . GLN A 1 172 ? 2.963 -4.348 7.07 1 88.44 172 GLN A O 1
ATOM 1413 N N . GLN A 1 173 ? 0.854 -3.865 6.938 1 89.88 173 GLN A N 1
ATOM 1414 C CA . GLN A 1 173 ? 0.452 -5.258 7.094 1 89.88 173 GLN A CA 1
ATOM 1415 C C . GLN A 1 173 ? 0.842 -6.086 5.871 1 89.88 173 GLN A C 1
ATOM 1417 O O . GLN A 1 173 ? 1.089 -7.289 5.98 1 89.88 173 GLN A O 1
ATOM 1422 N N . PHE A 1 174 ? 0.881 -5.41 4.707 1 90.56 174 PHE A N 1
ATOM 1423 C CA . PHE A 1 174 ? 1.338 -6.105 3.508 1 90.56 174 PHE A CA 1
ATOM 1424 C C . PHE A 1 174 ? 2.74 -6.668 3.707 1 90.56 174 PHE A C 1
ATOM 1426 O O . PHE A 1 174 ? 3.092 -7.695 3.127 1 90.56 174 PHE A O 1
ATOM 1433 N N . TYR A 1 175 ? 3.412 -5.98 4.57 1 86.69 175 TYR A N 1
ATOM 1434 C CA . TYR A 1 175 ? 4.824 -6.312 4.711 1 86.69 175 TYR A CA 1
ATOM 1435 C C . TYR A 1 175 ? 5.094 -6.992 6.047 1 86.69 175 TYR A C 1
ATOM 1437 O O . TYR A 1 175 ? 6.23 -7 6.531 1 86.69 175 TYR A O 1
ATOM 1445 N N . GLY A 1 176 ? 4.066 -7.477 6.723 1 83.38 176 GLY A N 1
ATOM 1446 C CA . GLY A 1 176 ? 4.215 -8.375 7.855 1 83.38 176 GLY A CA 1
ATOM 1447 C C . GLY A 1 176 ? 4.125 -7.672 9.195 1 83.38 176 GLY A C 1
ATOM 1448 O O . GLY A 1 176 ? 4.277 -8.297 10.242 1 83.38 176 GLY A O 1
ATOM 1449 N N . ALA A 1 177 ? 3.92 -6.352 9.141 1 84.69 177 ALA A N 1
ATOM 1450 C CA . ALA A 1 177 ? 3.758 -5.66 10.414 1 84.69 177 ALA A CA 1
ATOM 1451 C C . ALA A 1 177 ? 2.496 -6.125 11.133 1 84.69 177 ALA A C 1
ATOM 1453 O O . ALA A 1 177 ? 1.508 -6.496 10.492 1 84.69 177 ALA A O 1
ATOM 1454 N N . PRO A 1 178 ? 2.605 -6.145 12.461 1 87.69 178 PRO A N 1
ATOM 1455 C CA . PRO A 1 178 ? 1.382 -6.457 13.203 1 87.69 178 PRO A CA 1
ATOM 1456 C C . PRO A 1 178 ? 0.295 -5.398 13.031 1 87.69 178 PRO A C 1
ATOM 1458 O O . PRO A 1 178 ? 0.576 -4.293 12.562 1 87.69 178 PRO A O 1
ATOM 1461 N N . VAL A 1 179 ? -0.959 -5.863 13.352 1 92.06 179 VAL A N 1
ATOM 1462 C CA . VAL A 1 179 ? -2.068 -4.914 13.383 1 92.06 179 VAL A CA 1
ATOM 1463 C C . VAL A 1 179 ? -1.762 -3.787 14.359 1 92.06 179 VAL A C 1
ATOM 1465 O O . VAL A 1 179 ? -1.178 -4.02 15.422 1 92.06 179 VAL A O 1
ATOM 1468 N N . LEU A 1 180 ? -2.102 -2.582 13.969 1 94.75 180 LEU A N 1
ATOM 1469 C CA . LEU A 1 180 ? -1.91 -1.453 14.875 1 94.75 180 LEU A CA 1
ATOM 1470 C C . LEU A 1 180 ? -2.66 -1.674 16.188 1 94.75 180 LEU A C 1
ATOM 1472 O O . LEU A 1 180 ? -3.881 -1.847 16.188 1 94.75 180 LEU A O 1
ATOM 1476 N N . PRO A 1 181 ? -1.913 -1.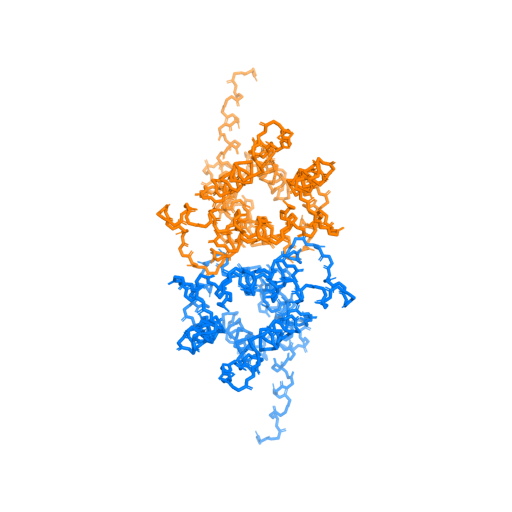689 17.266 1 94.25 181 PRO A N 1
ATOM 1477 C CA . PRO A 1 181 ? -2.59 -1.894 18.547 1 94.25 181 PRO A CA 1
ATOM 1478 C C . PRO A 1 181 ? -3.656 -0.838 18.828 1 94.25 181 PRO A C 1
ATOM 1480 O O . PRO A 1 181 ? -3.477 0.333 18.484 1 94.25 181 PRO A O 1
ATOM 1483 N N . LYS A 1 182 ? -4.75 -1.294 19.5 1 94.38 182 LYS A N 1
ATOM 1484 C CA . LYS A 1 182 ? -5.891 -0.423 19.766 1 94.38 182 LYS A CA 1
ATOM 1485 C C . LYS A 1 182 ? -5.461 0.824 20.531 1 94.38 182 LYS A C 1
ATOM 1487 O O . LYS A 1 182 ? -6.012 1.907 20.328 1 94.38 182 LYS A O 1
ATOM 1492 N N . GLU A 1 183 ? -4.426 0.683 21.344 1 94.31 183 GLU A N 1
ATOM 1493 C CA . GLU A 1 183 ? -3.947 1.786 22.172 1 94.31 183 GLU A CA 1
ATOM 1494 C C . GLU A 1 183 ? -3.334 2.893 21.312 1 94.31 183 GLU A C 1
ATOM 1496 O O . GLU A 1 183 ? -3.213 4.035 21.766 1 94.31 183 GLU A O 1
ATOM 1501 N N . GLU A 1 184 ? -3.006 2.572 20.078 1 96.12 184 GLU A N 1
ATOM 1502 C CA . GLU A 1 184 ? -2.361 3.543 19.203 1 96.12 184 GLU A CA 1
ATOM 1503 C C . GLU A 1 184 ? -3.365 4.168 18.234 1 96.12 184 GLU A C 1
ATOM 1505 O O . GLU A 1 184 ? -3.035 5.109 17.5 1 96.12 184 GLU A O 1
ATOM 1510 N N . HIS A 1 185 ? -4.621 3.633 18.219 1 97.62 185 HIS A N 1
ATOM 1511 C CA . HIS A 1 185 ? -5.633 4.105 17.281 1 97.62 185 HIS A CA 1
ATOM 1512 C C . HIS A 1 185 ? -5.93 5.586 17.484 1 97.62 185 HIS A C 1
ATOM 1514 O O . HIS A 1 185 ? -5.945 6.359 16.531 1 97.62 185 HIS A O 1
ATOM 1520 N N . GLU A 1 186 ? -6.09 5.93 18.734 1 97.75 186 GLU A N 1
ATOM 1521 C CA . GLU A 1 186 ? -6.445 7.305 19.062 1 97.75 186 GLU A CA 1
ATOM 1522 C C . GLU A 1 186 ? -5.332 8.273 18.672 1 97.75 186 GLU A C 1
ATOM 1524 O O . GLU A 1 186 ? -5.602 9.336 18.109 1 97.75 186 GLU A O 1
ATOM 1529 N N . ASN A 1 187 ? -4.156 7.906 19 1 97.38 187 ASN A N 1
ATOM 1530 C CA . ASN A 1 187 ? -3.023 8.75 18.625 1 97.38 187 ASN A CA 1
ATOM 1531 C C . ASN A 1 187 ? -2.945 8.945 17.109 1 97.38 187 ASN A C 1
ATOM 1533 O O . ASN A 1 187 ? -2.74 10.07 16.641 1 97.38 187 ASN A O 1
ATOM 1537 N N . LEU A 1 188 ? -3.092 7.898 16.344 1 98.06 188 LEU A N 1
ATOM 1538 C CA . LEU A 1 188 ? -3.062 7.984 14.883 1 98.06 188 LEU A CA 1
ATOM 1539 C C . LEU A 1 188 ? -4.133 8.938 14.367 1 98.06 188 LEU A C 1
ATOM 1541 O O . LEU A 1 188 ? -3.842 9.836 13.57 1 98.06 188 LEU A O 1
ATOM 1545 N N . LEU A 1 189 ? -5.359 8.734 14.859 1 98.5 189 LEU A N 1
ATOM 1546 C CA . LEU A 1 189 ? -6.477 9.547 14.398 1 98.5 189 LEU A CA 1
ATOM 1547 C C . LEU A 1 189 ? -6.262 11.016 14.758 1 98.5 189 LEU A C 1
ATOM 1549 O O . LEU A 1 189 ? -6.5 11.898 13.938 1 98.5 189 LEU A O 1
ATOM 1553 N N . ASN A 1 190 ? -5.773 11.281 15.969 1 98.19 190 ASN A N 1
ATOM 1554 C CA . ASN A 1 190 ? -5.5 12.656 16.391 1 98.19 190 ASN A CA 1
ATOM 1555 C C . ASN A 1 190 ? -4.414 13.297 15.539 1 98.19 190 ASN A C 1
ATOM 1557 O O . ASN A 1 190 ? -4.52 14.469 15.172 1 98.19 190 ASN A O 1
ATOM 1561 N N . GLN A 1 191 ? -3.43 12.516 15.227 1 97.38 191 GLN A N 1
ATOM 1562 C CA . GLN A 1 191 ? -2.342 13.039 14.398 1 97.38 191 GLN A CA 1
ATOM 1563 C C . GLN A 1 191 ? -2.816 13.32 12.977 1 97.38 191 GLN A C 1
ATOM 1565 O O . GLN A 1 191 ? -2.396 14.297 12.359 1 97.38 191 GLN A O 1
ATOM 1570 N N . ALA A 1 192 ? -3.672 12.43 12.445 1 98.31 192 ALA A N 1
ATOM 1571 C CA . ALA A 1 192 ? -4.227 12.648 11.109 1 98.31 192 ALA A CA 1
ATOM 1572 C C . ALA A 1 192 ? -5.066 13.922 11.07 1 98.31 192 ALA A C 1
ATOM 1574 O O . ALA A 1 192 ? -4.949 14.727 10.141 1 98.31 192 ALA A O 1
ATOM 1575 N N . VAL A 1 193 ? -5.879 14.094 12.07 1 98.5 193 VAL A N 1
ATOM 1576 C CA . VAL A 1 193 ? -6.723 15.281 12.164 1 98.5 193 VAL A CA 1
ATOM 1577 C C . VAL A 1 193 ? -5.852 16.531 12.32 1 98.5 193 VAL A C 1
ATOM 1579 O O . VAL A 1 193 ? -6.074 17.531 11.648 1 98.5 193 VAL A O 1
ATOM 1582 N N . GLU A 1 194 ? -4.859 16.453 13.203 1 97.94 194 GLU A N 1
ATOM 1583 C CA . GLU A 1 194 ? -3.957 17.578 13.445 1 97.94 194 GLU A CA 1
ATOM 1584 C C . GLU A 1 194 ? -3.221 17.984 12.172 1 97.94 194 GLU A C 1
ATOM 1586 O O . GLU A 1 194 ? -3.023 19.172 11.914 1 97.94 194 GLU A O 1
ATOM 1591 N N . MET A 1 195 ? -2.824 17 11.391 1 97.88 195 MET A N 1
ATOM 1592 C CA . MET A 1 195 ? -2.154 17.297 10.125 1 97.88 195 MET A CA 1
ATOM 1593 C C . MET A 1 195 ? -3.02 18.172 9.242 1 97.88 195 MET A C 1
ATOM 1595 O O . MET A 1 195 ? -2.555 19.203 8.734 1 97.88 195 MET A O 1
ATOM 1599 N N . ILE A 1 196 ? -4.281 17.812 9.07 1 98.44 196 ILE A N 1
ATOM 1600 C CA . ILE A 1 196 ? -5.188 18.578 8.227 1 98.44 196 ILE A CA 1
ATOM 1601 C C . ILE A 1 196 ? -5.406 19.969 8.836 1 98.44 196 ILE A C 1
ATOM 1603 O O . ILE A 1 196 ? -5.41 20.969 8.125 1 98.44 196 ILE A O 1
ATOM 1607 N N . ARG A 1 197 ? -5.566 19.984 10.148 1 97.56 197 ARG A N 1
ATOM 1608 C CA . ARG A 1 197 ? -5.828 21.234 10.844 1 97.56 197 ARG A CA 1
ATOM 1609 C C . ARG A 1 197 ? -4.688 22.234 10.633 1 97.56 197 ARG A C 1
ATOM 1611 O O . ARG A 1 197 ? -4.918 23.359 10.211 1 97.56 197 ARG A O 1
ATOM 1618 N N . VAL A 1 198 ? -3.453 21.859 10.867 1 96.44 198 VAL A N 1
ATOM 1619 C CA . VAL A 1 198 ? -2.32 22.781 10.867 1 96.44 198 VAL A CA 1
ATOM 1620 C C . VAL A 1 198 ? -1.943 23.156 9.438 1 96.44 198 VAL A C 1
ATOM 1622 O O . VAL A 1 198 ? -1.444 24.25 9.18 1 96.44 198 VAL A O 1
ATOM 1625 N N . MET A 1 199 ? -2.246 22.266 8.5 1 96.62 199 MET A N 1
ATOM 1626 C CA . MET A 1 199 ? -1.816 22.531 7.129 1 96.62 199 MET A CA 1
ATOM 1627 C C . MET A 1 199 ? -2.879 23.297 6.355 1 96.62 199 MET A C 1
ATOM 1629 O O . MET A 1 199 ? -2.557 24.078 5.461 1 96.62 199 MET A O 1
ATOM 1633 N N . TYR A 1 200 ? -4.16 23.062 6.77 1 97.25 200 TYR A N 1
ATOM 1634 C CA . TYR A 1 200 ? -5.148 23.516 5.789 1 97.25 200 TYR A CA 1
ATOM 1635 C C . TYR A 1 200 ? -6.266 24.297 6.461 1 97.25 200 TYR A C 1
ATOM 1637 O O . TYR A 1 200 ? -7.098 24.906 5.781 1 97.25 200 TYR A O 1
ATOM 1645 N N . LYS A 1 201 ? -6.332 24.25 7.773 1 93.5 201 LYS A N 1
ATOM 1646 C CA . LYS A 1 201 ? -7.426 24.969 8.414 1 93.5 201 LYS A CA 1
ATOM 1647 C C . LYS A 1 201 ? -7.23 26.484 8.289 1 93.5 201 LYS A C 1
ATOM 1649 O O . LYS A 1 201 ? -6.113 26.984 8.453 1 93.5 201 LYS A O 1
ATOM 1654 N N . LYS A 1 202 ? -8.211 27.188 8.047 1 87 202 LYS A N 1
ATOM 1655 C CA . LYS A 1 202 ? -8.219 28.641 7.973 1 87 202 LYS A CA 1
ATOM 1656 C C . LYS A 1 202 ? -8.383 29.266 9.359 1 87 202 LYS A C 1
ATOM 1658 O O . LYS A 1 202 ? -9.07 28.703 10.219 1 87 202 LYS A O 1
ATOM 1663 N N . MET B 1 1 ? 38.594 -23.375 -19.516 1 30.64 1 MET B N 1
ATOM 1664 C CA . MET B 1 1 ? 37.344 -23.391 -18.781 1 30.64 1 MET B CA 1
ATOM 1665 C C . MET B 1 1 ? 37 -22 -18.266 1 30.64 1 MET B C 1
ATOM 1667 O O . MET B 1 1 ? 36.094 -21.844 -17.438 1 30.64 1 MET B O 1
ATOM 1671 N N . LYS B 1 2 ? 37.844 -21.078 -18.359 1 43.31 2 LYS B N 1
ATOM 1672 C CA . LYS B 1 2 ? 37.812 -19.703 -17.891 1 43.31 2 LYS B CA 1
ATOM 1673 C C . LYS B 1 2 ? 36.906 -18.859 -18.75 1 43.31 2 LYS B C 1
ATOM 1675 O O . LYS B 1 2 ? 36.469 -17.781 -18.344 1 43.31 2 LYS B O 1
ATOM 1680 N N . LYS B 1 3 ? 37 -18.891 -19.812 1 47.06 3 LYS B N 1
ATOM 1681 C CA . LYS B 1 3 ? 36.594 -18.109 -20.969 1 47.06 3 LYS B CA 1
ATOM 1682 C C . LYS B 1 3 ? 35.062 -18.047 -21.094 1 47.06 3 LYS B C 1
ATOM 1684 O O . LYS B 1 3 ? 34.531 -17.344 -21.953 1 47.06 3 LYS B O 1
ATOM 1689 N N . ASN B 1 4 ? 34.188 -19.016 -20.594 1 51.31 4 ASN B N 1
ATOM 1690 C CA . ASN B 1 4 ? 32.781 -19.281 -20.812 1 51.31 4 ASN B CA 1
ATOM 1691 C C . ASN B 1 4 ? 31.906 -18.594 -19.766 1 51.31 4 ASN B C 1
ATOM 1693 O O . ASN B 1 4 ? 30.734 -18.938 -19.594 1 51.31 4 ASN B O 1
ATOM 1697 N N . ARG B 1 5 ? 32.375 -17.891 -18.969 1 57.25 5 ARG B N 1
ATOM 1698 C CA . ARG B 1 5 ? 31.875 -17.156 -17.812 1 57.25 5 ARG B CA 1
ATOM 1699 C C . ARG B 1 5 ? 30.906 -16.047 -18.25 1 57.25 5 ARG B C 1
ATOM 1701 O O . ARG B 1 5 ? 29.812 -15.93 -17.703 1 57.25 5 ARG B O 1
ATOM 1708 N N . PRO B 1 6 ? 31.484 -15.227 -19.219 1 58.25 6 PRO B N 1
ATOM 1709 C CA . PRO B 1 6 ? 30.562 -14.172 -19.672 1 58.25 6 PRO B CA 1
ATOM 1710 C C . PRO B 1 6 ? 29.25 -14.727 -20.203 1 58.25 6 PRO B C 1
ATOM 1712 O O . PRO B 1 6 ? 28.188 -14.148 -19.953 1 58.25 6 PRO B O 1
ATOM 1715 N N . LEU B 1 7 ? 29.281 -15.75 -20.875 1 63.47 7 LEU B N 1
ATOM 1716 C CA . LEU B 1 7 ? 28.078 -16.375 -21.406 1 63.47 7 LEU B CA 1
ATOM 1717 C C . LEU B 1 7 ? 27.188 -16.875 -20.281 1 63.47 7 LEU B C 1
ATOM 1719 O O . LEU B 1 7 ? 25.953 -16.75 -20.359 1 63.47 7 LEU B O 1
ATOM 1723 N N . ASN B 1 8 ? 27.906 -17.188 -19.312 1 80.56 8 ASN B N 1
ATOM 1724 C CA . ASN B 1 8 ? 27.172 -17.688 -18.141 1 80.56 8 ASN B CA 1
ATOM 1725 C C . ASN B 1 8 ? 26.438 -16.578 -17.422 1 80.56 8 ASN B C 1
ATOM 1727 O O . ASN B 1 8 ? 25.281 -16.75 -17.031 1 80.56 8 ASN B O 1
ATOM 1731 N N . GLU B 1 9 ? 27.125 -15.438 -17.531 1 87.5 9 GLU B N 1
ATOM 1732 C CA . GLU B 1 9 ? 26.5 -14.305 -16.844 1 87.5 9 GLU B CA 1
ATOM 1733 C C . GLU B 1 9 ? 25.344 -13.75 -17.656 1 87.5 9 GLU B C 1
ATOM 1735 O O . GLU B 1 9 ? 24.328 -13.32 -17.078 1 87.5 9 GLU B O 1
ATOM 1740 N N . GLU B 1 10 ? 25.484 -13.789 -18.891 1 90.75 10 GLU B N 1
ATOM 1741 C CA . GLU B 1 10 ? 24.406 -13.32 -19.766 1 90.75 10 GLU B CA 1
ATOM 1742 C C . GLU B 1 10 ? 23.172 -14.219 -19.672 1 90.75 10 GLU B C 1
ATOM 1744 O O . GLU B 1 10 ? 22.047 -13.734 -19.672 1 90.75 10 GLU B O 1
ATOM 1749 N N . LYS B 1 11 ? 23.453 -15.453 -19.609 1 92.94 11 LYS B N 1
ATOM 1750 C CA . LYS B 1 11 ? 22.359 -16.391 -19.453 1 92.94 11 LYS B CA 1
ATOM 1751 C C . LYS B 1 11 ? 21.656 -16.219 -18.109 1 92.94 11 LYS B C 1
ATOM 1753 O O . LYS B 1 11 ? 20.438 -16.266 -18.016 1 92.94 11 LYS B O 1
ATOM 1758 N N . ARG B 1 12 ? 22.453 -15.992 -17.125 1 94.5 12 ARG B N 1
ATOM 1759 C CA . ARG B 1 12 ? 21.906 -15.758 -15.789 1 94.5 12 ARG B CA 1
ATOM 1760 C C . ARG B 1 12 ? 21 -14.531 -15.781 1 94.5 12 ARG B C 1
ATOM 1762 O O . ARG B 1 12 ? 19.891 -14.57 -15.219 1 94.5 12 ARG B O 1
ATOM 1769 N N . LYS B 1 13 ? 21.453 -13.5 -16.422 1 94.44 13 LYS B N 1
ATOM 1770 C CA . LYS B 1 13 ? 20.688 -12.266 -16.5 1 94.44 13 LYS B CA 1
ATOM 1771 C C . LYS B 1 13 ? 19.391 -12.484 -17.281 1 94.44 13 LYS B C 1
ATOM 1773 O O . LYS B 1 13 ? 18.328 -11.961 -16.906 1 94.44 13 LYS B O 1
ATOM 1778 N N . ALA B 1 14 ? 19.5 -13.211 -18.297 1 95.38 14 ALA B N 1
ATOM 1779 C CA . ALA B 1 14 ? 18.328 -13.516 -19.109 1 95.38 14 ALA B CA 1
ATOM 1780 C C . ALA B 1 14 ? 17.297 -14.305 -18.312 1 95.38 14 ALA B C 1
ATOM 1782 O O . ALA B 1 14 ? 16.094 -14.047 -18.422 1 95.38 14 ALA B O 1
ATOM 1783 N N . ILE B 1 15 ? 17.797 -15.195 -17.562 1 96.5 15 ILE B N 1
ATOM 1784 C CA . ILE B 1 15 ? 16.922 -16.016 -16.719 1 96.5 15 ILE B CA 1
ATOM 1785 C C . ILE B 1 15 ? 16.234 -15.141 -15.68 1 96.5 15 ILE B C 1
ATOM 1787 O O . ILE B 1 15 ? 15.023 -15.242 -15.469 1 96.5 15 ILE B O 1
ATOM 1791 N N . LEU B 1 16 ? 17 -14.273 -15.125 1 96.06 16 LEU B N 1
ATOM 1792 C CA . LEU B 1 16 ? 16.453 -13.391 -14.109 1 96.06 16 LEU B CA 1
ATOM 1793 C C . LEU B 1 16 ? 15.406 -12.453 -14.711 1 96.06 16 LEU B C 1
ATOM 1795 O O . LEU B 1 16 ? 14.344 -12.242 -14.125 1 96.06 16 LEU B O 1
ATOM 1799 N N . LYS B 1 17 ? 15.672 -11.953 -15.852 1 95.69 17 LYS B N 1
ATOM 1800 C CA . LYS B 1 17 ? 14.727 -11.078 -16.531 1 95.69 17 LYS B CA 1
ATOM 1801 C C . LYS B 1 17 ? 13.43 -11.82 -16.859 1 95.69 17 LYS B C 1
ATOM 1803 O O . LYS B 1 17 ? 12.336 -11.297 -16.641 1 95.69 17 LYS B O 1
ATOM 1808 N N . ALA B 1 18 ? 13.555 -13 -17.328 1 96.19 18 ALA B N 1
ATOM 1809 C CA . ALA B 1 18 ? 12.391 -13.828 -17.625 1 96.19 18 ALA B CA 1
ATOM 1810 C C . ALA B 1 18 ? 11.602 -14.148 -16.359 1 96.19 18 ALA B C 1
ATOM 1812 O O . ALA B 1 18 ? 10.375 -14.148 -16.375 1 96.19 18 ALA B O 1
ATOM 1813 N N . ALA B 1 19 ? 12.352 -14.422 -15.328 1 95.75 19 ALA B N 1
ATOM 1814 C CA . ALA B 1 19 ? 11.719 -14.742 -14.047 1 95.75 19 ALA B CA 1
ATOM 1815 C C . ALA B 1 19 ? 10.93 -13.547 -13.516 1 95.75 19 ALA B C 1
ATOM 1817 O O . ALA B 1 19 ? 9.82 -13.711 -13.008 1 95.75 19 ALA B O 1
ATOM 1818 N N . ILE B 1 20 ? 11.508 -12.367 -13.641 1 94.25 20 ILE B N 1
ATOM 1819 C CA . ILE B 1 20 ? 10.852 -11.148 -13.18 1 94.25 20 ILE B CA 1
ATOM 1820 C C . ILE B 1 20 ? 9.516 -10.977 -13.914 1 94.25 20 ILE B C 1
ATOM 1822 O O . ILE B 1 20 ? 8.484 -10.734 -13.281 1 94.25 20 ILE B O 1
ATOM 1826 N N . THR B 1 21 ? 9.508 -11.188 -15.156 1 91.69 21 THR B N 1
ATOM 1827 C CA . THR B 1 21 ? 8.297 -11.07 -15.953 1 91.69 21 THR B CA 1
ATOM 1828 C C . THR B 1 21 ? 7.281 -12.141 -15.555 1 91.69 21 THR B C 1
ATOM 1830 O O . THR B 1 21 ? 6.102 -11.836 -15.352 1 91.69 21 THR B O 1
ATOM 1833 N N . GLU B 1 22 ? 7.758 -13.32 -15.43 1 91.88 22 GLU B N 1
ATOM 1834 C CA . GLU B 1 22 ? 6.902 -14.453 -15.094 1 91.88 22 GLU B CA 1
ATOM 1835 C C . GLU B 1 22 ? 6.277 -14.281 -13.711 1 91.88 22 GLU B C 1
ATOM 1837 O O . GLU B 1 22 ? 5.07 -14.469 -13.539 1 91.88 22 GLU B O 1
ATOM 1842 N N . PHE B 1 23 ? 7.098 -13.922 -12.758 1 90.06 23 PHE B N 1
ATOM 1843 C CA . PHE B 1 23 ? 6.613 -13.734 -11.391 1 90.06 23 PHE B CA 1
ATOM 1844 C C . PHE B 1 23 ? 5.645 -12.555 -11.32 1 90.06 23 PHE B C 1
ATOM 1846 O O . PHE B 1 23 ? 4.691 -12.578 -10.539 1 90.06 23 PHE B O 1
ATOM 1853 N N . TYR B 1 24 ? 5.891 -11.57 -12.07 1 88 24 TYR B N 1
ATOM 1854 C CA . TYR B 1 24 ? 5.016 -10.406 -12.094 1 88 24 TYR B CA 1
ATOM 1855 C C . TYR B 1 24 ? 3.645 -10.766 -12.664 1 88 24 TYR B C 1
ATOM 1857 O O . TYR B 1 24 ? 2.615 -10.398 -12.094 1 88 24 TYR B O 1
ATOM 1865 N N . GLU B 1 25 ? 3.59 -11.562 -13.672 1 84.31 25 GLU B N 1
ATOM 1866 C CA . GLU B 1 25 ? 2.355 -11.844 -14.398 1 84.31 25 GLU B CA 1
ATOM 1867 C C . GLU B 1 25 ? 1.573 -12.977 -13.742 1 84.31 25 GLU B C 1
ATOM 1869 O O . GLU B 1 25 ? 0.345 -12.922 -13.656 1 84.31 25 GLU B O 1
ATOM 1874 N N . LYS B 1 26 ? 2.328 -13.984 -13.258 1 84.94 26 LYS B N 1
ATOM 1875 C CA . LYS B 1 26 ? 1.65 -15.211 -12.852 1 84.94 26 LYS B CA 1
ATOM 1876 C C . LYS B 1 26 ? 1.719 -15.406 -11.344 1 84.94 26 LYS B C 1
ATOM 1878 O O . LYS B 1 26 ? 1.039 -16.281 -10.789 1 84.94 26 LYS B O 1
ATOM 1883 N N . GLY B 1 27 ? 2.482 -14.555 -10.719 1 84.31 27 GLY B N 1
ATOM 1884 C CA . GLY B 1 27 ? 2.742 -14.805 -9.312 1 84.31 27 GLY B CA 1
ATOM 1885 C C . GLY B 1 27 ? 3.721 -15.945 -9.078 1 84.31 27 GLY B C 1
ATOM 1886 O O . GLY B 1 27 ? 4.086 -16.656 -10.016 1 84.31 27 GLY B O 1
ATOM 1887 N N . PHE B 1 28 ? 4.156 -16.094 -7.836 1 86.06 28 PHE B N 1
ATOM 1888 C CA . PHE B 1 28 ? 5.141 -17.109 -7.484 1 86.06 28 PHE B CA 1
ATOM 1889 C C . PHE B 1 28 ? 4.566 -18.5 -7.664 1 86.06 28 PHE B C 1
ATOM 1891 O O . PHE B 1 28 ? 5.207 -19.375 -8.266 1 86.06 28 PHE B O 1
ATOM 1898 N N . GLU B 1 29 ? 3.363 -18.688 -7.168 1 83.69 29 GLU B N 1
ATOM 1899 C CA . GLU B 1 29 ? 2.75 -20.016 -7.215 1 83.69 29 GLU B CA 1
ATOM 1900 C C . GLU B 1 29 ? 2.371 -20.406 -8.648 1 83.69 29 GLU B C 1
ATOM 1902 O O . GLU B 1 29 ? 2.482 -21.562 -9.031 1 83.69 29 GLU B O 1
ATOM 1907 N N . GLY B 1 30 ? 2.004 -19.484 -9.43 1 84.19 30 GLY B N 1
ATOM 1908 C CA . GLY B 1 30 ? 1.544 -19.75 -10.781 1 84.19 30 GLY B CA 1
ATOM 1909 C C . GLY B 1 30 ? 2.676 -19.844 -11.789 1 84.19 30 GLY B C 1
ATOM 1910 O O . GLY B 1 30 ? 2.457 -20.219 -12.945 1 84.19 30 GLY B O 1
ATOM 1911 N N . SER B 1 31 ? 3.861 -19.547 -11.344 1 89.56 31 SER B N 1
ATOM 1912 C CA . SER B 1 31 ? 5.02 -19.547 -12.227 1 89.56 31 SER B CA 1
ATOM 1913 C C . SER B 1 31 ? 5.66 -20.938 -12.289 1 89.56 31 SER B C 1
ATOM 1915 O O . SER B 1 31 ? 5.359 -21.797 -11.469 1 89.56 31 SER B O 1
ATOM 1917 N N . SER B 1 32 ? 6.512 -21.125 -13.367 1 92.44 32 SER B N 1
ATOM 1918 C CA . SER B 1 32 ? 7.227 -22.391 -13.5 1 92.44 32 SER B CA 1
ATOM 1919 C C . SER B 1 32 ? 8.602 -22.188 -14.125 1 92.44 32 SER B C 1
ATOM 1921 O O . SER B 1 32 ? 8.797 -21.266 -14.914 1 92.44 32 SER B O 1
ATOM 1923 N N . MET B 1 33 ? 9.445 -23.125 -13.773 1 94.81 33 MET B N 1
ATOM 1924 C CA . MET B 1 33 ? 10.789 -23.109 -14.328 1 94.81 33 MET B CA 1
ATOM 1925 C C . MET B 1 33 ? 10.766 -23.328 -15.836 1 94.81 33 MET B C 1
ATOM 1927 O O . MET B 1 33 ? 11.578 -22.781 -16.562 1 94.81 33 MET B O 1
ATOM 1931 N N . ASP B 1 34 ? 9.773 -24.047 -16.266 1 95.25 34 ASP B N 1
ATOM 1932 C CA . ASP B 1 34 ? 9.633 -24.344 -17.688 1 95.25 34 ASP B CA 1
ATOM 1933 C C . ASP B 1 34 ? 9.305 -23.078 -18.469 1 95.25 34 ASP B C 1
ATOM 1935 O O . ASP B 1 34 ? 9.922 -22.797 -19.5 1 95.25 34 ASP B O 1
ATOM 1939 N N . THR B 1 35 ? 8.422 -22.375 -18.031 1 94.81 35 THR B N 1
ATOM 1940 C CA . THR B 1 35 ? 8.031 -21.141 -18.688 1 94.81 35 THR B CA 1
ATOM 1941 C C . THR B 1 35 ? 9.18 -20.141 -18.688 1 94.81 35 THR B C 1
ATOM 1943 O O . THR B 1 35 ? 9.422 -19.453 -19.688 1 94.81 35 THR B O 1
ATOM 1946 N N . ILE B 1 36 ? 9.867 -20.062 -17.578 1 96.5 36 ILE B N 1
ATOM 1947 C CA . ILE B 1 36 ? 10.984 -19.141 -17.438 1 96.5 36 ILE B CA 1
ATOM 1948 C C . ILE B 1 36 ? 12.078 -19.5 -18.438 1 96.5 36 ILE B C 1
ATOM 1950 O O . ILE B 1 36 ? 12.664 -18.625 -19.078 1 96.5 36 ILE B O 1
ATOM 1954 N N . SER B 1 37 ? 12.328 -20.812 -18.547 1 96.81 37 SER B N 1
ATOM 1955 C CA . SER B 1 37 ? 13.328 -21.266 -19.516 1 96.81 37 SER B CA 1
ATOM 1956 C C . SER B 1 37 ? 12.953 -20.844 -20.938 1 96.81 37 SER B C 1
ATOM 1958 O O . SER B 1 37 ? 13.805 -20.375 -21.688 1 96.81 37 SER B O 1
ATOM 1960 N N . ASN B 1 38 ? 11.727 -21.031 -21.266 1 96.56 38 ASN B N 1
ATOM 1961 C CA . ASN B 1 38 ? 11.227 -20.672 -22.594 1 96.56 38 ASN B CA 1
ATOM 1962 C C . ASN B 1 38 ? 11.352 -19.172 -22.844 1 96.56 38 ASN B C 1
ATOM 1964 O O . ASN B 1 38 ? 11.836 -18.766 -23.906 1 96.56 38 ASN B O 1
ATOM 1968 N N . GLU B 1 39 ? 10.977 -18.406 -21.922 1 94.56 39 GLU B N 1
ATOM 1969 C CA . GLU B 1 39 ? 11 -16.953 -22.062 1 94.56 39 GLU B CA 1
ATOM 1970 C C . GLU B 1 39 ? 12.43 -16.422 -22.141 1 94.56 39 GLU B C 1
ATOM 1972 O O . GLU B 1 39 ? 12.695 -15.438 -22.828 1 94.56 39 GLU B O 1
ATOM 1977 N N . ALA B 1 40 ? 13.289 -17.047 -21.422 1 95.81 40 ALA B N 1
ATOM 1978 C CA . ALA B 1 40 ? 14.695 -16.641 -21.406 1 95.81 40 ALA B CA 1
ATOM 1979 C C . ALA B 1 40 ? 15.438 -17.172 -22.625 1 95.81 40 ALA B C 1
ATOM 1981 O O . ALA B 1 40 ? 16.594 -16.812 -22.859 1 95.81 40 ALA B O 1
ATOM 1982 N N . ASN B 1 41 ? 14.781 -18.016 -23.359 1 96.25 41 ASN B N 1
ATOM 1983 C CA . ASN B 1 41 ? 15.367 -18.641 -24.547 1 96.25 41 ASN B CA 1
ATOM 1984 C C . ASN B 1 41 ? 16.625 -19.422 -24.203 1 96.25 41 ASN B C 1
ATOM 1986 O O . ASN B 1 41 ? 17.672 -19.25 -24.844 1 96.25 41 ASN B O 1
ATOM 1990 N N . VAL B 1 42 ? 16.562 -20.188 -23.172 1 96 42 VAL B N 1
ATOM 1991 C CA . VAL B 1 42 ? 17.609 -21.125 -22.75 1 96 42 VAL B CA 1
ATOM 1992 C C . VAL B 1 42 ? 16.984 -22.484 -22.438 1 96 42 VAL B C 1
ATOM 1994 O O . VAL B 1 42 ? 15.773 -22.594 -22.21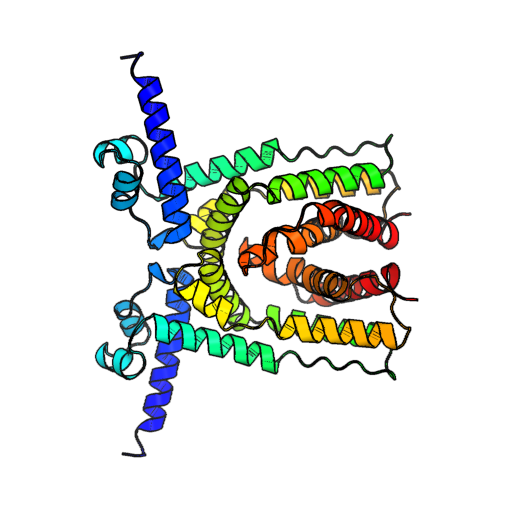9 1 96 42 VAL B O 1
ATOM 1997 N N . SER B 1 43 ? 17.844 -23.422 -22.469 1 94.31 43 SER B N 1
ATOM 1998 C CA . SER B 1 43 ? 17.344 -24.75 -22.156 1 94.31 43 SER B CA 1
ATOM 1999 C C . SER B 1 43 ? 16.984 -24.875 -20.688 1 94.31 43 SER B C 1
ATOM 2001 O O . SER B 1 43 ? 17.484 -24.125 -19.859 1 94.31 43 SER B O 1
ATOM 2003 N N . LYS B 1 44 ? 16.094 -25.844 -20.391 1 94.62 44 LYS B N 1
ATOM 2004 C CA . LYS B 1 44 ? 15.758 -26.141 -19 1 94.62 44 LYS B CA 1
ATOM 2005 C C . LYS B 1 44 ? 17 -26.5 -18.203 1 94.62 44 LYS B C 1
ATOM 2007 O O . LYS B 1 44 ? 17.156 -26.062 -17.062 1 94.62 44 LYS B O 1
ATOM 2012 N N . ALA B 1 45 ? 17.875 -27.234 -18.797 1 94.44 45 ALA B N 1
ATOM 2013 C CA . ALA B 1 45 ? 19.109 -27.641 -18.125 1 94.44 45 ALA B CA 1
ATOM 2014 C C . ALA B 1 45 ? 19.938 -26.438 -17.734 1 94.44 45 ALA B C 1
ATOM 2016 O O . ALA B 1 45 ? 20.5 -26.391 -16.641 1 94.44 45 ALA B O 1
ATOM 2017 N N . THR B 1 46 ? 19.984 -25.516 -18.625 1 94.25 46 THR B N 1
ATOM 2018 C CA . THR B 1 46 ? 20.734 -24.281 -18.375 1 94.25 46 THR B CA 1
ATOM 2019 C C . THR B 1 46 ? 20.141 -23.531 -17.188 1 94.25 46 THR B C 1
ATOM 2021 O O . THR B 1 46 ? 20.875 -23.047 -16.328 1 94.25 46 THR B O 1
ATOM 2024 N N . VAL B 1 47 ? 18.766 -23.375 -17.141 1 95.62 47 VAL B N 1
ATOM 2025 C CA . VAL B 1 47 ? 18.094 -22.672 -16.031 1 95.62 47 VAL B CA 1
ATOM 2026 C C . VAL B 1 47 ? 18.422 -23.375 -14.719 1 95.62 47 VAL B C 1
ATOM 2028 O O . VAL B 1 47 ? 18.812 -22.719 -13.742 1 95.62 47 VAL B O 1
ATOM 2031 N N . TYR B 1 48 ? 18.422 -24.672 -14.75 1 94.62 48 TYR B N 1
ATOM 2032 C CA . TYR B 1 48 ? 18.594 -25.453 -13.523 1 94.62 48 TYR B CA 1
ATOM 2033 C C . TYR B 1 48 ? 20.047 -25.453 -13.078 1 94.62 48 TYR B C 1
ATOM 2035 O O . TYR B 1 48 ? 20.344 -25.641 -11.898 1 94.62 48 TYR B O 1
ATOM 2043 N N . ASN B 1 49 ? 20.938 -25.266 -14.008 1 94.62 49 ASN B N 1
ATOM 2044 C CA . ASN B 1 49 ? 22.344 -25.109 -13.672 1 94.62 49 ASN B CA 1
ATOM 2045 C C . ASN B 1 49 ? 22.609 -23.828 -12.883 1 94.62 49 ASN B C 1
ATOM 2047 O O . ASN B 1 49 ? 23.5 -23.781 -12.039 1 94.62 49 ASN B O 1
ATOM 2051 N N . HIS B 1 50 ? 21.812 -22.891 -13.164 1 95 50 HIS B N 1
ATOM 2052 C CA . HIS B 1 50 ? 21.984 -21.609 -12.5 1 95 50 HIS B CA 1
ATOM 2053 C C . HIS B 1 50 ? 21.156 -21.531 -11.227 1 95 50 HIS B C 1
ATOM 2055 O O . HIS B 1 50 ? 21.594 -20.969 -10.227 1 95 50 HIS B O 1
ATOM 2061 N N . PHE B 1 51 ? 19.891 -21.984 -11.312 1 96 51 PHE B N 1
ATOM 2062 C CA . PHE B 1 51 ? 18.938 -21.922 -10.203 1 96 51 PHE B CA 1
ATOM 2063 C C . PHE B 1 51 ? 18.219 -23.25 -10.047 1 96 51 PHE B C 1
ATOM 2065 O O . PHE B 1 51 ? 17.469 -23.672 -10.938 1 96 51 PHE B O 1
ATOM 2072 N N . LYS B 1 52 ? 18.297 -23.781 -8.883 1 94.62 52 LYS B N 1
ATOM 2073 C CA . LYS B 1 52 ? 17.797 -25.141 -8.648 1 94.62 52 LYS B CA 1
ATOM 2074 C C . LYS B 1 52 ? 16.266 -25.188 -8.648 1 94.62 52 LYS B C 1
ATOM 2076 O O . LYS B 1 52 ? 15.672 -26.219 -8.953 1 94.62 52 LYS B O 1
ATOM 2081 N N . ASN B 1 53 ? 15.711 -24.062 -8.203 1 92.81 53 ASN B N 1
ATOM 2082 C CA . ASN B 1 53 ? 14.25 -24 -8.109 1 92.81 53 ASN B CA 1
ATOM 2083 C C . ASN B 1 53 ? 13.758 -22.562 -8.117 1 92.81 53 ASN B C 1
ATOM 2085 O O . ASN B 1 53 ? 14.555 -21.625 -8.156 1 92.81 53 ASN B O 1
ATOM 2089 N N . LYS B 1 54 ? 12.477 -22.406 -8.125 1 90.94 54 LYS B N 1
ATOM 2090 C CA . LYS B 1 54 ? 11.844 -21.094 -8.172 1 90.94 54 LYS B CA 1
ATOM 2091 C C . LYS B 1 54 ? 12.203 -20.266 -6.941 1 90.94 54 LYS B C 1
ATOM 2093 O O . LYS B 1 54 ? 12.344 -19.031 -7.031 1 90.94 54 LYS B O 1
ATOM 2098 N N . GLU B 1 55 ? 12.391 -20.969 -5.852 1 89.94 55 GLU B N 1
ATOM 2099 C CA . GLU B 1 55 ? 12.719 -20.266 -4.621 1 89.94 55 GLU B CA 1
ATOM 2100 C C . GLU B 1 55 ? 14.078 -19.578 -4.73 1 89.94 55 GLU B C 1
ATOM 2102 O O . GLU B 1 55 ? 14.219 -18.406 -4.344 1 89.94 55 GLU B O 1
ATOM 2107 N N . GLU B 1 56 ? 14.992 -20.234 -5.223 1 91.75 56 GLU B N 1
ATOM 2108 C CA . GLU B 1 56 ? 16.312 -19.641 -5.414 1 91.75 56 GLU B CA 1
ATOM 2109 C C . GLU B 1 56 ? 16.25 -18.453 -6.379 1 91.75 56 GLU B C 1
ATOM 2111 O O . GLU B 1 56 ? 16.938 -17.453 -6.188 1 91.75 56 GLU B O 1
ATOM 2116 N N . LEU B 1 57 ? 15.492 -18.672 -7.418 1 92.69 57 LEU B N 1
ATOM 2117 C CA . LEU B 1 57 ? 15.305 -17.594 -8.383 1 92.69 57 LEU B CA 1
ATOM 2118 C C . LEU B 1 57 ? 14.688 -16.359 -7.719 1 92.69 57 LEU B C 1
ATOM 2120 O O . LEU B 1 57 ? 15.156 -15.242 -7.926 1 92.69 57 LEU B O 1
ATOM 2124 N N . PHE B 1 58 ? 13.742 -16.562 -6.961 1 90.62 58 PHE B N 1
ATOM 2125 C CA . PHE B 1 58 ? 13.062 -15.469 -6.277 1 90.62 58 PHE B CA 1
ATOM 2126 C C . PHE B 1 58 ? 14 -14.773 -5.301 1 90.62 58 PHE B C 1
ATOM 2128 O O . PHE B 1 58 ? 14 -13.547 -5.199 1 90.62 58 PHE B O 1
ATOM 2135 N N . MET B 1 59 ? 14.734 -15.539 -4.586 1 89.81 59 MET B N 1
ATOM 2136 C CA . MET B 1 59 ? 15.688 -14.969 -3.635 1 89.81 59 MET B CA 1
ATOM 2137 C C . MET B 1 59 ? 16.734 -14.117 -4.355 1 89.81 59 MET B C 1
ATOM 2139 O O . MET B 1 59 ? 17.172 -13.094 -3.832 1 89.81 59 MET B O 1
ATOM 2143 N N . ALA B 1 60 ? 17.094 -14.562 -5.496 1 92.19 60 ALA B N 1
ATOM 2144 C CA . ALA B 1 60 ? 18.031 -13.781 -6.297 1 92.19 60 ALA B CA 1
ATOM 2145 C C . ALA B 1 60 ? 17.422 -12.453 -6.723 1 92.19 60 ALA B C 1
ATOM 2147 O O . ALA B 1 60 ? 18.078 -11.406 -6.68 1 92.19 60 ALA B O 1
ATOM 2148 N N . ILE B 1 61 ? 16.188 -12.484 -7.137 1 92.5 61 ILE B N 1
ATOM 2149 C CA . ILE B 1 61 ? 15.461 -11.289 -7.523 1 92.5 61 ILE B CA 1
ATOM 2150 C C . ILE B 1 61 ? 15.289 -10.367 -6.316 1 92.5 61 ILE B C 1
ATOM 2152 O O . ILE B 1 61 ? 15.484 -9.156 -6.422 1 92.5 61 ILE B O 1
ATOM 2156 N N . SER B 1 62 ? 14.969 -10.93 -5.18 1 89.75 62 SER B N 1
ATOM 2157 C CA . SER B 1 62 ? 14.836 -10.172 -3.941 1 89.75 62 SER B CA 1
ATOM 2158 C C . SER B 1 62 ? 16.141 -9.477 -3.58 1 89.75 62 SER B C 1
ATOM 2160 O O . SER B 1 62 ? 16.141 -8.344 -3.096 1 89.75 62 SER B O 1
ATOM 2162 N N . LYS B 1 63 ? 17.188 -10.156 -3.791 1 89.5 63 LYS B N 1
ATOM 2163 C CA . LYS B 1 63 ? 18.5 -9.578 -3.518 1 89.5 63 LYS B CA 1
ATOM 2164 C C . LYS B 1 63 ? 18.766 -8.391 -4.426 1 89.5 63 LYS B C 1
ATOM 2166 O O . LYS B 1 63 ? 19.359 -7.395 -3.992 1 89.5 63 LYS B O 1
ATOM 2171 N N . ILE B 1 64 ? 18.391 -8.492 -5.664 1 90.69 64 ILE B N 1
ATOM 2172 C CA . ILE B 1 64 ? 18.547 -7.379 -6.59 1 90.69 64 ILE B CA 1
ATOM 2173 C C . ILE B 1 64 ? 17.828 -6.148 -6.047 1 90.69 64 ILE B C 1
ATOM 2175 O O . ILE B 1 64 ? 18.391 -5.051 -6.012 1 90.69 64 ILE B O 1
ATOM 2179 N N . LEU B 1 65 ? 16.578 -6.328 -5.617 1 89.94 65 LEU B N 1
ATOM 2180 C CA . LEU B 1 65 ? 15.805 -5.227 -5.055 1 89.94 65 LEU B CA 1
ATOM 2181 C C . LEU B 1 65 ? 16.484 -4.664 -3.811 1 89.94 65 LEU B C 1
ATOM 2183 O O . LEU B 1 65 ? 16.625 -3.447 -3.668 1 89.94 65 LEU B O 1
ATOM 2187 N N . ARG B 1 66 ? 16.891 -5.516 -2.951 1 86.88 66 ARG B N 1
ATOM 2188 C CA . ARG B 1 66 ? 17.547 -5.098 -1.717 1 86.88 66 ARG B CA 1
ATOM 2189 C C . ARG B 1 66 ? 18.812 -4.281 -2.012 1 86.88 66 ARG B C 1
ATOM 2191 O O . ARG B 1 66 ? 19.062 -3.262 -1.369 1 86.88 66 ARG B O 1
ATOM 2198 N N . ASP B 1 67 ? 19.547 -4.77 -2.955 1 88.25 67 ASP B N 1
ATOM 2199 C CA . ASP B 1 67 ? 20.781 -4.074 -3.324 1 88.25 67 ASP B CA 1
ATOM 2200 C C . ASP B 1 67 ? 20.484 -2.688 -3.887 1 88.25 67 ASP B C 1
ATOM 2202 O O . ASP B 1 67 ? 21.172 -1.717 -3.566 1 88.25 67 ASP B O 1
ATOM 2206 N N . ARG B 1 68 ? 19.484 -2.617 -4.691 1 89.19 68 ARG B N 1
ATOM 2207 C CA . ARG B 1 68 ? 19.094 -1.332 -5.254 1 89.19 68 ARG B CA 1
ATOM 2208 C C . ARG B 1 68 ? 18.625 -0.378 -4.16 1 89.19 68 ARG B C 1
ATOM 2210 O O . ARG B 1 68 ? 18.938 0.812 -4.191 1 89.19 68 ARG B O 1
ATOM 2217 N N . LEU B 1 69 ? 17.891 -0.911 -3.199 1 86.31 69 LEU B N 1
ATOM 2218 C CA . LEU B 1 69 ? 17.422 -0.112 -2.072 1 86.31 69 LEU B CA 1
ATOM 2219 C C . LEU B 1 69 ? 18.594 0.411 -1.252 1 86.31 69 LEU B C 1
ATOM 2221 O O . LEU B 1 69 ? 18.656 1.604 -0.947 1 86.31 69 LEU B O 1
ATOM 2225 N N . PHE B 1 70 ? 19.5 -0.417 -0.94 1 82.25 70 PHE B N 1
ATOM 2226 C CA . PHE B 1 70 ? 20.656 -0.079 -0.111 1 82.25 70 PHE B CA 1
ATOM 2227 C C . PHE B 1 70 ? 21.516 0.971 -0.792 1 82.25 70 PHE B C 1
ATOM 2229 O O . PHE B 1 70 ? 22.094 1.835 -0.128 1 82.25 70 PHE B O 1
ATOM 2236 N N . GLU B 1 71 ? 21.562 0.859 -2.07 1 85.56 71 GLU B N 1
ATOM 2237 C CA . GLU B 1 71 ? 22.406 1.777 -2.832 1 85.56 71 GLU B CA 1
ATOM 2238 C C . GLU B 1 71 ? 21.75 3.15 -2.957 1 85.56 71 GLU B C 1
ATOM 2240 O O . GLU B 1 71 ? 22.438 4.16 -3.131 1 85.56 71 GLU B O 1
ATOM 2245 N N . SER B 1 72 ? 20.5 3.154 -2.822 1 84.56 72 SER B N 1
ATOM 2246 C CA . SER B 1 72 ? 19.781 4.375 -3.16 1 84.56 72 SER B CA 1
ATOM 2247 C C . SER B 1 72 ? 19.562 5.25 -1.929 1 84.56 72 SER B C 1
ATOM 2249 O O . SER B 1 72 ? 19.422 6.469 -2.043 1 84.56 72 SER B O 1
ATOM 2251 N N . PHE B 1 73 ? 19.531 4.621 -0.781 1 81 73 PHE B N 1
ATOM 2252 C CA . PHE B 1 73 ? 19.141 5.371 0.403 1 81 73 PHE B CA 1
ATOM 2253 C C . PHE B 1 73 ? 20.312 5.562 1.349 1 81 73 PHE B C 1
ATOM 2255 O O . PHE B 1 73 ? 20.875 4.586 1.855 1 81 73 PHE B O 1
ATOM 2262 N N . LYS B 1 74 ? 20.922 6.656 1.415 1 79.62 74 LYS B N 1
ATOM 2263 C CA . LYS B 1 74 ? 21.938 7.059 2.375 1 79.62 74 LYS B CA 1
ATOM 2264 C C . LYS B 1 74 ? 21.594 8.398 3.02 1 79.62 74 LYS B C 1
ATOM 2266 O O . LYS B 1 74 ? 21.859 9.461 2.445 1 79.62 74 LYS B O 1
ATOM 2271 N N . TYR B 1 75 ? 20.969 8.18 4.219 1 83.5 75 TYR B N 1
ATOM 2272 C CA . TYR B 1 75 ? 20.562 9.414 4.883 1 83.5 75 TYR B CA 1
ATOM 2273 C C . TYR B 1 75 ? 21.422 9.672 6.113 1 83.5 75 TYR B C 1
ATOM 2275 O O . TYR B 1 75 ? 21.5 8.836 7.012 1 83.5 75 TYR B O 1
ATOM 2283 N N . THR B 1 76 ? 22.219 10.695 6.051 1 90.56 76 THR B N 1
ATOM 2284 C CA . THR B 1 76 ? 22.938 11.141 7.234 1 90.56 76 THR B CA 1
ATOM 2285 C C . THR B 1 76 ? 22.547 12.57 7.598 1 90.56 76 THR B C 1
ATOM 2287 O O . THR B 1 76 ? 22.594 13.469 6.754 1 90.56 76 THR B O 1
ATOM 2290 N N . TYR B 1 77 ? 22.062 12.633 8.82 1 97 77 TYR B N 1
ATOM 2291 C CA . TYR B 1 77 ? 21.656 13.945 9.297 1 97 77 TYR B CA 1
ATOM 2292 C C . TYR B 1 77 ? 22.859 14.898 9.359 1 97 77 TYR B C 1
ATOM 2294 O O . TYR B 1 77 ? 23.922 14.523 9.836 1 97 77 TYR B O 1
ATOM 2302 N N . LYS B 1 78 ? 22.719 16.047 8.82 1 97.38 78 LYS B N 1
ATOM 2303 C CA . LYS B 1 78 ? 23.75 17.078 8.828 1 97.38 78 LYS B CA 1
ATOM 2304 C C . LYS B 1 78 ? 23.312 18.281 9.648 1 97.38 78 LYS B C 1
ATOM 2306 O O . LYS B 1 78 ? 22.438 19.047 9.219 1 97.38 78 LYS B O 1
ATOM 2311 N N . LYS B 1 79 ? 24 18.594 10.711 1 96.81 79 LYS B N 1
ATOM 2312 C CA . LYS B 1 79 ? 23.625 19.656 11.641 1 96.81 79 LYS B CA 1
ATOM 2313 C C . LYS B 1 79 ? 23.781 21.031 11 1 96.81 79 LYS B C 1
ATOM 2315 O O . LYS B 1 79 ? 23.141 22 11.414 1 96.81 79 LYS B O 1
ATOM 2320 N N . ASP B 1 80 ? 24.594 21.078 10 1 96.56 80 ASP B N 1
ATOM 2321 C CA . ASP B 1 80 ? 24.953 22.359 9.414 1 96.56 80 ASP B CA 1
ATOM 2322 C C . ASP B 1 80 ? 24.031 22.703 8.234 1 96.56 80 ASP B C 1
ATOM 2324 O O . ASP B 1 80 ? 24.25 23.703 7.543 1 96.56 80 ASP B O 1
ATOM 2328 N N . LYS B 1 81 ? 22.984 21.922 7.938 1 97.38 81 LYS B N 1
ATOM 2329 C CA . LYS B 1 81 ? 22.047 22.156 6.852 1 97.38 81 LYS B CA 1
ATOM 2330 C C . LYS B 1 81 ? 20.625 22.312 7.383 1 97.38 81 LYS B C 1
ATOM 2332 O O . LYS B 1 81 ? 20.234 21.672 8.359 1 97.38 81 LYS B O 1
ATOM 2337 N N . PRO B 1 82 ? 19.875 23.172 6.711 1 97.44 82 PRO B N 1
ATOM 2338 C CA . PRO B 1 82 ? 18.469 23.297 7.113 1 97.44 82 PRO B CA 1
ATOM 2339 C C . PRO B 1 82 ? 17.719 21.969 7.023 1 97.44 82 PRO B C 1
ATOM 2341 O O . PRO B 1 82 ? 17.938 21.188 6.094 1 97.44 82 PRO B O 1
ATOM 2344 N N . ILE B 1 83 ? 16.859 21.703 7.961 1 97 83 ILE B N 1
ATOM 2345 C CA . ILE B 1 83 ? 16.125 20.438 8.031 1 97 83 ILE B CA 1
ATOM 2346 C C . ILE B 1 83 ? 15.25 20.281 6.785 1 97 83 ILE B C 1
ATOM 2348 O O . ILE B 1 83 ? 15.117 19.172 6.254 1 97 83 ILE B O 1
ATOM 2352 N N . GLU B 1 84 ? 14.688 21.422 6.277 1 98 84 GLU B N 1
ATOM 2353 C CA . GLU B 1 84 ? 13.812 21.375 5.113 1 98 84 GLU B CA 1
ATOM 2354 C C . GLU B 1 84 ? 14.555 20.859 3.883 1 98 84 GLU B C 1
ATOM 2356 O O . GLU B 1 84 ? 14.008 20.062 3.113 1 98 84 GLU B O 1
ATOM 2361 N N . GLU B 1 85 ? 15.781 21.297 3.732 1 98 85 GLU B N 1
ATOM 2362 C CA . GLU B 1 85 ? 16.594 20.859 2.609 1 98 85 GLU B CA 1
ATOM 2363 C C . GLU B 1 85 ? 16.891 19.359 2.699 1 98 85 GLU B C 1
ATOM 2365 O O . GLU B 1 85 ? 16.859 18.656 1.689 1 98 85 GLU B O 1
ATOM 2370 N N . GLN B 1 86 ? 17.188 18.906 3.863 1 97.88 86 GLN B N 1
ATOM 2371 C CA . GLN B 1 86 ? 17.516 17.5 4.062 1 97.88 86 GLN B CA 1
ATOM 2372 C C . GLN B 1 86 ? 16.297 16.609 3.885 1 97.88 86 GLN B C 1
ATOM 2374 O O . GLN B 1 86 ? 16.375 15.531 3.289 1 97.88 86 GLN B O 1
ATOM 2379 N N . LEU B 1 87 ? 15.117 17.078 4.375 1 98.19 87 LEU B N 1
ATOM 2380 C CA . LEU B 1 87 ? 13.867 16.359 4.176 1 98.19 87 LEU B CA 1
ATOM 2381 C C . LEU B 1 87 ? 13.523 16.266 2.693 1 98.19 87 LEU B C 1
ATOM 2383 O O . LEU B 1 87 ? 13.102 15.203 2.217 1 98.19 87 LEU B O 1
ATOM 2387 N N . TYR B 1 88 ? 13.727 17.375 2.004 1 98.25 88 TYR B N 1
ATOM 2388 C CA . TYR B 1 88 ? 13.492 17.375 0.565 1 98.25 88 TYR B CA 1
ATOM 2389 C C . TYR B 1 88 ? 14.359 16.328 -0.135 1 98.25 88 TYR B C 1
ATOM 2391 O O . TYR B 1 88 ? 13.875 15.586 -0.986 1 98.25 88 TYR B O 1
ATOM 2399 N N . GLU B 1 89 ? 15.578 16.25 0.249 1 97.06 89 GLU B N 1
ATOM 2400 C CA . GLU B 1 89 ? 16.516 15.305 -0.369 1 97.06 89 GLU B CA 1
ATOM 2401 C C . GLU B 1 89 ? 16.109 13.859 -0.071 1 97.06 89 GLU B C 1
ATOM 2403 O O . GLU B 1 89 ? 16.188 13 -0.948 1 97.06 89 GLU B O 1
ATOM 2408 N N . ILE B 1 90 ? 15.75 13.609 1.17 1 96.69 90 ILE B N 1
ATOM 2409 C CA . ILE B 1 90 ? 15.273 12.281 1.532 1 96.69 90 ILE B CA 1
ATOM 2410 C C . ILE B 1 90 ? 14.062 11.914 0.685 1 96.69 90 ILE B C 1
ATOM 2412 O O . ILE B 1 90 ? 14.008 10.844 0.084 1 96.69 90 ILE B O 1
ATOM 2416 N N . GLY B 1 91 ? 13.078 12.836 0.646 1 97.12 91 GLY B N 1
ATOM 2417 C CA . GLY B 1 91 ? 11.883 12.609 -0.156 1 97.12 91 GLY B CA 1
ATOM 2418 C C . GLY B 1 91 ? 12.188 12.406 -1.629 1 97.12 91 GLY B C 1
ATOM 2419 O O . GLY B 1 91 ? 11.586 11.547 -2.277 1 97.12 91 GLY B O 1
ATOM 2420 N N . LYS B 1 92 ? 13.117 13.172 -2.162 1 96.81 92 LYS B N 1
ATOM 2421 C CA . LYS B 1 92 ? 13.492 13.086 -3.57 1 96.81 92 LYS B CA 1
ATOM 2422 C C . LYS B 1 92 ? 14.109 11.727 -3.893 1 96.81 92 LYS B C 1
ATOM 2424 O O . LYS B 1 92 ? 13.812 11.133 -4.93 1 96.81 92 LYS B O 1
ATOM 2429 N N . GLN B 1 93 ? 14.938 11.258 -3.049 1 95.06 93 GLN B N 1
ATOM 2430 C CA . GLN B 1 93 ? 15.523 9.938 -3.242 1 95.06 93 GLN B CA 1
ATOM 2431 C C . GLN B 1 93 ? 14.453 8.852 -3.266 1 95.06 93 GLN B C 1
ATOM 2433 O O . GLN B 1 93 ? 14.484 7.961 -4.113 1 95.06 93 GLN B O 1
ATOM 2438 N N . GLU B 1 94 ? 13.547 8.93 -2.322 1 94.62 94 GLU B N 1
ATOM 2439 C CA .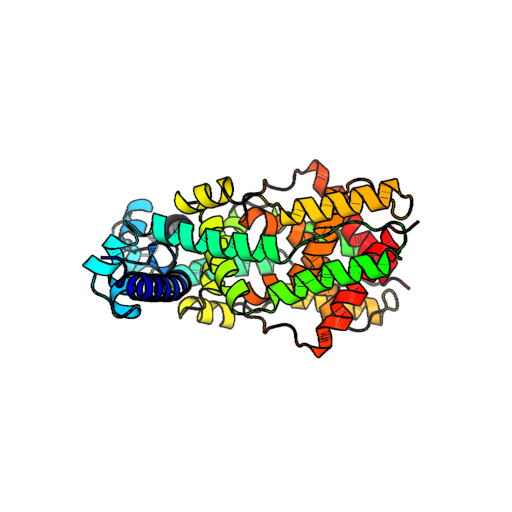 GLU B 1 94 ? 12.422 7.988 -2.289 1 94.62 94 GLU B CA 1
ATOM 2440 C C . GLU B 1 94 ? 11.602 8.062 -3.572 1 94.62 94 GLU B C 1
ATOM 2442 O O . GLU B 1 94 ? 11.305 7.035 -4.184 1 94.62 94 GLU B O 1
ATOM 2447 N N . LEU B 1 95 ? 11.289 9.289 -3.926 1 96.38 95 LEU B N 1
ATOM 2448 C CA . LEU B 1 95 ? 10.484 9.531 -5.113 1 96.38 95 LEU B CA 1
ATOM 2449 C C . LEU B 1 95 ? 11.18 9.008 -6.363 1 96.38 95 LEU B C 1
ATOM 2451 O O . LEU B 1 95 ? 10.562 8.344 -7.195 1 96.38 95 LEU B O 1
ATOM 2455 N N . ASP B 1 96 ? 12.445 9.258 -6.492 1 94.5 96 ASP B N 1
ATOM 2456 C CA . ASP B 1 96 ? 13.219 8.805 -7.648 1 94.5 96 ASP B CA 1
ATOM 2457 C C . ASP B 1 96 ? 13.258 7.281 -7.715 1 94.5 96 ASP B C 1
ATOM 2459 O O . ASP B 1 96 ? 13.102 6.699 -8.789 1 94.5 96 ASP B O 1
ATOM 2463 N N . PHE B 1 97 ? 13.484 6.73 -6.629 1 94.31 97 PHE B N 1
ATOM 2464 C CA . PHE B 1 97 ? 13.516 5.273 -6.566 1 94.31 97 PHE B CA 1
ATOM 2465 C C . PHE B 1 97 ? 12.18 4.684 -7.004 1 94.31 97 PHE B C 1
ATOM 2467 O O . PHE B 1 97 ? 12.148 3.75 -7.809 1 94.31 97 PHE B O 1
ATOM 2474 N N . LEU B 1 98 ? 11.102 5.293 -6.551 1 95.12 98 LEU B N 1
ATOM 2475 C CA . LEU B 1 98 ? 9.758 4.777 -6.785 1 95.12 98 LEU B CA 1
ATOM 2476 C C . LEU B 1 98 ? 9.25 5.184 -8.164 1 95.12 98 LEU B C 1
ATOM 2478 O O . LEU B 1 98 ? 8.195 4.723 -8.609 1 95.12 98 LEU B O 1
ATOM 2482 N N . SER B 1 99 ? 9.93 6.035 -8.844 1 93.81 99 SER B N 1
ATOM 2483 C CA . SER B 1 99 ? 9.547 6.457 -10.188 1 93.81 99 SER B CA 1
ATOM 2484 C C . SER B 1 99 ? 10.242 5.609 -11.25 1 93.81 99 SER B C 1
ATOM 2486 O O . SER B 1 99 ? 9.977 5.762 -12.445 1 93.81 99 SER B O 1
ATOM 2488 N N . ASP B 1 100 ? 11.148 4.746 -10.797 1 93.25 100 ASP B N 1
ATOM 2489 C CA . ASP B 1 100 ? 11.82 3.816 -11.695 1 93.25 100 ASP B CA 1
ATOM 2490 C C . ASP B 1 100 ? 10.961 2.58 -11.953 1 93.25 100 ASP B C 1
ATOM 2492 O O . ASP B 1 100 ? 10.602 1.863 -11.023 1 93.25 100 ASP B O 1
ATOM 2496 N N . GLU B 1 101 ? 10.734 2.32 -13.195 1 91.62 101 GLU B N 1
ATOM 2497 C CA . GLU B 1 101 ? 9.797 1.265 -13.57 1 91.62 101 GLU B CA 1
ATOM 2498 C C . GLU B 1 101 ? 10.312 -0.105 -13.133 1 91.62 101 GLU B C 1
ATOM 2500 O O . GLU B 1 101 ? 9.523 -0.958 -12.711 1 91.62 101 GLU B O 1
ATOM 2505 N N . GLU B 1 102 ? 11.539 -0.34 -13.312 1 92.31 102 GLU B N 1
ATOM 2506 C CA . GLU B 1 102 ? 12.109 -1.621 -12.898 1 92.31 102 GLU B CA 1
ATOM 2507 C C . GLU B 1 102 ? 11.992 -1.817 -11.391 1 92.31 102 GLU B C 1
ATOM 2509 O O . GLU B 1 102 ? 11.648 -2.906 -10.93 1 92.31 102 GLU B O 1
ATOM 2514 N N . ASN B 1 103 ? 12.289 -0.762 -10.648 1 93.38 103 ASN B N 1
ATOM 2515 C CA . ASN B 1 103 ? 12.172 -0.844 -9.195 1 93.38 103 ASN B CA 1
ATOM 2516 C C . ASN B 1 103 ? 10.734 -1.14 -8.773 1 93.38 103 ASN B C 1
ATOM 2518 O O . ASN B 1 103 ? 10.5 -1.99 -7.91 1 93.38 103 ASN B O 1
ATOM 2522 N N . ILE B 1 104 ? 9.797 -0.507 -9.406 1 93.69 104 ILE B N 1
ATOM 2523 C CA . ILE B 1 104 ? 8.398 -0.677 -9.047 1 93.69 104 ILE B CA 1
ATOM 2524 C C . ILE B 1 104 ? 7.953 -2.105 -9.359 1 93.69 104 ILE B C 1
ATOM 2526 O O . ILE B 1 104 ? 7.227 -2.719 -8.57 1 93.69 104 ILE B O 1
ATOM 2530 N N . THR B 1 105 ? 8.43 -2.58 -10.477 1 92.94 105 THR B N 1
ATOM 2531 C CA . THR B 1 105 ? 8.102 -3.955 -10.836 1 92.94 105 THR B CA 1
ATOM 2532 C C . THR B 1 105 ? 8.602 -4.93 -9.781 1 92.94 105 THR B C 1
ATOM 2534 O O . THR B 1 105 ? 7.867 -5.816 -9.344 1 92.94 105 THR B O 1
ATOM 2537 N N . LEU B 1 106 ? 9.812 -4.738 -9.383 1 92.69 106 LEU B N 1
ATOM 2538 C CA . LEU B 1 106 ? 10.391 -5.598 -8.359 1 92.69 106 LEU B CA 1
ATOM 2539 C C . LEU B 1 106 ? 9.617 -5.473 -7.047 1 92.69 106 LEU B C 1
ATOM 2541 O O . LEU B 1 106 ? 9.367 -6.473 -6.375 1 92.69 106 LEU B O 1
ATOM 2545 N N . ILE B 1 107 ? 9.219 -4.273 -6.684 1 92.5 107 ILE B N 1
ATOM 2546 C CA . ILE B 1 107 ? 8.469 -4.035 -5.457 1 92.5 107 ILE B CA 1
ATOM 2547 C C . ILE B 1 107 ? 7.102 -4.711 -5.547 1 92.5 107 ILE B C 1
ATOM 2549 O O . ILE B 1 107 ? 6.641 -5.316 -4.578 1 92.5 107 ILE B O 1
ATOM 2553 N N . LYS B 1 108 ? 6.469 -4.582 -6.656 1 92.44 108 LYS B N 1
ATOM 2554 C CA . LYS B 1 108 ? 5.172 -5.215 -6.871 1 92.44 108 LYS B CA 1
ATOM 2555 C C . LYS B 1 108 ? 5.262 -6.727 -6.684 1 92.44 108 LYS B C 1
ATOM 2557 O O . LYS B 1 108 ? 4.438 -7.32 -5.988 1 92.44 108 LYS B O 1
ATOM 2562 N N . ILE B 1 109 ? 6.27 -7.352 -7.246 1 90.81 109 ILE B N 1
ATOM 2563 C CA . ILE B 1 109 ? 6.48 -8.789 -7.113 1 90.81 109 ILE B CA 1
ATOM 2564 C C . ILE B 1 109 ? 6.691 -9.148 -5.645 1 90.81 109 ILE B C 1
ATOM 2566 O O . ILE B 1 109 ? 6.066 -10.078 -5.129 1 90.81 109 ILE B O 1
ATOM 2570 N N . ALA B 1 110 ? 7.566 -8.383 -5.039 1 89.38 110 ALA B N 1
ATOM 2571 C CA . ALA B 1 110 ? 7.855 -8.625 -3.627 1 89.38 110 ALA B CA 1
ATOM 2572 C C . ALA B 1 110 ? 6.602 -8.445 -2.773 1 89.38 110 ALA B C 1
ATOM 2574 O O . ALA B 1 110 ? 6.363 -9.227 -1.844 1 89.38 110 ALA B O 1
ATOM 2575 N N . THR B 1 111 ? 5.809 -7.441 -3.053 1 90.88 111 THR B N 1
ATOM 2576 C CA . THR B 1 111 ? 4.594 -7.156 -2.303 1 90.88 111 THR B CA 1
ATOM 2577 C C . THR B 1 111 ? 3.615 -8.328 -2.393 1 90.88 111 THR B C 1
ATOM 2579 O O . THR B 1 111 ? 3.043 -8.742 -1.384 1 90.88 111 THR B O 1
ATOM 2582 N N . ILE B 1 112 ? 3.51 -8.883 -3.525 1 89.44 112 ILE B N 1
ATOM 2583 C CA . ILE B 1 112 ? 2.596 -10.008 -3.727 1 89.44 112 ILE B CA 1
ATOM 2584 C C . ILE B 1 112 ? 2.996 -11.164 -2.822 1 89.44 112 ILE B C 1
ATOM 2586 O O . ILE B 1 112 ? 2.162 -11.711 -2.096 1 89.44 112 ILE B O 1
ATOM 2590 N N . VAL B 1 113 ? 4.246 -11.492 -2.818 1 86.25 113 VAL B N 1
ATOM 2591 C CA . VAL B 1 113 ? 4.707 -12.656 -2.068 1 86.25 113 VAL B CA 1
ATOM 2592 C C . VAL B 1 113 ? 4.613 -12.375 -0.57 1 86.25 113 VAL B C 1
ATOM 2594 O O . VAL B 1 113 ? 4.328 -13.281 0.22 1 86.25 113 VAL B O 1
ATOM 2597 N N . MET B 1 114 ? 4.848 -11.156 -0.234 1 86.56 114 MET B N 1
ATOM 2598 C CA . MET B 1 114 ? 4.781 -10.781 1.177 1 86.56 114 MET B CA 1
ATOM 2599 C C . MET B 1 114 ? 3.344 -10.828 1.686 1 86.56 114 MET B C 1
ATOM 2601 O O . MET B 1 114 ? 3.1 -11.203 2.834 1 86.56 114 MET B O 1
ATOM 2605 N N . ILE B 1 115 ? 2.432 -10.43 0.864 1 88.69 115 ILE B N 1
ATOM 2606 C CA . ILE B 1 115 ? 1.021 -10.477 1.232 1 88.69 115 ILE B CA 1
ATOM 2607 C C . ILE B 1 115 ? 0.591 -11.93 1.433 1 88.69 115 ILE B C 1
ATOM 2609 O O . ILE B 1 115 ? -0.095 -12.25 2.404 1 88.69 115 ILE B O 1
ATOM 2613 N N . GLN B 1 116 ? 0.953 -12.766 0.595 1 83.38 116 GLN B N 1
ATOM 2614 C CA . GLN B 1 116 ? 0.523 -14.156 0.625 1 83.38 116 GLN B CA 1
ATOM 2615 C C . GLN B 1 116 ? 1.143 -14.898 1.806 1 83.38 116 GLN B C 1
ATOM 2617 O O . GLN B 1 116 ? 0.554 -15.852 2.328 1 83.38 116 GLN B O 1
ATOM 2622 N N . LYS B 1 117 ? 2.309 -14.406 2.283 1 76.12 117 LYS B N 1
ATOM 2623 C CA . LYS B 1 117 ? 3.01 -14.945 3.443 1 76.12 117 LYS B CA 1
ATOM 2624 C C . LYS B 1 117 ? 3.176 -16.453 3.33 1 76.12 117 LYS B C 1
ATOM 2626 O O . LYS B 1 117 ? 3.033 -17.188 4.316 1 76.12 117 LYS B O 1
ATOM 2631 N N . ASN B 1 118 ? 3.23 -16.891 2.195 1 74.44 118 ASN B N 1
ATOM 2632 C CA . ASN B 1 118 ? 3.604 -18.281 1.994 1 74.44 118 ASN B CA 1
ATOM 2633 C C . ASN B 1 118 ? 5.07 -18.531 2.344 1 74.44 118 ASN B C 1
ATOM 2635 O O . ASN B 1 118 ? 5.734 -17.656 2.902 1 74.44 118 ASN B O 1
ATOM 2639 N N . GLN B 1 119 ? 5.523 -19.672 2.238 1 76.75 119 GLN B N 1
ATOM 2640 C CA . GLN B 1 119 ? 6.875 -20.031 2.666 1 76.75 119 GLN B CA 1
ATOM 2641 C C . GLN B 1 119 ? 7.902 -19.031 2.139 1 76.75 119 GLN B C 1
ATOM 2643 O O . GLN B 1 119 ? 8.781 -18.594 2.877 1 76.75 119 GLN B O 1
ATOM 2648 N N . ILE B 1 120 ? 7.762 -18.609 0.925 1 78.31 120 ILE B N 1
ATOM 2649 C CA . ILE B 1 120 ? 8.711 -17.672 0.324 1 78.31 120 ILE B CA 1
ATOM 2650 C C . ILE B 1 120 ? 8.516 -16.281 0.913 1 78.31 120 ILE B C 1
ATOM 2652 O O . ILE B 1 120 ? 9.484 -15.562 1.175 1 78.31 120 ILE B O 1
ATOM 2656 N N . GLY B 1 121 ? 7.25 -15.898 1.061 1 78.75 121 GLY B N 1
ATOM 2657 C CA . GLY B 1 121 ? 6.957 -14.617 1.685 1 78.75 121 GLY B CA 1
ATOM 2658 C C . GLY B 1 121 ? 7.555 -14.477 3.072 1 78.75 121 GLY B C 1
ATOM 2659 O O . GLY B 1 121 ? 8.133 -13.445 3.404 1 78.75 121 GLY B O 1
ATOM 2660 N N . LEU B 1 122 ? 7.484 -15.508 3.762 1 78.25 122 LEU B N 1
ATOM 2661 C CA . LEU B 1 122 ? 8.039 -15.523 5.109 1 78.25 122 LEU B CA 1
ATOM 2662 C C . LEU B 1 122 ? 9.562 -15.461 5.078 1 78.25 122 LEU B C 1
ATOM 2664 O O . LEU B 1 122 ? 10.18 -14.797 5.914 1 78.25 122 LEU B O 1
ATOM 2668 N N . LYS B 1 123 ? 10.094 -16.062 4.156 1 78.56 123 LYS B N 1
ATOM 2669 C CA . LYS B 1 123 ? 11.547 -16.016 3.994 1 78.56 123 LYS B CA 1
ATOM 2670 C C . LYS B 1 123 ? 12.023 -14.617 3.635 1 78.56 123 LYS B C 1
ATOM 2672 O O . LYS B 1 123 ? 13.039 -14.148 4.156 1 78.56 123 LYS B O 1
ATOM 2677 N N . VAL B 1 124 ? 11.305 -14.008 2.758 1 76.75 124 VAL B N 1
ATOM 2678 C CA . VAL B 1 124 ? 11.633 -12.648 2.363 1 76.75 124 VAL B CA 1
ATOM 2679 C C . VAL B 1 124 ? 11.5 -11.711 3.564 1 76.75 124 VAL B C 1
ATOM 2681 O O . VAL B 1 124 ? 12.383 -10.891 3.818 1 76.75 124 VAL B O 1
ATOM 2684 N N . LEU B 1 125 ? 10.461 -11.906 4.266 1 73.56 125 LEU B N 1
ATOM 2685 C CA . LEU B 1 125 ? 10.227 -11.102 5.457 1 73.56 125 LEU B CA 1
ATOM 2686 C C . LEU B 1 125 ? 11.367 -11.25 6.453 1 73.56 125 LEU B C 1
ATOM 2688 O O . LEU B 1 125 ? 11.758 -10.289 7.117 1 73.56 125 LEU B O 1
ATOM 2692 N N . ASP B 1 126 ? 11.938 -12.336 6.488 1 72.81 126 ASP B N 1
ATOM 2693 C CA . ASP B 1 126 ? 13.008 -12.641 7.43 1 72.81 126 ASP B CA 1
ATOM 2694 C C . ASP B 1 126 ? 14.336 -12.062 6.957 1 72.81 126 ASP B C 1
ATOM 2696 O O . ASP B 1 126 ? 15.234 -11.82 7.766 1 72.81 126 ASP B O 1
ATOM 2700 N N . THR B 1 127 ? 14.391 -11.891 5.684 1 68.94 127 THR B N 1
ATOM 2701 C CA . THR B 1 127 ? 15.68 -11.492 5.125 1 68.94 127 THR B CA 1
ATOM 2702 C C . THR B 1 127 ? 15.711 -9.992 4.848 1 68.94 127 THR B C 1
ATOM 2704 O O . THR B 1 127 ? 16.781 -9.391 4.793 1 68.94 127 THR B O 1
ATOM 2707 N N . VAL B 1 128 ? 14.57 -9.5 4.508 1 62.34 128 VAL B N 1
ATOM 2708 C CA . VAL B 1 128 ? 14.516 -8.086 4.16 1 62.34 128 VAL B CA 1
ATOM 2709 C C . VAL B 1 128 ? 14.336 -7.25 5.426 1 62.34 128 VAL B C 1
ATOM 2711 O O . VAL B 1 128 ? 13.328 -7.387 6.129 1 62.34 128 VAL B O 1
ATOM 2714 N N . LYS B 1 129 ? 15.43 -6.801 5.934 1 60.09 129 LYS B N 1
ATOM 2715 C CA . LYS B 1 129 ? 15.367 -5.812 7.008 1 60.09 129 LYS B CA 1
ATOM 2716 C C . LYS B 1 129 ? 14.953 -4.441 6.473 1 60.09 129 LYS B C 1
ATOM 2718 O O . LYS B 1 129 ? 15.344 -4.062 5.367 1 60.09 129 LYS B O 1
ATOM 2723 N N . ASP B 1 130 ? 13.906 -3.916 7.094 1 63.78 130 ASP B N 1
ATOM 2724 C CA . ASP B 1 130 ? 13.516 -2.572 6.672 1 63.78 130 ASP B CA 1
ATOM 2725 C C . ASP B 1 130 ? 14.625 -1.563 6.98 1 63.78 130 ASP B C 1
ATOM 2727 O O . ASP B 1 130 ? 14.406 -0.603 7.719 1 63.78 130 ASP B O 1
ATOM 2731 N N . ASP B 1 131 ? 15.727 -1.799 6.422 1 68.44 131 ASP B N 1
ATOM 2732 C CA . ASP B 1 131 ? 16.906 -0.97 6.664 1 68.44 131 ASP B CA 1
ATOM 2733 C C . ASP B 1 131 ? 16.672 0.467 6.203 1 68.44 131 ASP B C 1
ATOM 2735 O O . ASP B 1 131 ? 17.125 1.413 6.848 1 68.44 131 ASP B O 1
ATOM 2739 N N . CYS B 1 132 ? 15.867 0.579 5.191 1 76.56 132 CYS B N 1
ATOM 2740 C CA . CYS B 1 132 ? 15.633 1.932 4.703 1 76.56 132 CYS B CA 1
ATOM 2741 C C . CYS B 1 132 ? 14.836 2.746 5.719 1 76.56 132 CYS B C 1
ATOM 2743 O O . CYS B 1 132 ? 15.195 3.889 6.02 1 76.56 132 CYS B O 1
ATOM 2745 N N . MET B 1 133 ? 13.914 2.127 6.285 1 84.5 133 MET B N 1
ATOM 2746 C CA . MET B 1 133 ? 13.102 2.824 7.281 1 84.5 133 MET B CA 1
ATOM 2747 C C . MET B 1 133 ? 13.93 3.133 8.531 1 84.5 133 MET B C 1
ATOM 2749 O O . MET B 1 133 ? 13.781 4.203 9.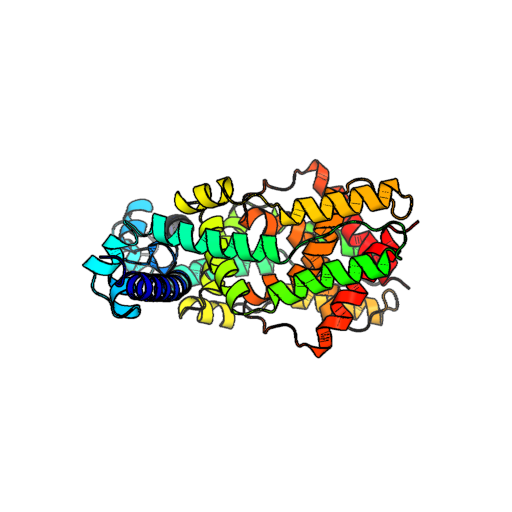125 1 84.5 133 MET B O 1
ATOM 2753 N N . LEU B 1 134 ? 14.828 2.293 8.812 1 87.88 134 LEU B N 1
ATOM 2754 C CA . LEU B 1 134 ? 15.672 2.502 9.984 1 87.88 134 LEU B CA 1
ATOM 2755 C C . LEU B 1 134 ? 16.578 3.713 9.797 1 87.88 134 LEU B C 1
ATOM 2757 O O . LEU B 1 134 ? 16.844 4.453 10.75 1 87.88 134 LEU B O 1
ATOM 2761 N N . MET B 1 135 ? 17 3.898 8.609 1 90.12 135 MET B N 1
ATOM 2762 C CA . MET B 1 135 ? 17.844 5.059 8.32 1 90.12 135 MET B CA 1
ATOM 2763 C C . MET B 1 135 ? 17.047 6.355 8.484 1 90.12 135 MET B C 1
ATOM 2765 O O . MET B 1 135 ? 17.562 7.336 9.031 1 90.12 135 MET B O 1
ATOM 2769 N N . VAL B 1 136 ? 15.836 6.355 8.078 1 94.38 136 VAL B N 1
ATOM 2770 C CA . VAL B 1 136 ? 14.992 7.539 8.203 1 94.38 136 VAL B CA 1
ATOM 2771 C C . VAL B 1 136 ? 14.68 7.793 9.68 1 94.38 136 VAL B C 1
ATOM 2773 O O . VAL B 1 136 ? 14.727 8.93 10.141 1 94.38 136 VAL B O 1
ATOM 2776 N N . VAL B 1 137 ? 14.453 6.746 10.398 1 95.5 137 VAL B N 1
ATOM 2777 C CA . VAL B 1 137 ? 14.18 6.848 11.828 1 95.5 137 VAL B CA 1
ATOM 2778 C C . VAL B 1 137 ? 15.375 7.473 12.539 1 95.5 137 VAL B C 1
ATOM 2780 O O . VAL B 1 137 ? 15.219 8.398 13.344 1 95.5 137 VAL B O 1
ATOM 2783 N N . GLN B 1 138 ? 16.516 6.977 12.164 1 95.62 138 GLN B N 1
ATOM 2784 C CA . GLN B 1 138 ? 17.734 7.512 12.781 1 95.62 138 GLN B CA 1
ATOM 2785 C C . GLN B 1 138 ? 17.938 8.984 12.422 1 95.62 138 GLN B C 1
ATOM 2787 O O . GLN B 1 138 ? 18.359 9.781 13.258 1 95.62 138 GLN B O 1
ATOM 2792 N N . TRP B 1 139 ? 17.625 9.305 11.195 1 97 139 TRP B N 1
ATOM 2793 C CA . TRP B 1 139 ? 17.719 10.695 10.773 1 97 139 TRP B CA 1
ATOM 2794 C C . TRP B 1 139 ? 16.828 11.586 11.625 1 97 139 TRP B C 1
ATOM 2796 O O . TRP B 1 139 ? 17.281 12.633 12.117 1 97 139 TRP B O 1
ATOM 2806 N N . PHE B 1 140 ? 15.609 11.195 11.891 1 97.88 140 PHE B N 1
ATOM 2807 C CA . PHE B 1 140 ? 14.672 11.969 12.695 1 97.88 140 PHE B CA 1
ATOM 2808 C C . PHE B 1 140 ? 15.125 12.039 14.148 1 97.88 140 PHE B C 1
ATOM 2810 O O . PHE B 1 140 ? 14.961 13.062 14.805 1 97.88 140 PHE B O 1
ATOM 2817 N N . GLU B 1 141 ? 15.695 10.93 14.625 1 97.88 141 GLU B N 1
ATOM 2818 C CA . GLU B 1 141 ? 16.234 10.938 15.984 1 97.88 141 GLU B CA 1
ATOM 2819 C C . GLU B 1 141 ? 17.344 11.969 16.125 1 97.88 141 GLU B C 1
ATOM 2821 O O . GLU B 1 141 ? 17.391 12.703 17.109 1 97.88 141 GLU B O 1
ATOM 2826 N N . ASP B 1 142 ? 18.203 12 15.172 1 98 142 ASP B N 1
ATOM 2827 C CA . ASP B 1 142 ? 19.328 12.945 15.203 1 98 142 ASP B CA 1
ATOM 2828 C C . ASP B 1 142 ? 18.828 14.383 15.102 1 98 142 ASP B C 1
ATOM 2830 O O . ASP B 1 142 ? 19.344 15.273 15.781 1 98 142 ASP B O 1
ATOM 2834 N N . ALA B 1 143 ? 17.844 14.617 14.234 1 98.12 143 ALA B N 1
ATOM 2835 C CA . ALA B 1 143 ? 17.266 15.945 14.102 1 98.12 143 ALA B CA 1
ATOM 2836 C C . ALA B 1 143 ? 16.625 16.406 15.414 1 98.12 143 ALA B C 1
ATOM 2838 O O . ALA B 1 143 ? 16.719 17.578 15.773 1 98.12 143 ALA B O 1
ATOM 2839 N N . LYS B 1 144 ? 15.969 15.508 16.156 1 98.25 144 LYS B N 1
ATOM 2840 C CA . LYS B 1 144 ? 15.391 15.797 17.453 1 98.25 144 LYS B CA 1
ATOM 2841 C C . LYS B 1 144 ? 16.484 16.109 18.484 1 98.25 144 LYS B C 1
ATOM 2843 O O . LYS B 1 144 ? 16.375 17.094 19.234 1 98.25 144 LYS B O 1
ATOM 2848 N N . LYS B 1 145 ? 17.484 15.289 18.484 1 97.75 145 LYS B N 1
ATOM 2849 C CA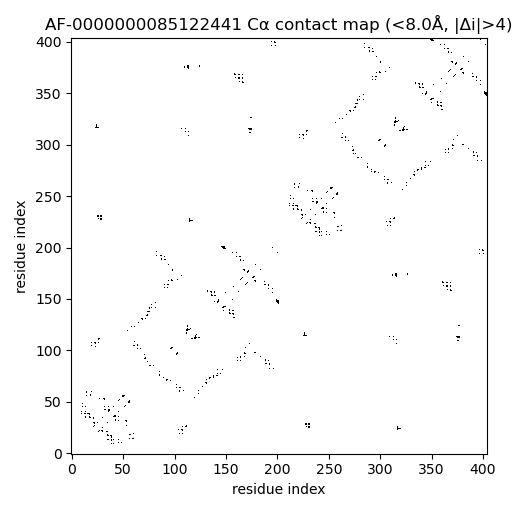 . LYS B 1 145 ? 18.609 15.5 19.406 1 97.75 145 LYS B CA 1
ATOM 2850 C C . LYS B 1 145 ? 19.25 16.859 19.172 1 97.75 145 LYS B C 1
ATOM 2852 O O . LYS B 1 145 ? 19.719 17.5 20.125 1 97.75 145 LYS B O 1
ATOM 2857 N N . ASP B 1 146 ? 19.297 17.234 17.906 1 97.69 146 ASP B N 1
ATOM 2858 C CA . ASP B 1 146 ? 19.859 18.531 17.531 1 97.69 146 ASP B CA 1
ATOM 2859 C C . ASP B 1 146 ? 18.891 19.672 17.875 1 97.69 146 ASP B C 1
ATOM 2861 O O . ASP B 1 146 ? 19.172 20.828 17.578 1 97.69 146 ASP B O 1
ATOM 2865 N N . GLY B 1 147 ? 17.719 19.422 18.328 1 97.56 147 GLY B N 1
ATOM 2866 C CA . GLY B 1 147 ? 16.75 20.406 18.797 1 97.56 147 GLY B CA 1
ATOM 2867 C C . GLY B 1 147 ? 15.984 21.078 17.656 1 97.56 147 GLY B C 1
ATOM 2868 O O . GLY B 1 147 ? 15.367 22.125 17.859 1 97.56 147 GLY B O 1
ATOM 2869 N N . LYS B 1 148 ? 16 20.484 16.438 1 97.94 148 LYS B N 1
ATOM 2870 C CA . LYS B 1 148 ? 15.359 21.109 15.289 1 97.94 148 LYS B CA 1
ATOM 2871 C C . LYS B 1 148 ? 13.922 20.609 15.133 1 97.94 148 LYS B C 1
ATOM 2873 O O . LYS B 1 148 ? 13.086 21.297 14.555 1 97.94 148 LYS B O 1
ATOM 2878 N N . LEU B 1 149 ? 13.688 19.375 15.586 1 98.19 149 LEU B N 1
ATOM 2879 C CA . LEU B 1 149 ? 12.359 18.766 15.539 1 98.19 149 LEU B CA 1
ATOM 2880 C C . LEU B 1 149 ? 11.945 18.266 16.922 1 98.19 149 LEU B C 1
ATOM 2882 O O . LEU B 1 149 ? 12.797 17.922 17.734 1 98.19 149 LEU B O 1
ATOM 2886 N N . GLU B 1 150 ? 10.68 18.266 17.188 1 98.25 150 GLU B N 1
ATOM 2887 C CA . GLU B 1 150 ? 10.117 17.719 18.438 1 98.25 150 GLU B CA 1
ATOM 2888 C C . GLU B 1 150 ? 8.93 16.812 18.156 1 98.25 150 GLU B C 1
ATOM 2890 O O . GLU B 1 150 ? 7.988 17.203 17.469 1 98.25 150 GLU B O 1
ATOM 2895 N N . PHE B 1 151 ? 8.969 15.664 18.625 1 97.38 151 PHE B N 1
ATOM 2896 C CA . PHE B 1 151 ? 7.93 14.648 18.469 1 97.38 151 PHE B CA 1
ATOM 2897 C C . PHE B 1 151 ? 8.078 13.562 19.516 1 97.38 151 PHE B C 1
ATOM 2899 O O . PHE B 1 151 ? 9.109 13.477 20.188 1 97.38 151 PHE B O 1
ATOM 2906 N N . GLU B 1 152 ? 7.105 12.781 19.656 1 96.38 152 GLU B N 1
ATOM 2907 C CA . GLU B 1 152 ? 7.121 11.727 20.672 1 96.38 152 GLU B CA 1
ATOM 2908 C C . GLU B 1 152 ? 7.828 10.477 20.156 1 96.38 152 GLU B C 1
ATOM 2910 O O . GLU B 1 152 ? 8.578 9.828 20.891 1 96.38 152 GLU B O 1
ATOM 2915 N N . SER B 1 153 ? 7.68 10.117 18.859 1 97 153 SER B N 1
ATOM 2916 C CA . SER B 1 153 ? 8.203 8.875 18.297 1 97 153 SER B CA 1
ATOM 2917 C C . SER B 1 153 ? 8.836 9.117 16.922 1 97 153 SER B C 1
ATOM 2919 O O . SER B 1 153 ? 8.141 9.461 15.969 1 97 153 SER B O 1
ATOM 2921 N N . SER B 1 154 ? 10.172 8.852 16.844 1 97.38 154 SER B N 1
ATOM 2922 C CA . SER B 1 154 ? 10.859 8.984 15.57 1 97.38 154 SER B CA 1
ATOM 2923 C C . SER B 1 154 ? 10.344 7.965 14.555 1 97.38 154 SER B C 1
ATOM 2925 O O . SER B 1 154 ? 10.289 8.242 13.359 1 97.38 154 SER B O 1
ATOM 2927 N N . ALA B 1 155 ? 9.914 6.82 15.047 1 94.94 155 ALA B N 1
ATOM 2928 C CA . ALA B 1 155 ? 9.344 5.793 14.18 1 94.94 155 ALA B CA 1
ATOM 2929 C C . ALA B 1 155 ? 8.039 6.273 13.547 1 94.94 155 ALA B C 1
ATOM 2931 O O . ALA B 1 155 ? 7.82 6.09 12.352 1 94.94 155 ALA B O 1
ATOM 2932 N N . PHE B 1 156 ? 7.223 6.938 14.359 1 96.31 156 PHE B N 1
ATOM 2933 C CA . PHE B 1 156 ? 5.941 7.43 13.867 1 96.31 156 PHE B CA 1
ATOM 2934 C C . PHE B 1 156 ? 6.145 8.508 12.812 1 96.31 156 PHE B C 1
ATOM 2936 O O . PHE B 1 156 ? 5.574 8.422 11.719 1 96.31 156 PHE B O 1
ATOM 2943 N N . VAL B 1 157 ? 6.98 9.484 13.102 1 97.62 157 VAL B N 1
ATOM 2944 C CA . VAL B 1 157 ? 7.156 10.617 12.211 1 97.62 157 VAL B CA 1
ATOM 2945 C C . VAL B 1 157 ? 7.82 10.156 10.914 1 97.62 157 VAL B C 1
ATOM 2947 O O . VAL B 1 157 ? 7.508 10.664 9.836 1 97.62 157 VAL B O 1
ATOM 2950 N N . SER B 1 158 ? 8.766 9.18 11.016 1 96.44 158 SER B N 1
ATOM 2951 C CA . SER B 1 158 ? 9.406 8.617 9.828 1 96.44 158 SER B CA 1
ATOM 2952 C C . SER B 1 158 ? 8.383 7.941 8.914 1 96.44 158 SER B C 1
ATOM 2954 O O . SER B 1 158 ? 8.375 8.18 7.707 1 96.44 158 SER B O 1
ATOM 2956 N N . LYS B 1 159 ? 7.531 7.168 9.516 1 95.06 159 LYS B N 1
ATOM 2957 C CA . LYS B 1 159 ? 6.488 6.473 8.766 1 95.06 159 LYS B CA 1
ATOM 2958 C C . LYS B 1 159 ? 5.504 7.465 8.148 1 95.06 159 LYS B C 1
ATOM 2960 O O . LYS B 1 159 ? 5.055 7.277 7.016 1 95.06 159 LYS B O 1
ATOM 2965 N N . GLN B 1 160 ? 5.18 8.445 8.875 1 96.81 160 GLN B N 1
ATOM 2966 C CA . GLN B 1 160 ? 4.285 9.484 8.383 1 96.81 160 GLN B CA 1
ATOM 2967 C C . GLN B 1 160 ? 4.859 10.172 7.145 1 96.81 160 GLN B C 1
ATOM 2969 O O . GLN B 1 160 ? 4.168 10.328 6.137 1 96.81 160 GLN B O 1
ATOM 2974 N N . PHE B 1 161 ? 6.145 10.523 7.215 1 97.75 161 PHE B N 1
ATOM 2975 C CA . PHE B 1 161 ? 6.824 11.242 6.141 1 97.75 161 PHE B CA 1
ATOM 2976 C C . PHE B 1 161 ? 6.961 10.359 4.902 1 97.75 161 PHE B C 1
ATOM 2978 O O . PHE B 1 161 ? 6.488 10.727 3.824 1 97.75 161 PHE B O 1
ATOM 2985 N N . ILE B 1 162 ? 7.48 9.219 5.062 1 96.06 162 ILE B N 1
ATOM 2986 C CA . ILE B 1 162 ? 7.703 8.305 3.951 1 96.06 162 ILE B CA 1
ATOM 2987 C C . ILE B 1 162 ? 6.363 7.773 3.443 1 96.06 162 ILE B C 1
ATOM 2989 O O . ILE B 1 162 ? 6.164 7.625 2.236 1 96.06 162 ILE B O 1
ATOM 2993 N N . GLY B 1 163 ? 5.457 7.48 4.402 1 95.94 163 GLY B N 1
ATOM 2994 C CA . GLY B 1 163 ? 4.133 6.996 4.051 1 95.94 163 GLY B CA 1
ATOM 2995 C C . GLY B 1 163 ? 3.367 7.953 3.156 1 95.94 163 GLY B C 1
ATOM 2996 O O . GLY B 1 163 ? 2.658 7.523 2.244 1 95.94 163 GLY B O 1
ATOM 2997 N N . MET B 1 164 ? 3.508 9.219 3.439 1 96.44 164 MET B N 1
ATOM 2998 C CA . MET B 1 164 ? 2.852 10.203 2.582 1 96.44 164 MET B CA 1
ATOM 2999 C C . MET B 1 164 ? 3.375 10.109 1.153 1 96.44 164 MET B C 1
ATOM 3001 O O . MET B 1 164 ? 2.592 10.062 0.203 1 96.44 164 MET B O 1
ATOM 3005 N N . ILE B 1 165 ? 4.645 10.055 0.992 1 96.94 165 ILE B N 1
ATOM 3006 C CA . ILE B 1 165 ? 5.242 9.992 -0.336 1 96.94 165 ILE B CA 1
ATOM 3007 C C . ILE B 1 165 ? 4.793 8.719 -1.046 1 96.94 165 ILE B C 1
ATOM 3009 O O . ILE B 1 165 ? 4.352 8.766 -2.195 1 96.94 165 ILE B O 1
ATOM 3013 N N . LYS B 1 166 ? 4.793 7.633 -0.353 1 96.44 166 LYS B N 1
ATOM 3014 C CA . LYS B 1 166 ? 4.414 6.348 -0.939 1 96.44 166 LYS B CA 1
ATOM 3015 C C . LYS B 1 166 ? 2.934 6.332 -1.309 1 96.44 166 LYS B C 1
ATOM 3017 O O . LYS B 1 166 ? 2.541 5.695 -2.289 1 96.44 166 LYS B O 1
ATOM 3022 N N . SER B 1 167 ? 2.152 7.008 -0.579 1 95.5 167 SER B N 1
ATOM 3023 C CA . SER B 1 167 ? 0.724 7.062 -0.868 1 95.5 167 SER B CA 1
ATOM 3024 C C . SER B 1 167 ? 0.461 7.672 -2.242 1 95.5 167 SER B C 1
ATOM 3026 O O . SER B 1 167 ? -0.508 7.309 -2.912 1 95.5 167 SER B O 1
ATOM 3028 N N . PHE B 1 168 ? 1.348 8.531 -2.73 1 96.12 168 PHE B N 1
ATOM 3029 C CA . PHE B 1 168 ? 1.125 9.227 -3.992 1 96.12 168 PHE B CA 1
ATOM 3030 C C . PHE B 1 168 ? 1.893 8.555 -5.125 1 96.12 168 PHE B C 1
ATOM 3032 O O . PHE B 1 168 ? 1.538 8.695 -6.293 1 96.12 168 PHE B O 1
ATOM 3039 N N . VAL B 1 169 ? 2.891 7.812 -4.766 1 96.12 169 VAL B N 1
ATOM 3040 C CA . VAL B 1 169 ? 3.793 7.395 -5.836 1 96.12 169 VAL B CA 1
ATOM 3041 C C . VAL B 1 169 ? 3.744 5.875 -5.988 1 96.12 169 VAL B C 1
ATOM 3043 O O . VAL B 1 169 ? 3.818 5.355 -7.105 1 96.12 169 VAL B O 1
ATOM 3046 N N . LEU B 1 170 ? 3.555 5.145 -4.863 1 95.94 170 LEU B N 1
ATOM 3047 C CA . LEU B 1 170 ? 3.678 3.691 -4.91 1 95.94 170 LEU B CA 1
ATOM 3048 C C . LEU B 1 170 ? 2.307 3.029 -4.828 1 95.94 170 LEU B C 1
ATOM 3050 O O . LEU B 1 170 ? 1.87 2.377 -5.781 1 95.94 170 LEU B O 1
ATOM 3054 N N . TYR B 1 171 ? 1.568 3.297 -3.789 1 93.56 171 TYR B N 1
ATOM 3055 C CA . TYR B 1 171 ? 0.401 2.488 -3.459 1 93.56 171 TYR B CA 1
ATOM 3056 C C . TYR B 1 171 ? -0.727 2.725 -4.457 1 93.56 171 TYR B C 1
ATOM 3058 O O . TYR B 1 171 ? -1.495 1.81 -4.762 1 93.56 171 TYR B O 1
ATOM 3066 N N . GLN B 1 172 ? -0.751 3.893 -4.988 1 88.56 172 GLN B N 1
ATOM 3067 C CA . GLN B 1 172 ? -1.783 4.164 -5.984 1 88.56 172 GLN B CA 1
ATOM 3068 C C . GLN B 1 172 ? -1.541 3.359 -7.262 1 88.56 172 GLN B C 1
ATOM 3070 O O . GLN B 1 172 ? -2.488 3.004 -7.965 1 88.56 172 GLN B O 1
ATOM 3075 N N . GLN B 1 173 ? -0.353 3.07 -7.578 1 89.94 173 GLN B N 1
ATOM 3076 C CA . GLN B 1 173 ? -0.028 2.289 -8.766 1 89.94 173 GLN B CA 1
ATOM 3077 C C . GLN B 1 173 ? -0.5 0.844 -8.617 1 89.94 173 GLN B C 1
ATOM 3079 O O . GLN B 1 173 ? -0.809 0.184 -9.617 1 89.94 173 GLN B O 1
ATOM 3084 N N . PHE B 1 174 ? -0.536 0.379 -7.359 1 90.5 174 PHE B N 1
ATOM 3085 C CA . PHE B 1 174 ? -1.067 -0.958 -7.125 1 90.5 174 PHE B CA 1
ATOM 3086 C C . PHE B 1 174 ? -2.494 -1.074 -7.648 1 90.5 174 PHE B C 1
ATOM 3088 O O . PHE B 1 174 ? -2.918 -2.15 -8.07 1 90.5 174 PHE B O 1
ATOM 3095 N N . TYR B 1 175 ? -3.102 0.066 -7.648 1 86.81 175 TYR B N 1
ATOM 3096 C CA . TYR B 1 175 ? -4.527 0.05 -7.953 1 86.81 175 TYR B CA 1
ATOM 3097 C C . TYR B 1 175 ? -4.801 0.671 -9.32 1 86.81 175 TYR B C 1
ATOM 3099 O O . TYR B 1 175 ? -5.918 1.113 -9.594 1 86.81 175 TYR B O 1
ATOM 3107 N N . GLY B 1 176 ? -3.787 0.826 -10.141 1 83.25 176 GLY B N 1
ATOM 3108 C CA . GLY B 1 176 ? -3.959 1.146 -11.555 1 83.25 176 GLY B CA 1
ATOM 3109 C C . GLY B 1 176 ? -3.795 2.625 -11.852 1 83.25 176 GLY B C 1
ATOM 3110 O O . GLY B 1 176 ? -3.957 3.053 -12.992 1 83.25 176 GLY B O 1
ATOM 3111 N N . ALA B 1 177 ? -3.514 3.395 -10.805 1 84.62 177 ALA B N 1
ATOM 3112 C CA . ALA B 1 177 ? -3.283 4.812 -11.078 1 84.62 177 ALA B CA 1
ATOM 3113 C C . ALA B 1 177 ? -2.027 5.012 -11.914 1 84.62 177 ALA B C 1
ATOM 3115 O O . ALA B 1 177 ? -1.08 4.227 -11.828 1 84.62 177 ALA B O 1
ATOM 3116 N N . PRO B 1 178 ? -2.107 6.035 -12.766 1 87.62 178 PRO B N 1
ATOM 3117 C CA . PRO B 1 178 ? -0.884 6.344 -13.508 1 87.62 178 PRO B CA 1
ATOM 3118 C C . PRO B 1 178 ? 0.254 6.812 -12.609 1 87.62 178 PRO B C 1
ATOM 3120 O O . PRO B 1 178 ? 0.021 7.16 -11.445 1 87.62 178 PRO B O 1
ATOM 3123 N N . VAL B 1 179 ? 1.486 6.703 -13.188 1 92.06 179 VAL B N 1
ATOM 3124 C CA . VAL B 1 179 ? 2.648 7.258 -12.5 1 92.06 179 VAL B CA 1
ATOM 3125 C C . VAL B 1 179 ? 2.432 8.742 -12.234 1 92.06 179 VAL B C 1
ATOM 3127 O O . VAL B 1 179 ? 1.871 9.453 -13.078 1 92.06 179 VAL B O 1
ATOM 3130 N N . LEU B 1 180 ? 2.834 9.18 -11.062 1 94.75 180 LEU B N 1
ATOM 3131 C CA . LEU B 1 180 ? 2.732 10.602 -10.758 1 94.75 180 LEU B CA 1
ATOM 3132 C C . LEU B 1 180 ? 3.504 11.438 -11.773 1 94.75 180 LEU B C 1
ATOM 3134 O O . LEU B 1 180 ? 4.715 11.258 -11.938 1 94.75 180 LEU B O 1
ATOM 3138 N N . PRO B 1 181 ? 2.793 12.312 -12.453 1 94.25 181 PRO B N 1
ATOM 3139 C CA . PRO B 1 181 ? 3.494 13.141 -13.438 1 94.25 181 PRO B CA 1
ATOM 3140 C C . PRO B 1 181 ? 4.625 13.961 -12.82 1 94.25 181 PRO B C 1
ATOM 3142 O O . PRO B 1 181 ? 4.5 14.445 -11.688 1 94.25 181 PRO B O 1
ATOM 3145 N N . LYS B 1 182 ? 5.711 14.133 -13.625 1 94.44 182 LYS B N 1
ATOM 3146 C CA . LYS B 1 182 ? 6.902 14.828 -13.148 1 94.44 182 LYS B CA 1
ATOM 3147 C C . LYS B 1 182 ? 6.562 16.219 -12.648 1 94.44 182 LYS B C 1
ATOM 3149 O O . LYS B 1 182 ? 7.168 16.719 -11.688 1 94.44 182 LYS B O 1
ATOM 3154 N N . GLU B 1 183 ? 5.539 16.812 -13.234 1 94.38 183 GLU B N 1
ATOM 3155 C CA . GLU B 1 183 ? 5.148 18.188 -12.883 1 94.38 183 GLU B CA 1
ATOM 3156 C C . GLU B 1 183 ? 4.57 18.25 -11.469 1 94.38 183 GLU B C 1
ATOM 3158 O O . GLU B 1 183 ? 4.527 19.312 -10.859 1 94.38 183 GLU B O 1
ATOM 3163 N N . GLU B 1 184 ? 4.199 17.109 -10.93 1 96.19 184 GLU B N 1
ATOM 3164 C CA . GLU B 1 184 ? 3.586 17.062 -9.602 1 96.19 184 GLU B CA 1
ATOM 3165 C C . GLU B 1 184 ? 4.598 16.656 -8.539 1 96.19 184 GLU B C 1
ATOM 3167 O O . GLU B 1 184 ? 4.301 16.703 -7.34 1 96.19 184 GLU B O 1
ATOM 3172 N N . HIS B 1 185 ? 5.816 16.234 -8.984 1 97.62 185 HIS B N 1
ATOM 3173 C CA . HIS B 1 185 ? 6.828 15.758 -8.055 1 97.62 185 HIS B CA 1
ATOM 3174 C C . HIS B 1 185 ? 7.211 16.828 -7.039 1 97.62 185 HIS B C 1
ATOM 3176 O O . HIS B 1 185 ? 7.242 16.562 -5.836 1 97.62 185 HIS B O 1
ATOM 3182 N N . GLU B 1 186 ? 7.43 18 -7.562 1 97.81 186 GLU B N 1
ATOM 3183 C CA . GLU B 1 186 ? 7.871 19.109 -6.711 1 97.81 186 GLU B CA 1
ATOM 3184 C C . GLU B 1 186 ? 6.801 19.469 -5.684 1 97.81 186 GLU B C 1
ATOM 3186 O O . GLU B 1 186 ? 7.109 19.672 -4.508 1 97.81 186 GLU B O 1
ATOM 3191 N N . ASN B 1 187 ? 5.613 19.547 -6.137 1 97.38 187 ASN B N 1
ATOM 3192 C CA . ASN B 1 187 ? 4.52 19.844 -5.219 1 97.38 187 ASN B CA 1
ATOM 3193 C C . ASN B 1 187 ? 4.41 18.812 -4.113 1 97.38 187 ASN B C 1
ATOM 3195 O O . ASN B 1 187 ? 4.254 19.156 -2.939 1 97.38 187 ASN B O 1
ATOM 3199 N N . LEU B 1 188 ? 4.477 17.547 -4.445 1 98.06 188 LEU B N 1
ATOM 3200 C CA . LEU B 1 188 ? 4.41 16.469 -3.463 1 98.06 188 LEU B CA 1
ATOM 3201 C C . LEU B 1 188 ? 5.516 16.609 -2.424 1 98.06 188 LEU B C 1
ATOM 3203 O O . LEU B 1 188 ? 5.254 16.562 -1.221 1 98.06 188 LEU B O 1
ATOM 3207 N N . LEU B 1 189 ? 6.742 16.797 -2.928 1 98.5 189 LEU B N 1
ATOM 3208 C CA . LEU B 1 189 ? 7.891 16.891 -2.031 1 98.5 189 LEU B CA 1
ATOM 3209 C C . LEU B 1 189 ? 7.77 18.094 -1.114 1 98.5 189 LEU B C 1
ATOM 3211 O O . LEU B 1 189 ? 8.031 18 0.087 1 98.5 189 LEU B O 1
ATOM 3215 N N . ASN B 1 190 ? 7.324 19.234 -1.652 1 98.19 190 ASN B N 1
ATOM 3216 C CA . ASN B 1 190 ? 7.141 20.453 -0.849 1 98.19 190 ASN B CA 1
ATOM 3217 C C . ASN B 1 190 ? 6.066 20.25 0.218 1 98.19 190 ASN B C 1
ATOM 3219 O O . ASN B 1 190 ? 6.227 20.703 1.354 1 98.19 190 ASN B O 1
ATOM 3223 N N . GLN B 1 191 ? 5.035 19.562 -0.165 1 97.31 191 GLN B N 1
ATOM 3224 C CA . GLN B 1 191 ? 3.957 19.312 0.785 1 97.31 191 GLN B CA 1
ATOM 3225 C C . GLN B 1 191 ? 4.406 18.359 1.889 1 97.31 191 GLN B C 1
ATOM 3227 O O . GLN B 1 191 ? 4.027 18.531 3.051 1 97.31 191 GLN B O 1
ATOM 3232 N N . ALA B 1 192 ? 5.191 17.344 1.512 1 98.25 192 ALA B N 1
ATOM 3233 C CA . ALA B 1 192 ? 5.719 16.422 2.51 1 98.25 192 ALA B CA 1
ATOM 3234 C C . ALA B 1 192 ? 6.629 17.141 3.5 1 98.25 192 ALA B C 1
ATOM 3236 O O . ALA B 1 192 ? 6.527 16.922 4.711 1 98.25 192 ALA B O 1
ATOM 3237 N N . VAL B 1 193 ? 7.477 17.984 2.98 1 98.5 193 VAL B N 1
ATOM 3238 C CA . VAL B 1 193 ? 8.391 18.75 3.822 1 98.5 193 VAL B CA 1
ATOM 3239 C C . VAL B 1 193 ? 7.594 19.703 4.711 1 98.5 193 VAL B C 1
ATOM 3241 O O . VAL B 1 193 ? 7.852 19.797 5.914 1 98.5 193 VAL B O 1
ATOM 3244 N N . GLU B 1 194 ? 6.621 20.406 4.133 1 97.94 194 GLU B N 1
ATOM 3245 C CA . GLU B 1 194 ? 5.793 21.344 4.875 1 97.94 194 GLU B CA 1
ATOM 3246 C C . GLU B 1 194 ? 5.043 20.656 6.008 1 97.94 194 GLU B C 1
ATOM 3248 O O . GLU B 1 194 ? 4.91 21.219 7.102 1 97.94 194 GLU B O 1
ATOM 3253 N N . MET B 1 195 ? 4.57 19.453 5.758 1 97.88 195 MET B N 1
ATOM 3254 C CA . MET B 1 195 ? 3.883 18.688 6.793 1 97.88 195 MET B CA 1
ATOM 3255 C C . MET B 1 195 ? 4.773 18.516 8.016 1 97.88 195 MET B C 1
ATOM 3257 O O . MET B 1 195 ? 4.352 18.781 9.141 1 97.88 195 MET B O 1
ATOM 3261 N N . ILE B 1 196 ? 6.008 18.078 7.801 1 98.5 196 ILE B N 1
ATOM 3262 C CA . ILE B 1 196 ? 6.93 17.859 8.906 1 98.5 196 ILE B CA 1
ATOM 3263 C C . ILE B 1 196 ? 7.242 19.188 9.594 1 98.5 196 ILE B C 1
ATOM 3265 O O . ILE B 1 196 ? 7.285 19.266 10.82 1 98.5 196 ILE B O 1
ATOM 3269 N N . ARG B 1 197 ? 7.438 20.203 8.773 1 97.56 197 ARG B N 1
ATOM 3270 C CA . ARG B 1 197 ? 7.789 21.516 9.297 1 97.56 197 ARG B CA 1
ATOM 3271 C C . ARG B 1 197 ? 6.699 22.031 10.234 1 97.56 197 ARG B C 1
ATOM 3273 O O . ARG B 1 197 ? 6.977 22.406 11.375 1 97.56 197 ARG B O 1
ATOM 3280 N N . VAL B 1 198 ? 5.453 22.047 9.844 1 96.44 198 VAL B N 1
ATOM 3281 C CA . VAL B 1 198 ? 4.375 22.703 10.586 1 96.44 198 VAL B CA 1
ATOM 3282 C C . VAL B 1 198 ? 3.977 21.828 11.773 1 96.44 198 VAL B C 1
ATOM 3284 O O . VAL B 1 198 ? 3.529 22.344 12.805 1 96.44 198 VAL B O 1
ATOM 3287 N N . MET B 1 199 ? 4.211 20.547 11.664 1 96.69 199 MET B N 1
ATOM 3288 C CA . MET B 1 199 ? 3.758 19.656 12.734 1 96.69 199 MET B CA 1
ATOM 3289 C C . MET B 1 199 ? 4.84 19.484 13.797 1 96.69 199 MET B C 1
ATOM 3291 O O . MET B 1 199 ? 4.535 19.297 14.977 1 96.69 199 MET B O 1
ATOM 3295 N N . TYR B 1 200 ? 6.117 19.594 13.336 1 97.31 200 TYR B N 1
ATOM 3296 C CA . TYR B 1 200 ? 7.102 19.047 14.266 1 97.31 200 TYR B CA 1
ATOM 3297 C C . TYR B 1 200 ? 8.281 20 14.43 1 97.31 200 TYR B C 1
ATOM 3299 O O . TYR B 1 200 ? 9.125 19.812 15.305 1 97.31 200 TYR B O 1
ATOM 3307 N N . LYS B 1 201 ? 8.375 20.984 13.562 1 93.62 201 LYS B N 1
ATOM 3308 C CA . LYS B 1 201 ? 9.523 21.875 13.695 1 93.62 201 LYS B CA 1
ATOM 3309 C C . LYS B 1 201 ? 9.406 22.734 14.953 1 93.62 201 LYS B C 1
ATOM 3311 O O . LYS B 1 201 ? 8.32 23.234 15.273 1 93.62 201 LYS B O 1
ATOM 3316 N N . LYS B 1 202 ? 10.422 22.938 15.625 1 86.94 202 LYS B N 1
ATOM 3317 C CA . LYS B 1 202 ? 10.508 23.797 16.812 1 86.94 202 LYS B CA 1
ATOM 3318 C C . LYS B 1 202 ? 10.719 25.25 16.422 1 86.94 202 LYS B C 1
ATOM 3320 O O . LYS B 1 202 ? 11.391 25.547 15.43 1 86.94 202 LYS B O 1
#

Foldseek 3Di:
DPPCVVVLVLLVVLLLVLLLVQCLVQNLVRGALVSSCVSSVHDSVSSCVNPVGSLRSLVVLLVVLLVLLVVQADQDADLVDDPLVSLLVRLVSLLVQLLDPVNLSSVSSLVRLCVVCPPSNVVSVVVDDVVRLVNQLVNQVVCVVSVFWDDDGSSVLSCVLSVQSCVQARPVVVVPDDGDDPVCSVVSSNVSSVVRCVPIGD/DPPCVVVLVLLVVLLLVLLLVQCLVQNLVRGALVSSCVSSVHDSVSSCVNPVGSLRSLVVLLVVLLVLLVVQADQDADLVDDPLVSLLVRLVSLLVQLLDPVNLSSVSSLVRLCVVCPPSNVVSVVVDDVVRLVNQLVNQVVCVVSVFWDDDGSSVLSCVLSVQSCVQARPVVVVPDDGDDPVCSVVSSNVSSVVRCVPIGD

Secondary structure (DSSP, 8-state):
--TTHHHHHHHHHHHHHHHHHHHHHHHHHH--HHHHHHHHTS-HHHHHHH-SSHHHHHHHHHHHHHHHHHHH------TTS-HHHHHHHHHHHHHHHHT-HHHHHHHHHHHHHHHHT-HHHHHHHHH---HHHHHHHHHHHHHHHTTSB--S-HHHHHHHHHHHHHHHHTHHHHTTPPPPPGGGHHHHHHHHHHHHHHHHB-/--TTHHHHHHHHHHHHHHHHHHHHHHHHHH--HHHHHHHHTS-HHHHHHH-SSHHHHHHHHHHHHHHHHHHH------TTS-HHHHHHHHHHHHHHHHT-HHHHHHHHHHHHHHHHT-HHHHHHHHH---HHHHHHHHHHHHHHHTTSB--S-HHHHHHHHHHHHHHHHTHHHHTTPPPPPHHHHHHHHHHHHHHHHHHHB-

InterPro domains:
  IPR001647 DNA-binding HTH domain, TetR-type [PF00440] (15-61)
  IPR001647 DNA-binding HTH domain, TetR-type [PR00455] (15-28)
  IPR001647 DNA-binding HTH domain, TetR-type [PR00455] (36-59)
  IPR001647 DNA-binding HTH domain, TetR-type [PS50977] (9-69)
  IPR009057 Homedomain-like superfamily [SSF46689] (4-86)
  IPR023772 DNA-binding HTH domain, TetR-type, conserved site [PS01081] (27-57)
  IPR039536 Transcriptional regulator TetR, C-terminal, Proteobacteria type [PF14246] (85-201)
  IPR050624 Nucleoid occlusion factor SlmA/HTH-type transcriptional regulator [PTHR43479] (1-183)

pLDDT: mean 90.25, std 10.65, range [30.42, 98.5]

Nearest PDB structures (foldseek):
  6g87-assembly2_C  TM=7.295E-01  e=8.962E-08  Bradyrhizobium diazoefficiens
  4me9-assembly1_B  TM=7.811E-01  e=1.757E-06  Bacillus cereus ATCC 10987
  2f07-assembly1_B  TM=6.667E-01  e=4.378E-05  Bacillus subtilis subsp. subtilis str. 168
  4kwa-assembly1_B  TM=7.206E-01  e=9.436E-05  Saccharomonospora viridis DSM 43017
  2gen-assembly1_A-2  TM=7.296E-01  e=1.385E-04  Pseudomonas aeruginosa PAO1

Solvent-accessible surface area (backbone atoms only — not comparable to full-atom values): 21728 Å² total; per-residue (Å²): 137,76,84,63,49,67,60,48,50,52,50,49,50,34,40,50,54,24,39,52,53,39,33,41,60,34,32,75,70,44,41,52,71,66,58,27,15,59,67,36,70,46,52,61,68,57,46,45,72,76,33,84,45,70,67,54,46,49,51,52,53,51,47,52,51,50,51,54,50,59,72,60,60,82,69,72,74,55,91,90,51,63,65,61,61,52,45,37,51,55,46,47,44,53,50,54,52,53,69,32,66,68,52,41,51,51,49,53,40,51,45,45,39,30,56,37,51,38,77,66,17,48,50,47,56,72,65,55,68,68,54,68,58,49,37,46,22,48,30,46,46,49,38,35,74,70,62,51,34,56,79,94,45,41,63,57,53,35,46,51,51,52,26,43,54,35,43,62,49,46,58,39,42,38,68,68,44,72,77,64,54,74,86,49,49,60,57,52,41,52,51,48,36,47,52,50,45,78,72,24,46,106,136,75,84,62,50,66,59,48,50,53,50,50,50,34,39,49,54,24,40,52,53,40,34,40,61,35,31,75,69,43,42,55,72,64,59,25,15,59,68,35,71,46,51,61,66,58,46,45,72,75,32,84,44,70,65,55,47,48,52,52,54,51,47,52,50,50,51,52,50,60,72,60,60,81,67,74,74,54,91,91,50,62,65,63,61,53,45,37,49,54,47,46,46,52,48,54,51,53,68,32,67,69,52,42,50,50,49,52,39,51,46,44,39,31,54,38,51,38,77,66,16,48,50,45,55,73,65,56,68,68,54,69,58,50,39,46,21,50,30,45,45,49,38,34,74,69,62,53,32,56,80,93,46,39,63,55,54,35,47,51,50,53,26,46,54,36,41,62,48,46,58,38,42,37,69,68,43,73,76,64,53,75,85,49,49,60,56,51,41,51,51,49,36,48,50,50,44,77,72,24,47,106

Organism: Arcobacter nitrofigilis (strain ATCC 33309 / DSM 7299 / CCUG 15893 / LMG 7604 / NCTC 12251 / CI) (NCBI:txid572480)